Protein AF-A0A8H5P5F5-F1 (afdb_monomer)

pLDDT: mean 74.09, std 15.85, range [27.92, 96.75]

Foldseek 3Di:
DFAFDFAWDFQQVDDPLQRTKGKDWPVVVVVVLVVLLVLLVLLLQLLLLVVLLVLLLVLLPDPDHDPLSLQLSLLSLPARALVRSLVSLVVSLVVCVVPDDPDSVVSSCSRNVVSCCSVVVSVVVSVCSCVLWDADWGFTDDPAQFDDDDLVVLLVLCVQQVPPPPDPVDDFFWLDSAFAKDKDQQCADPDPPQVFFPVGGRRWIKMKTDFAKCCRGLFQSDHPVLIHTDMDMDTDTDGDQVPQWDWDADPVAIKIFGAPDDPPPDDNGPDIDGPPADDDDFDADDDDDDSCLSVVLLRVLLRCLDLVNSCRVCPVPLAPQVVQDDDNDRDDDPPCSVVVSVVSSNSSSRSSSSVSSLSNLTNPDDLPPPTDRDGDPDPSNNVSSRRGITRDGNTMIMGRPSVSVVSVVSSVVSNVCSVCVVVVVVVVCVVVVHPRSSNVSSLCSNPQNVVCVLQPPDQWDQDPPRHTDHPDPDDWDDWDDDPHDTGTDHPDDDDPDDDPDDDDDDD

Sequence (507 aa):
MVAIASGLWWDHSKTTILAATLTLPLNYSNLLLSGLTILVTIAGSSFWNIVAFALHDWKARSANPSALDLQHQVSLRNSAGATQTLWEAFKIHKAWSKNRKKPIIKQTCSVVVPALIVSAGFAVAALFTSRVANKAYSNVVRDGGKRAKRHPAARSHVANFYANTSSSTAPSIFIRPTLPYDISIFAPYPFPARDRCIPGPDRAFSITSDFLSSHEMLGINAKFEDRVSIQLSLTYSPVHTDDLTQETGNEDGDFMEFFLGPIYGATNYTYRYNKAIGNKTGIGYLIHTTQLSTADRILYSLAQSNTYTTVANLGTAALWANNMVTGHVSFGLPEDQWKTEVIGWFQTNLAMLQAHVVDFASNTADLGPFGYVEPPRNSHLQDQCTKQLVRAVGEVQNFSVCGMLIIVCVSAALILLDCSLERIVDFVDDFYERDSVAGRARQGDNKLHLLRMALGGDDWTLGRWGIPVRDNDAKYNRPCASKRLVSYGGSNTGLTGEDIGLMQVCK

Structure (mmCIF, N/CA/C/O backbone):
data_AF-A0A8H5P5F5-F1
#
_entry.id   AF-A0A8H5P5F5-F1
#
loop_
_atom_site.group_PDB
_atom_site.id
_atom_site.type_symbol
_atom_site.label_atom_id
_atom_site.label_alt_id
_atom_site.label_comp_id
_atom_site.label_asym_id
_atom_site.label_entity_id
_atom_site.label_seq_id
_atom_site.pdbx_PDB_ins_code
_atom_site.Cartn_x
_atom_site.Cartn_y
_atom_site.Cartn_z
_atom_site.occupancy
_atom_site.B_iso_or_equiv
_atom_site.auth_seq_id
_atom_site.auth_comp_id
_atom_site.auth_asym_id
_atom_site.auth_atom_id
_atom_site.pdbx_PDB_model_num
ATOM 1 N N . MET A 1 1 ? -3.792 6.219 -22.187 1.00 49.72 1 MET A N 1
ATOM 2 C CA . MET A 1 1 ? -3.799 5.796 -20.769 1.00 49.72 1 MET A CA 1
ATOM 3 C C . MET A 1 1 ? -3.521 4.307 -20.713 1.00 49.72 1 MET A C 1
ATOM 5 O O . MET A 1 1 ? -4.060 3.597 -21.551 1.00 49.72 1 MET A O 1
ATOM 9 N N . VAL A 1 2 ? -2.641 3.861 -19.814 1.00 60.94 2 VAL A N 1
ATOM 10 C CA . VAL A 1 2 ? -2.344 2.432 -19.600 1.00 60.94 2 VAL A CA 1
ATOM 11 C C . VAL A 1 2 ? -3.479 1.819 -18.786 1.00 60.94 2 VAL A C 1
ATOM 13 O O . VAL A 1 2 ? -3.879 2.400 -17.785 1.00 60.94 2 VAL A O 1
ATOM 16 N N . ALA A 1 3 ? -4.009 0.670 -19.208 1.00 65.06 3 ALA A N 1
ATOM 17 C CA . ALA A 1 3 ? -5.054 -0.018 -18.455 1.00 65.06 3 ALA A CA 1
ATOM 18 C C . ALA A 1 3 ? -4.454 -0.677 -17.200 1.00 65.06 3 ALA A C 1
ATOM 20 O O . ALA A 1 3 ? -3.496 -1.446 -17.295 1.00 65.06 3 ALA A O 1
ATOM 21 N N . ILE A 1 4 ? -5.015 -0.388 -16.023 1.00 72.38 4 ILE A N 1
ATOM 22 C CA . ILE A 1 4 ? -4.504 -0.861 -14.726 1.00 72.38 4 ILE A CA 1
ATOM 23 C C . ILE A 1 4 ? -5.394 -1.962 -14.157 1.00 72.38 4 ILE A C 1
ATOM 25 O O . ILE A 1 4 ? -6.623 -1.847 -14.163 1.00 72.38 4 ILE A O 1
ATOM 29 N N . ALA A 1 5 ? -4.779 -3.055 -13.708 1.00 73.56 5 ALA A N 1
ATOM 30 C CA . ALA A 1 5 ? -5.510 -4.195 -13.187 1.00 73.56 5 ALA A CA 1
ATOM 31 C C . ALA A 1 5 ? -6.072 -3.882 -11.802 1.00 73.56 5 ALA A C 1
ATOM 33 O O . ALA A 1 5 ? -5.385 -3.382 -10.915 1.00 73.56 5 ALA A O 1
ATOM 34 N N . SER A 1 6 ? -7.357 -4.185 -11.627 1.00 80.94 6 SER A N 1
ATOM 35 C CA . SER A 1 6 ? -8.020 -4.159 -10.327 1.00 80.94 6 SER A CA 1
ATOM 36 C C . SER A 1 6 ? -8.231 -5.590 -9.847 1.00 80.94 6 SER A C 1
ATOM 38 O O . SER A 1 6 ? -8.481 -6.492 -10.646 1.00 80.94 6 SER A O 1
ATOM 40 N N . GLY A 1 7 ? -8.089 -5.807 -8.542 1.00 84.50 7 GLY A N 1
ATOM 41 C CA . GLY A 1 7 ? -8.183 -7.127 -7.928 1.00 84.50 7 GLY A CA 1
ATOM 42 C C . GLY A 1 7 ? -7.006 -7.470 -7.019 1.00 84.50 7 GLY A C 1
ATOM 43 O O . GLY A 1 7 ? -6.155 -6.633 -6.707 1.00 84.50 7 GLY A O 1
ATOM 44 N N . LEU A 1 8 ? -7.014 -8.713 -6.540 1.00 87.31 8 LEU A N 1
ATOM 45 C CA . LEU A 1 8 ? -6.004 -9.267 -5.643 1.00 87.31 8 LEU A CA 1
ATOM 46 C C . LEU A 1 8 ? -4.776 -9.725 -6.438 1.00 87.31 8 LEU A C 1
ATOM 48 O O . LEU A 1 8 ? -4.908 -10.464 -7.412 1.00 87.31 8 LEU A O 1
ATOM 52 N N . TRP A 1 9 ? -3.587 -9.335 -5.991 1.00 86.31 9 TRP A N 1
ATOM 53 C CA . TRP A 1 9 ? -2.316 -9.770 -6.567 1.00 86.31 9 TRP A CA 1
ATOM 54 C C . TRP A 1 9 ? -1.215 -9.846 -5.500 1.00 86.31 9 TRP A C 1
ATOM 56 O O . TRP A 1 9 ? -1.385 -9.407 -4.359 1.00 86.31 9 TRP A O 1
ATOM 66 N N . TRP A 1 10 ? -0.077 -10.438 -5.869 1.00 86.44 10 TRP A N 1
ATOM 67 C CA . TRP A 1 10 ? 1.073 -10.611 -4.984 1.00 86.44 10 TRP A CA 1
ATOM 68 C C . TRP A 1 10 ? 2.199 -9.659 -5.359 1.00 86.44 10 TRP A C 1
ATOM 70 O O . TRP A 1 10 ? 2.768 -9.728 -6.447 1.00 86.44 10 TRP A O 1
ATOM 80 N N . ASP A 1 11 ? 2.532 -8.785 -4.423 1.00 84.62 11 ASP A N 1
ATOM 81 C CA . ASP A 1 11 ? 3.650 -7.865 -4.499 1.00 84.62 11 ASP A CA 1
ATOM 82 C C . ASP A 1 11 ? 4.921 -8.555 -3.999 1.00 84.62 11 ASP A C 1
ATOM 84 O O . ASP A 1 11 ? 5.149 -8.681 -2.793 1.00 84.62 11 ASP A O 1
ATOM 88 N N . HIS A 1 12 ? 5.754 -9.011 -4.935 1.00 84.00 12 HIS A N 1
ATOM 89 C CA . HIS A 1 12 ? 7.004 -9.695 -4.610 1.00 84.00 12 HIS A CA 1
ATOM 90 C C . HIS A 1 12 ? 8.097 -8.742 -4.103 1.00 84.00 12 HIS A C 1
ATOM 92 O O . HIS A 1 12 ? 9.170 -9.211 -3.725 1.00 84.00 12 HIS A O 1
ATOM 98 N N . SER A 1 13 ? 7.857 -7.426 -4.055 1.00 80.62 13 SER A N 1
ATOM 99 C CA . SER A 1 13 ? 8.758 -6.495 -3.361 1.00 80.62 13 SER A CA 1
ATOM 100 C C . SER A 1 13 ? 8.676 -6.636 -1.836 1.00 80.62 13 SER A C 1
ATOM 102 O O . SER A 1 13 ? 9.617 -6.280 -1.127 1.00 80.62 13 SER A O 1
ATOM 104 N N . LYS A 1 14 ? 7.564 -7.180 -1.325 1.00 81.81 14 LYS A N 1
ATOM 105 C CA . LYS A 1 14 ? 7.302 -7.371 0.104 1.00 81.81 14 LYS A CA 1
ATOM 106 C C . LYS A 1 14 ? 7.573 -8.810 0.533 1.00 81.81 14 LYS A C 1
ATOM 108 O O . LYS A 1 14 ? 7.610 -9.737 -0.274 1.00 81.81 14 LYS A O 1
ATOM 113 N N . THR A 1 15 ? 7.721 -9.004 1.842 1.00 82.56 15 THR A N 1
ATOM 114 C CA . THR A 1 15 ? 7.794 -10.342 2.442 1.00 82.56 15 THR A CA 1
ATOM 115 C C . THR A 1 15 ? 6.499 -11.118 2.196 1.00 82.56 15 THR A C 1
ATOM 117 O O . THR A 1 15 ? 5.429 -10.528 2.061 1.00 82.56 15 THR A O 1
ATOM 120 N N . THR A 1 16 ? 6.572 -12.452 2.180 1.00 79.88 16 THR A N 1
ATOM 121 C CA . THR A 1 16 ? 5.458 -13.348 1.811 1.00 79.88 16 THR A CA 1
ATOM 122 C C . THR A 1 16 ? 4.144 -13.041 2.541 1.00 79.88 16 THR A C 1
ATOM 124 O O . THR A 1 16 ? 3.076 -13.111 1.941 1.00 79.88 16 THR A O 1
ATOM 127 N N . ILE A 1 17 ? 4.217 -12.639 3.814 1.00 80.62 17 ILE A N 1
ATOM 128 C CA . ILE A 1 17 ? 3.051 -12.330 4.661 1.00 80.62 17 ILE A CA 1
ATOM 129 C C . ILE A 1 17 ? 2.392 -10.992 4.267 1.00 80.62 17 ILE A C 1
ATOM 131 O O . ILE A 1 17 ? 1.185 -10.819 4.417 1.00 80.62 17 ILE A O 1
ATOM 135 N N . LEU A 1 18 ? 3.172 -10.042 3.745 1.00 82.62 18 LEU A N 1
ATOM 136 C CA . LEU A 1 18 ? 2.720 -8.706 3.336 1.00 82.62 18 LEU A CA 1
ATOM 137 C C . LEU A 1 18 ? 2.553 -8.566 1.815 1.00 82.62 18 LEU A C 1
ATOM 139 O O . LEU A 1 18 ? 2.160 -7.500 1.342 1.00 82.62 18 LEU A O 1
ATOM 143 N N . ALA A 1 19 ? 2.848 -9.620 1.051 1.00 83.88 19 ALA A N 1
ATOM 144 C CA . ALA A 1 19 ? 2.806 -9.607 -0.407 1.00 83.88 19 ALA A CA 1
ATOM 145 C C . ALA A 1 19 ? 1.383 -9.419 -0.951 1.00 83.88 19 ALA A C 1
ATOM 147 O O . ALA A 1 19 ? 1.197 -8.745 -1.962 1.00 83.88 19 ALA A O 1
ATOM 148 N N . ALA A 1 20 ? 0.369 -9.972 -0.277 1.00 89.19 20 ALA A N 1
ATOM 149 C CA . ALA A 1 20 ? -1.019 -9.871 -0.719 1.00 89.19 20 ALA A CA 1
ATOM 150 C C . ALA A 1 20 ? -1.493 -8.406 -0.730 1.00 89.19 20 ALA A C 1
ATOM 152 O O . ALA A 1 20 ? -1.672 -7.772 0.317 1.00 89.19 20 ALA A O 1
ATOM 153 N N . THR A 1 21 ? -1.700 -7.879 -1.935 1.00 89.06 21 THR A N 1
ATOM 154 C CA . THR A 1 21 ? -2.096 -6.496 -2.192 1.00 89.06 21 THR A CA 1
ATOM 155 C C . THR A 1 21 ? -3.381 -6.486 -3.019 1.00 89.06 21 THR A C 1
ATOM 157 O O . THR A 1 21 ? -3.511 -7.218 -3.995 1.00 89.06 21 THR A O 1
ATOM 160 N N . LEU A 1 22 ? -4.352 -5.670 -2.614 1.00 90.00 22 LEU A N 1
ATOM 161 C CA . LEU A 1 22 ? -5.621 -5.494 -3.318 1.00 90.00 22 LEU A CA 1
ATOM 162 C C . LEU A 1 22 ? -5.631 -4.124 -3.998 1.00 90.00 22 LEU A C 1
ATOM 164 O O . LEU A 1 22 ? -5.561 -3.107 -3.312 1.00 90.00 22 LEU A O 1
ATOM 168 N N . THR A 1 23 ? -5.736 -4.083 -5.323 1.00 89.00 23 THR A N 1
ATOM 169 C CA . THR A 1 23 ? -5.870 -2.824 -6.068 1.00 89.00 23 THR A CA 1
ATOM 170 C C . THR A 1 23 ? -7.330 -2.554 -6.399 1.00 89.00 23 THR A C 1
ATOM 172 O O . THR A 1 23 ? -8.007 -3.411 -6.966 1.00 89.00 23 THR A O 1
ATOM 175 N N . LEU A 1 24 ? -7.808 -1.350 -6.083 1.00 88.62 24 LEU A N 1
ATOM 176 C CA . LEU A 1 24 ? -9.174 -0.911 -6.363 1.00 88.62 24 LEU A CA 1
ATOM 177 C C . LEU A 1 24 ? -9.196 0.476 -7.033 1.00 88.62 24 LEU A C 1
ATOM 179 O O . LEU A 1 24 ? -8.333 1.316 -6.743 1.00 88.62 24 LEU A O 1
ATOM 183 N N . PRO A 1 25 ? -10.190 0.752 -7.903 1.00 88.31 25 PRO A N 1
ATOM 184 C CA . PRO A 1 25 ? -10.447 2.101 -8.407 1.00 88.31 25 PRO A CA 1
ATOM 185 C C . PRO A 1 25 ? -10.768 3.070 -7.265 1.00 88.31 25 PRO A C 1
ATOM 187 O O . PRO A 1 25 ? -11.426 2.682 -6.297 1.00 88.31 25 PRO A O 1
ATOM 190 N N . LEU A 1 26 ? -10.374 4.342 -7.399 1.00 86.44 26 LEU A N 1
ATOM 191 C CA . LEU A 1 26 ? -10.496 5.345 -6.325 1.00 86.44 26 LEU A CA 1
ATOM 192 C C . LEU A 1 26 ? -11.886 5.432 -5.674 1.00 86.44 26 LEU A C 1
ATOM 194 O O . LEU A 1 26 ? -11.975 5.569 -4.454 1.00 86.44 26 LEU A O 1
ATOM 198 N N . ASN A 1 27 ? -12.960 5.309 -6.458 1.00 88.94 27 ASN A N 1
ATOM 199 C CA . ASN A 1 27 ? -14.334 5.372 -5.945 1.00 88.94 27 ASN A CA 1
ATOM 200 C C . ASN A 1 27 ? -14.609 4.283 -4.895 1.00 88.94 27 ASN A C 1
ATOM 202 O O . ASN A 1 27 ? -15.152 4.566 -3.828 1.00 88.94 27 ASN A O 1
ATOM 206 N N . TYR A 1 28 ? -14.188 3.047 -5.171 1.00 90.88 28 TYR A N 1
ATOM 207 C CA . TYR A 1 28 ? -14.358 1.917 -4.256 1.00 90.88 28 TYR A CA 1
ATOM 208 C C . TYR A 1 28 ? -13.338 1.947 -3.116 1.00 90.88 28 TYR A C 1
ATOM 210 O O . TYR A 1 28 ? -13.661 1.584 -1.987 1.00 90.88 28 TYR A O 1
ATOM 218 N N . SER A 1 29 ? -12.125 2.428 -3.387 1.00 89.25 29 SER A N 1
ATOM 219 C CA . SER A 1 29 ? -11.063 2.573 -2.391 1.00 89.25 29 SER A CA 1
ATOM 220 C C . SER A 1 29 ? -11.452 3.522 -1.259 1.00 89.25 29 SER A C 1
ATOM 222 O O . SER A 1 29 ? -11.265 3.196 -0.087 1.00 89.25 29 SER A O 1
ATOM 224 N N . ASN A 1 30 ? -12.057 4.665 -1.592 1.00 90.38 30 ASN A N 1
ATOM 225 C CA . ASN A 1 30 ? -12.537 5.623 -0.597 1.00 90.38 30 ASN A CA 1
ATOM 226 C C . ASN A 1 30 ? -13.672 5.037 0.256 1.00 90.38 30 ASN A C 1
ATOM 228 O O . ASN A 1 30 ? -13.663 5.202 1.473 1.00 90.38 30 ASN A O 1
ATOM 232 N N . LEU A 1 31 ? -14.602 4.297 -0.360 1.00 93.19 31 LEU A N 1
ATOM 233 C CA . LEU A 1 31 ? -15.662 3.575 0.354 1.00 93.19 31 LEU A CA 1
ATOM 234 C C . LEU A 1 31 ? -15.092 2.548 1.341 1.00 93.19 31 LEU A C 1
ATOM 236 O O . LEU A 1 31 ? -15.523 2.493 2.492 1.00 93.19 31 LEU A O 1
ATOM 240 N N . LEU A 1 32 ? -14.099 1.765 0.911 1.00 93.44 32 LEU A N 1
ATOM 241 C CA . LEU A 1 32 ? -13.439 0.771 1.755 1.00 93.44 32 LEU A CA 1
ATOM 242 C C . LEU A 1 32 ? -12.702 1.421 2.934 1.00 93.44 32 LEU A C 1
ATOM 244 O O . LEU A 1 32 ? -12.825 0.954 4.066 1.00 93.44 32 LEU A O 1
ATOM 248 N N . LEU A 1 33 ? -11.984 2.522 2.689 1.00 92.50 33 LEU A N 1
ATOM 249 C CA . LEU A 1 33 ? -11.326 3.315 3.731 1.00 92.50 33 LEU A CA 1
ATOM 250 C C . LEU A 1 33 ? -12.329 3.819 4.764 1.00 92.50 33 LEU A C 1
ATOM 252 O O . LEU A 1 33 ? -12.141 3.576 5.954 1.00 92.50 33 LEU A O 1
ATOM 256 N N . SER A 1 34 ? -13.419 4.451 4.318 1.00 94.75 34 SER A N 1
ATOM 257 C CA . SER A 1 34 ? -14.480 4.915 5.213 1.00 94.75 34 SER A CA 1
ATOM 258 C C . SER A 1 34 ? -15.085 3.767 6.024 1.00 94.75 34 SER A C 1
ATOM 260 O O . SER A 1 34 ? -15.270 3.912 7.230 1.00 94.75 34 SER A O 1
ATOM 262 N N . GLY A 1 35 ? -15.326 2.609 5.402 1.00 95.44 35 GLY A N 1
ATOM 263 C CA . GLY A 1 35 ? -15.818 1.414 6.091 1.00 95.44 35 GLY A CA 1
ATOM 264 C C . GLY A 1 35 ? -14.868 0.920 7.187 1.00 95.44 35 GLY A C 1
ATOM 265 O O . GLY A 1 35 ? -15.303 0.665 8.310 1.00 95.44 35 GLY A O 1
ATOM 266 N N . LEU A 1 36 ? -13.563 0.850 6.903 1.00 95.19 36 LEU A N 1
ATOM 267 C CA . LEU A 1 36 ? -12.545 0.468 7.889 1.00 95.19 36 LEU A CA 1
ATOM 268 C C . LEU A 1 36 ? -12.445 1.484 9.034 1.00 95.19 36 LEU A C 1
ATOM 270 O O . LEU A 1 36 ? -12.340 1.086 10.193 1.00 95.19 36 LEU A O 1
ATOM 274 N N . THR A 1 37 ? -12.514 2.786 8.742 1.00 95.69 37 THR A N 1
ATOM 275 C CA . THR A 1 37 ? -12.516 3.836 9.773 1.00 95.69 37 THR A CA 1
ATOM 276 C C . THR A 1 37 ? -13.741 3.723 10.686 1.00 95.69 37 THR A C 1
ATOM 278 O O . THR A 1 37 ? -13.605 3.799 11.911 1.00 95.69 37 THR A O 1
ATOM 281 N N . ILE A 1 38 ? -14.932 3.496 10.117 1.00 95.69 38 ILE A N 1
ATOM 282 C CA . ILE A 1 38 ? -16.168 3.287 10.886 1.00 95.69 38 ILE A CA 1
ATOM 283 C C . ILE A 1 38 ? -16.029 2.053 11.780 1.00 95.69 38 ILE A C 1
ATOM 285 O O . ILE A 1 38 ? -16.341 2.124 12.967 1.00 95.69 38 ILE A O 1
ATOM 289 N N . LEU A 1 39 ? -15.497 0.951 11.248 1.00 96.06 39 LEU A N 1
ATOM 290 C CA . LEU A 1 39 ? -15.301 -0.281 12.008 1.00 96.06 39 LEU A CA 1
ATOM 291 C C . LEU A 1 39 ? -14.367 -0.075 13.211 1.00 96.06 39 LEU A C 1
ATOM 293 O O . LEU A 1 39 ? -14.712 -0.471 14.323 1.00 96.06 39 LEU A O 1
ATOM 297 N N . VAL A 1 40 ? -13.233 0.609 13.016 1.00 96.12 40 VAL A N 1
ATOM 298 C CA . VAL A 1 40 ? -12.310 0.967 14.109 1.00 96.12 40 VAL A CA 1
ATOM 299 C C . VAL A 1 40 ? -12.983 1.875 15.141 1.00 96.12 40 VAL A C 1
ATOM 301 O O . VAL A 1 40 ? -12.753 1.721 16.338 1.00 96.12 40 VAL A O 1
ATOM 304 N N . THR A 1 41 ? -13.845 2.795 14.704 1.00 94.12 41 THR A N 1
ATOM 305 C CA . THR A 1 41 ? -14.592 3.683 15.611 1.00 94.12 41 THR A CA 1
ATOM 306 C C . THR A 1 41 ? -15.575 2.898 16.483 1.00 94.12 41 THR A C 1
ATOM 308 O O . THR A 1 41 ? -15.621 3.108 17.696 1.00 94.12 41 THR A O 1
ATOM 311 N N . ILE A 1 42 ? -16.320 1.955 15.894 1.00 94.81 42 ILE A N 1
ATOM 312 C CA . ILE A 1 42 ? -17.228 1.062 16.631 1.00 94.81 42 ILE A CA 1
ATOM 313 C C . ILE A 1 42 ? -16.431 0.202 17.619 1.00 94.81 42 ILE A C 1
ATOM 315 O O . ILE A 1 42 ? -16.775 0.145 18.799 1.00 94.81 42 ILE A O 1
ATOM 319 N N . ALA A 1 43 ? -15.320 -0.390 17.174 1.00 96.31 43 ALA A N 1
ATOM 320 C CA . ALA A 1 43 ? -14.440 -1.178 18.032 1.00 96.31 43 ALA A CA 1
ATOM 321 C C . ALA A 1 43 ? -13.870 -0.364 19.204 1.00 96.31 43 ALA A C 1
ATOM 323 O O . ALA A 1 43 ? -13.758 -0.887 20.309 1.00 96.31 43 ALA A O 1
ATOM 324 N N . GLY A 1 44 ? -13.563 0.920 18.996 1.00 95.00 44 GLY A N 1
ATOM 325 C CA . GLY A 1 44 ? -13.131 1.829 20.059 1.00 95.00 44 GLY A CA 1
ATOM 326 C C . GLY A 1 44 ? -14.208 2.098 21.104 1.00 95.00 44 GLY A C 1
ATOM 327 O O . GLY A 1 44 ? -13.905 2.143 22.297 1.00 95.00 44 GLY A O 1
ATOM 328 N N . SER A 1 45 ? -15.471 2.212 20.683 1.00 93.62 45 SER A N 1
ATOM 329 C CA . SER A 1 45 ? -16.597 2.304 21.617 1.00 93.62 45 SER A CA 1
ATOM 330 C C . SER A 1 45 ? -16.751 1.021 22.434 1.00 93.62 45 SER A C 1
ATOM 332 O O . SER A 1 45 ? -16.890 1.094 23.653 1.00 93.62 45 SER A O 1
ATOM 334 N N . SER A 1 46 ? -16.672 -0.145 21.789 1.00 94.94 46 SER A N 1
ATOM 335 C CA . SER A 1 46 ? -16.750 -1.437 22.480 1.00 94.94 46 SER A CA 1
ATOM 336 C C . SER A 1 46 ? -15.573 -1.670 23.427 1.00 94.94 46 SER A C 1
ATOM 338 O O . SER A 1 46 ? -15.760 -2.108 24.558 1.00 94.94 46 SER A O 1
ATOM 340 N N . PHE A 1 47 ? -14.356 -1.296 23.027 1.00 95.75 47 PHE A N 1
ATOM 341 C CA . PHE A 1 47 ? -13.192 -1.353 23.910 1.00 95.75 47 PHE A CA 1
ATOM 342 C C . PHE A 1 47 ? -13.365 -0.457 25.136 1.00 95.75 47 PHE A C 1
ATOM 344 O O . PHE A 1 47 ? -13.044 -0.866 26.252 1.00 95.75 47 PHE A O 1
ATOM 351 N N . TRP A 1 48 ? -13.908 0.752 24.955 1.00 95.62 48 TRP A N 1
ATOM 352 C CA . TRP A 1 48 ? -14.225 1.615 26.086 1.00 95.62 48 TRP A CA 1
ATOM 353 C C . TRP A 1 48 ? -15.237 0.974 27.034 1.00 95.62 48 TRP A C 1
ATOM 355 O O . TRP A 1 48 ? -15.015 1.031 28.236 1.00 95.62 48 TRP A O 1
ATOM 365 N N . ASN A 1 49 ? -16.305 0.350 26.533 1.00 93.44 49 ASN A N 1
ATOM 366 C CA . ASN A 1 49 ? -17.296 -0.317 27.382 1.00 93.44 49 ASN A CA 1
ATOM 367 C C . ASN A 1 49 ? -16.654 -1.403 28.263 1.00 93.44 49 ASN A C 1
ATOM 369 O O . ASN A 1 49 ? -16.928 -1.463 29.461 1.00 93.44 49 ASN A O 1
ATOM 373 N N . ILE A 1 50 ? -15.723 -2.185 27.707 1.00 93.81 50 ILE A N 1
ATOM 374 C CA . ILE A 1 50 ? -14.953 -3.193 28.454 1.00 93.81 50 ILE A CA 1
ATOM 375 C C . ILE A 1 50 ? -14.086 -2.532 29.541 1.00 93.81 50 ILE A C 1
ATOM 377 O O . ILE A 1 50 ? -14.061 -2.977 30.690 1.00 93.81 50 ILE A O 1
ATOM 381 N N . VAL A 1 51 ? -13.391 -1.440 29.209 1.00 94.44 51 VAL A N 1
ATOM 382 C CA . VAL A 1 51 ? -12.581 -0.682 30.180 1.00 94.44 51 VAL A CA 1
ATOM 383 C C . VAL A 1 51 ? -13.461 -0.043 31.258 1.00 94.44 51 VAL A C 1
ATOM 385 O O . VAL A 1 51 ? -13.111 -0.076 32.436 1.00 94.44 51 VAL A O 1
ATOM 388 N N . ALA A 1 52 ? -14.612 0.513 30.883 1.00 93.50 52 ALA A N 1
ATOM 389 C CA . ALA A 1 52 ? -15.571 1.122 31.792 1.00 93.50 52 ALA A CA 1
ATOM 390 C C . ALA A 1 52 ? -16.156 0.085 32.753 1.00 93.50 52 ALA A C 1
ATOM 392 O O . ALA A 1 52 ? -16.259 0.370 33.944 1.00 93.50 52 ALA A O 1
ATOM 393 N N . PHE A 1 53 ? -16.444 -1.127 32.268 1.00 92.06 53 PHE A N 1
ATOM 394 C CA . PHE A 1 53 ? -16.839 -2.264 33.095 1.00 92.06 53 PHE A CA 1
ATOM 395 C C . PHE A 1 53 ? -15.761 -2.597 34.134 1.00 92.06 53 PHE A C 1
ATOM 397 O O . PHE A 1 53 ? -16.056 -2.672 35.324 1.00 92.06 53 PHE A O 1
ATOM 404 N N . ALA A 1 54 ? -14.496 -2.720 33.720 1.00 91.94 54 ALA A N 1
ATOM 405 C CA . ALA A 1 54 ? -13.396 -3.020 34.638 1.00 91.94 54 ALA A CA 1
ATOM 406 C C . ALA A 1 54 ? -13.157 -1.900 35.671 1.00 91.94 54 ALA A C 1
ATOM 408 O O . ALA A 1 54 ? -12.917 -2.172 36.849 1.00 91.94 54 ALA A O 1
ATOM 409 N N . LEU A 1 55 ? -13.244 -0.632 35.251 1.00 92.31 55 LEU A N 1
ATOM 410 C CA . LEU A 1 55 ? -13.117 0.526 36.141 1.00 92.31 55 LEU A CA 1
ATOM 411 C C . LEU A 1 55 ? -14.288 0.635 37.122 1.00 92.31 55 LEU A C 1
ATOM 413 O O . LEU A 1 55 ? -14.076 1.017 38.276 1.00 92.31 55 LEU A O 1
ATOM 417 N N . HIS A 1 56 ? -15.504 0.315 36.673 1.00 92.69 56 HIS A N 1
ATOM 418 C CA . HIS A 1 56 ? -16.696 0.243 37.516 1.00 92.69 56 HIS A CA 1
ATOM 419 C C . HIS A 1 56 ? -16.528 -0.842 38.581 1.00 92.69 56 HIS A C 1
ATOM 421 O O . HIS A 1 56 ? -16.598 -0.524 39.767 1.00 92.69 56 HIS A O 1
ATOM 427 N N . ASP A 1 57 ? -16.175 -2.067 38.176 1.00 89.69 57 ASP A N 1
ATOM 428 C CA . ASP A 1 57 ? -15.973 -3.208 39.078 1.00 89.69 57 ASP A CA 1
ATOM 429 C C . ASP A 1 57 ? -14.878 -2.921 40.116 1.00 89.69 57 ASP A C 1
ATOM 431 O O . ASP A 1 57 ? -15.057 -3.142 41.315 1.00 89.69 57 ASP A O 1
ATOM 435 N N . TRP A 1 58 ? -13.760 -2.332 39.679 1.00 89.62 58 TRP A N 1
ATOM 436 C CA . TRP A 1 58 ? -12.675 -1.918 40.569 1.00 89.62 58 TRP A CA 1
ATOM 437 C C . TRP A 1 58 ? -13.129 -0.884 41.606 1.00 89.62 58 TRP A C 1
ATOM 439 O O . TRP A 1 58 ? -12.791 -1.001 42.786 1.00 89.62 58 TRP A O 1
ATOM 449 N N . LYS A 1 59 ? -13.918 0.117 41.195 1.00 88.38 59 LYS A N 1
ATOM 450 C CA . LYS A 1 59 ? -14.446 1.144 42.106 1.00 88.38 59 LYS A CA 1
ATOM 451 C C . LYS A 1 59 ? -15.514 0.599 43.053 1.00 88.38 59 LYS A C 1
ATOM 453 O O . LYS A 1 59 ? -15.563 1.048 44.199 1.00 88.38 59 LYS A O 1
ATOM 458 N N . ALA A 1 60 ? -16.338 -0.344 42.603 1.00 87.31 60 ALA A N 1
ATOM 459 C CA . ALA A 1 60 ? -17.406 -0.948 43.396 1.00 87.31 60 ALA A CA 1
ATOM 460 C C . ALA A 1 60 ? -16.879 -1.786 44.575 1.00 87.31 60 ALA A C 1
ATOM 462 O O . ALA A 1 60 ? -17.566 -1.942 45.579 1.00 87.31 60 ALA A O 1
ATOM 463 N N . ARG A 1 61 ? -15.630 -2.269 44.508 1.00 85.19 61 ARG A N 1
ATOM 464 C CA . ARG A 1 61 ? -14.976 -3.016 45.602 1.00 85.19 61 ARG A CA 1
ATOM 465 C C . ARG A 1 61 ? -14.547 -2.152 46.795 1.00 85.19 61 ARG A C 1
ATOM 467 O O . ARG A 1 61 ? -14.062 -2.689 47.788 1.00 85.19 61 ARG A O 1
ATOM 474 N N . SER A 1 62 ? -14.670 -0.827 46.715 1.00 82.81 62 SER A N 1
ATOM 475 C CA . SER A 1 62 ? -14.308 0.060 47.824 1.00 82.81 62 SER A CA 1
ATOM 476 C C . SER A 1 62 ? -15.304 -0.065 48.983 1.00 82.81 62 SER A C 1
ATOM 478 O O . SER A 1 62 ? -16.491 0.183 48.799 1.00 82.81 62 SER A O 1
ATOM 480 N N . ALA A 1 63 ? -14.819 -0.379 50.189 1.00 76.62 63 ALA A N 1
ATOM 481 C CA . ALA A 1 63 ? -15.662 -0.580 51.375 1.00 76.62 63 ALA A CA 1
ATOM 482 C C . ALA A 1 63 ? -16.371 0.697 51.875 1.00 76.62 63 ALA A C 1
ATOM 484 O O . ALA A 1 63 ? -17.432 0.610 52.478 1.00 76.62 63 ALA A O 1
ATOM 485 N N . ASN A 1 64 ? -15.802 1.882 51.615 1.00 80.12 64 ASN A N 1
ATOM 486 C CA . ASN A 1 64 ? -16.361 3.178 52.021 1.00 80.12 64 ASN A CA 1
ATOM 487 C C . ASN A 1 64 ? -16.435 4.125 50.809 1.00 80.12 64 ASN A C 1
ATOM 489 O O . ASN A 1 64 ? -15.569 4.997 50.652 1.00 80.12 64 ASN A O 1
ATOM 493 N N . PRO A 1 65 ? -17.411 3.946 49.900 1.00 81.31 65 PRO A N 1
ATOM 494 C CA . PRO A 1 65 ? -17.502 4.749 48.689 1.00 81.31 65 PRO A CA 1
ATOM 495 C C . PRO A 1 65 ? -17.939 6.180 49.016 1.00 81.31 65 PRO A C 1
ATOM 497 O O . PRO A 1 65 ? -18.900 6.423 49.745 1.00 81.31 65 PRO A O 1
ATOM 500 N N . SER A 1 66 ? -17.235 7.166 48.460 1.00 84.19 66 SER A N 1
ATOM 501 C CA . SER A 1 66 ? -17.666 8.559 48.564 1.00 84.19 66 SER A CA 1
ATOM 502 C C . SER A 1 66 ? -18.795 8.852 47.568 1.00 84.19 66 SER A C 1
ATOM 504 O O . SER A 1 66 ? -18.870 8.227 46.514 1.00 84.19 66 SER A O 1
ATOM 506 N N . ALA A 1 67 ? -19.636 9.859 47.836 1.00 85.75 67 ALA A N 1
ATOM 507 C CA . ALA A 1 67 ? -20.687 10.274 46.892 1.00 85.75 67 ALA A CA 1
ATOM 508 C C . ALA A 1 67 ? -20.149 10.594 45.479 1.00 85.75 67 ALA A C 1
ATOM 510 O O . ALA A 1 67 ? -20.827 10.353 44.485 1.00 85.75 67 ALA A O 1
ATOM 511 N N . LEU A 1 68 ? -18.913 11.099 45.385 1.00 86.38 68 LEU A N 1
ATOM 512 C CA . LEU A 1 68 ? -18.236 11.343 44.111 1.00 86.38 68 LEU A CA 1
ATOM 513 C C . LEU A 1 68 ? -17.869 10.032 43.394 1.00 86.38 68 LEU A C 1
ATOM 515 O O . LEU A 1 68 ? -17.970 9.951 42.174 1.00 86.38 68 LEU A O 1
ATOM 519 N N . ASP A 1 69 ? -17.445 9.007 44.136 1.00 85.06 69 ASP A N 1
ATOM 520 C CA . ASP A 1 69 ? -17.128 7.698 43.561 1.00 85.06 69 ASP A CA 1
ATOM 521 C C . ASP A 1 69 ? -18.386 6.999 43.047 1.00 85.06 69 ASP A C 1
ATOM 523 O O . ASP A 1 69 ? -18.345 6.458 41.948 1.00 85.06 69 ASP A O 1
ATOM 527 N N . LEU A 1 70 ? -19.506 7.101 43.771 1.00 88.69 70 LEU A N 1
ATOM 528 C CA . LEU A 1 70 ? -20.807 6.594 43.317 1.00 88.69 70 LEU A CA 1
ATOM 529 C C . LEU A 1 70 ? -21.294 7.325 42.056 1.00 88.69 70 LEU A C 1
ATOM 531 O O . LEU A 1 70 ? -21.723 6.689 41.101 1.00 88.69 70 LEU A O 1
ATOM 535 N N . GLN A 1 71 ? -21.153 8.656 41.985 1.00 90.44 71 GLN A N 1
ATOM 536 C CA . GLN A 1 71 ? -21.487 9.412 40.767 1.00 90.44 71 GLN A CA 1
ATOM 537 C C . GLN A 1 71 ? -20.631 8.991 39.564 1.00 90.44 71 GLN A C 1
ATOM 539 O O . GLN A 1 71 ? -21.142 8.877 38.450 1.00 90.44 71 GLN A O 1
ATOM 544 N N . HIS A 1 72 ? -19.339 8.728 39.775 1.00 89.81 72 HIS A N 1
ATOM 545 C CA . HIS A 1 72 ? -18.474 8.195 38.726 1.00 89.81 72 HIS A CA 1
ATOM 546 C C . HIS A 1 72 ? -18.830 6.752 38.341 1.00 89.81 72 HIS A C 1
ATOM 548 O O . HIS A 1 72 ? -18.762 6.435 37.158 1.00 89.81 72 HIS A O 1
ATOM 554 N N . GLN A 1 73 ? -19.223 5.893 39.288 1.00 90.94 73 GLN A N 1
ATOM 555 C CA . GLN A 1 73 ? -19.698 4.530 39.004 1.00 90.94 73 GLN A CA 1
ATOM 556 C C . GLN A 1 73 ? -20.963 4.565 38.133 1.00 90.94 73 GLN A C 1
ATOM 558 O O . GLN A 1 73 ? -20.976 3.994 37.042 1.00 90.94 73 GLN A O 1
ATOM 563 N N . VAL A 1 74 ? -21.966 5.352 38.529 1.00 91.00 74 VAL A N 1
ATOM 564 C CA . VAL A 1 74 ? -23.192 5.552 37.742 1.00 91.00 74 VAL A CA 1
ATOM 565 C C . VAL A 1 74 ? -22.877 6.125 36.355 1.00 91.00 74 VAL A C 1
ATOM 567 O O . VAL A 1 74 ? -23.447 5.681 35.358 1.00 91.00 74 VAL A O 1
ATOM 570 N N . SER A 1 75 ? -21.945 7.077 36.254 1.00 90.75 75 SER A N 1
ATOM 571 C CA . SER A 1 75 ? -21.513 7.620 34.961 1.00 90.75 75 SER A CA 1
ATOM 572 C C . SER A 1 75 ? -20.831 6.563 34.085 1.00 90.75 75 SER A C 1
ATOM 574 O O . SER A 1 75 ? -21.174 6.457 32.907 1.00 90.75 75 SER A O 1
ATOM 576 N N . LEU A 1 76 ? -19.921 5.753 34.636 1.00 91.69 76 LEU A N 1
ATOM 577 C CA . LEU A 1 76 ? -19.228 4.678 33.916 1.00 91.69 76 LEU A CA 1
ATOM 578 C C . LEU A 1 76 ? -20.196 3.623 33.374 1.00 91.69 76 LEU A C 1
ATOM 580 O O . LEU A 1 76 ? -19.988 3.127 32.272 1.00 91.69 76 LEU A O 1
ATOM 584 N N . ARG A 1 77 ? -21.268 3.313 34.112 1.00 89.81 77 ARG A N 1
ATOM 585 C CA . ARG A 1 77 ? -22.257 2.307 33.703 1.00 89.81 77 ARG A CA 1
ATOM 586 C C . ARG A 1 77 ? -23.215 2.796 32.615 1.00 89.81 77 ARG A C 1
ATOM 588 O O . ARG A 1 77 ? -23.714 1.987 31.840 1.00 89.81 77 ARG A O 1
ATOM 595 N N . ASN A 1 78 ? -23.491 4.101 32.567 1.00 89.56 78 ASN A N 1
ATOM 596 C CA . ASN A 1 78 ? -24.570 4.657 31.741 1.00 89.56 78 ASN A CA 1
ATOM 597 C C . ASN A 1 78 ? -24.104 5.543 30.577 1.00 89.56 78 ASN A C 1
ATOM 599 O O . ASN A 1 78 ? -24.927 5.928 29.746 1.00 89.56 78 ASN A O 1
ATOM 603 N N . SER A 1 79 ? -22.819 5.889 30.505 1.00 85.69 79 SER A N 1
ATOM 604 C CA . SER A 1 79 ? -22.281 6.685 29.396 1.00 85.69 79 SER A CA 1
ATOM 605 C C . SER A 1 79 ? -22.011 5.803 28.178 1.00 85.69 79 SER A C 1
ATOM 607 O O . SER A 1 79 ? -21.349 4.775 28.298 1.00 85.69 79 SER A O 1
ATOM 609 N N . ALA A 1 80 ? -22.457 6.228 26.996 1.00 77.44 80 ALA A N 1
ATOM 610 C CA . ALA A 1 80 ? -22.134 5.558 25.743 1.00 77.44 80 ALA A CA 1
ATOM 611 C C . ALA A 1 80 ? -20.792 6.091 25.207 1.00 77.44 80 ALA A C 1
ATOM 613 O O . ALA A 1 80 ? -20.734 7.124 24.540 1.00 77.44 80 ALA A O 1
ATOM 614 N N . GLY A 1 81 ? -19.698 5.391 25.514 1.00 88.81 81 GLY A N 1
ATOM 615 C CA . GLY A 1 81 ? -18.366 5.711 24.991 1.00 88.81 81 GLY A CA 1
ATOM 616 C C . GLY A 1 81 ? -17.529 6.683 25.840 1.00 88.81 81 GLY A C 1
ATOM 617 O O . GLY A 1 81 ? -18.021 7.398 26.717 1.00 88.81 81 GLY A O 1
ATOM 618 N N . ALA A 1 82 ? -16.223 6.711 25.552 1.00 91.38 82 ALA A N 1
ATOM 619 C CA . ALA A 1 82 ? -15.217 7.417 26.353 1.00 91.38 82 ALA A CA 1
ATOM 620 C C . ALA A 1 82 ? -15.402 8.940 26.362 1.00 91.38 82 ALA A C 1
ATOM 622 O O . ALA A 1 82 ? -15.235 9.593 27.392 1.00 91.38 82 ALA A O 1
ATOM 623 N N . THR A 1 83 ? -15.769 9.518 25.219 1.00 88.81 83 THR A N 1
ATOM 624 C CA . THR A 1 83 ? -15.971 10.965 25.056 1.00 88.81 83 THR A CA 1
ATOM 625 C C . THR A 1 83 ? -17.139 11.474 25.895 1.00 88.81 83 THR A C 1
ATOM 627 O O . THR A 1 83 ? -17.029 12.527 26.526 1.00 88.81 83 THR A O 1
ATOM 630 N N . GLN A 1 84 ? -18.230 10.706 25.971 1.00 89.69 84 GLN A N 1
ATOM 631 C CA . GLN A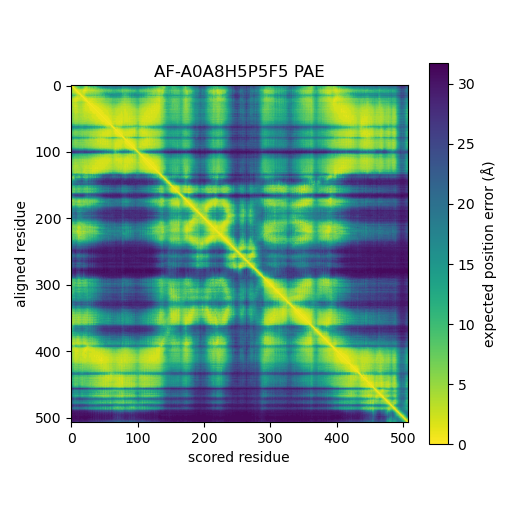 1 84 ? -19.358 11.038 26.832 1.00 89.69 84 GLN A CA 1
ATOM 632 C C . GLN A 1 84 ? -18.958 10.953 28.308 1.00 89.69 84 GLN A C 1
ATOM 634 O O . GLN A 1 84 ? -19.235 11.886 29.061 1.00 89.69 84 GLN A O 1
ATOM 639 N N . THR A 1 85 ? -18.236 9.904 28.723 1.00 91.50 85 THR A N 1
ATOM 640 C CA . THR A 1 85 ? -17.755 9.799 30.111 1.00 91.50 85 THR A CA 1
ATOM 641 C C . THR A 1 85 ? -16.820 10.949 30.491 1.00 91.50 85 THR A C 1
ATOM 643 O O . THR A 1 85 ? -16.899 11.445 31.612 1.00 91.50 85 THR A O 1
ATOM 646 N N . LEU A 1 86 ? -15.972 11.429 29.574 1.00 92.19 86 LEU A N 1
ATOM 647 C CA . LEU A 1 86 ? -15.131 12.611 29.810 1.00 92.19 86 LEU A CA 1
ATOM 648 C C . LEU A 1 86 ? -15.963 13.857 30.108 1.00 92.19 86 LEU A C 1
ATOM 650 O O . LEU A 1 86 ? -15.656 14.599 31.043 1.00 92.19 86 LEU A O 1
ATOM 654 N N . TRP A 1 87 ? -17.024 14.074 29.333 1.00 91.94 87 TRP A N 1
ATOM 655 C CA . TRP A 1 87 ? -17.923 15.203 29.536 1.00 91.94 87 TRP A CA 1
ATOM 656 C C . TRP A 1 87 ? -18.678 15.110 30.867 1.00 91.94 87 TRP A C 1
ATOM 658 O O . TRP A 1 87 ? -18.766 16.096 31.603 1.00 91.94 87 TRP A O 1
ATOM 668 N N . GLU A 1 88 ? -19.175 13.923 31.220 1.00 91.00 88 GLU A N 1
ATOM 669 C CA . GLU A 1 88 ? -19.827 13.686 32.512 1.00 91.00 88 GLU A CA 1
ATOM 670 C C . GLU A 1 88 ? -18.859 13.882 33.685 1.00 91.00 88 GLU A C 1
ATOM 672 O O . GLU A 1 88 ? -19.166 14.617 34.626 1.00 91.00 88 GLU A O 1
ATOM 677 N N . ALA A 1 89 ? -17.650 13.324 33.601 1.00 90.00 89 ALA A N 1
ATOM 678 C CA . ALA A 1 89 ? -16.615 13.496 34.616 1.00 90.00 89 ALA A CA 1
ATOM 679 C C . ALA A 1 89 ? -16.213 14.971 34.780 1.00 90.00 89 ALA A C 1
ATOM 681 O O . ALA A 1 89 ? -16.010 15.430 35.903 1.00 90.00 89 ALA A O 1
ATOM 682 N N . PHE A 1 90 ? -16.158 15.747 33.692 1.00 90.56 90 PHE A N 1
ATOM 683 C CA . PHE A 1 90 ? -15.904 17.187 33.753 1.00 90.56 90 PHE A CA 1
ATOM 684 C C . PHE A 1 90 ? -17.023 17.946 34.481 1.00 90.56 90 PHE A C 1
ATOM 686 O O . PHE A 1 90 ? -16.739 18.775 35.353 1.00 90.56 90 PHE A O 1
ATOM 693 N N . LYS A 1 91 ? -18.293 17.651 34.167 1.00 90.62 91 LYS A N 1
ATOM 694 C CA . LYS A 1 91 ? -19.448 18.250 34.858 1.00 90.62 91 LYS A CA 1
ATOM 695 C C . LYS A 1 91 ? -19.415 17.944 36.353 1.00 90.62 91 LYS A C 1
ATOM 697 O O . LYS A 1 91 ? -19.539 18.865 37.163 1.00 90.62 91 LYS A O 1
ATOM 702 N N . ILE A 1 92 ? -19.182 16.680 36.708 1.00 89.38 92 ILE A N 1
ATOM 703 C CA . ILE A 1 92 ? -19.043 16.227 38.095 1.00 89.38 92 ILE A CA 1
ATOM 704 C C . ILE A 1 92 ? -17.879 16.973 38.770 1.00 89.38 92 ILE A C 1
ATOM 706 O O . ILE A 1 92 ? -18.060 17.597 39.816 1.00 89.38 92 ILE A O 1
ATOM 710 N N . HIS A 1 93 ? -16.699 17.011 38.151 1.00 88.62 93 HIS A N 1
ATOM 711 C CA . HIS A 1 93 ? -15.527 17.696 38.698 1.00 88.62 93 HIS A CA 1
ATOM 712 C C . HIS A 1 93 ? -15.797 19.175 38.999 1.00 88.62 93 HIS A C 1
ATOM 714 O O . HIS A 1 93 ? -15.523 19.658 40.101 1.00 88.62 93 HIS A O 1
ATOM 720 N N . LYS A 1 94 ? -16.379 19.900 38.036 1.00 88.56 94 LYS A N 1
ATOM 721 C CA . LYS A 1 94 ? -16.702 21.323 38.184 1.00 88.56 94 LYS A CA 1
ATOM 722 C C . LYS A 1 94 ? -17.739 21.558 39.283 1.00 88.56 94 LYS A C 1
ATOM 724 O O . LYS A 1 94 ? -17.563 22.497 40.061 1.00 88.56 94 LYS A O 1
ATOM 729 N N . ALA A 1 95 ? -18.760 20.705 39.390 1.00 87.75 95 ALA A N 1
ATOM 730 C CA . ALA A 1 95 ? -19.781 20.791 40.436 1.00 87.75 95 ALA A CA 1
ATOM 731 C C . ALA A 1 95 ? -19.194 20.646 41.854 1.00 87.75 95 ALA A C 1
ATOM 733 O O . ALA A 1 95 ? -19.593 21.369 42.766 1.00 87.75 95 ALA A O 1
ATOM 734 N N . TRP A 1 96 ? -18.200 19.772 42.037 1.00 85.94 96 TRP A N 1
ATOM 735 C CA . TRP A 1 96 ? -17.561 19.538 43.338 1.00 85.94 96 TRP A CA 1
ATOM 736 C C . TRP A 1 96 ? -16.349 20.442 43.628 1.00 85.94 96 TRP A C 1
ATOM 738 O O . TRP A 1 96 ? -15.919 20.524 44.781 1.00 85.94 96 TRP A O 1
ATOM 748 N N . SER A 1 97 ? -15.825 21.155 42.622 1.00 79.56 97 SER A N 1
ATOM 749 C CA . SER A 1 97 ? -14.599 21.973 42.700 1.00 79.56 97 SER A CA 1
ATOM 750 C C . SER A 1 97 ? -14.592 23.038 43.804 1.00 79.56 97 SER A C 1
ATOM 752 O O . SER A 1 97 ? -13.534 23.341 44.351 1.00 79.56 97 SER A O 1
ATOM 754 N N . LYS A 1 98 ? -15.760 23.585 44.165 1.00 78.00 98 LYS A N 1
ATOM 755 C CA . LYS A 1 98 ? -15.891 24.634 45.192 1.00 78.00 98 LYS A CA 1
ATOM 756 C C . LYS A 1 98 ? -16.181 24.097 46.600 1.00 78.00 98 LYS A C 1
ATOM 758 O O . LYS A 1 98 ? -15.984 24.823 47.566 1.00 78.00 98 LYS A O 1
ATOM 763 N N . ASN A 1 99 ? -16.623 22.842 46.725 1.00 71.44 99 ASN A N 1
ATOM 764 C CA . ASN A 1 99 ? -17.267 22.329 47.944 1.00 71.44 99 ASN A CA 1
ATOM 765 C C . ASN A 1 99 ? -16.448 21.278 48.721 1.00 71.44 99 ASN A C 1
ATOM 767 O O . ASN A 1 99 ? -16.875 20.859 49.794 1.00 71.44 99 ASN A O 1
ATOM 771 N N . ARG A 1 100 ? -15.288 20.813 48.228 1.00 66.00 100 ARG A N 1
ATOM 772 C CA . ARG A 1 100 ? -14.500 19.749 48.892 1.00 66.00 100 ARG A CA 1
ATOM 773 C C . ARG A 1 100 ? -12.988 20.016 48.898 1.00 66.00 100 ARG A C 1
ATOM 775 O O . ARG A 1 100 ? -12.434 20.536 47.936 1.00 66.00 100 ARG A O 1
ATOM 782 N N . LYS A 1 101 ? -12.286 19.563 49.951 1.00 56.28 101 LYS A N 1
ATOM 783 C CA . LYS A 1 101 ? -10.809 19.559 50.031 1.00 56.28 101 LYS A CA 1
ATOM 784 C C . LYS A 1 101 ? -10.205 18.209 49.576 1.00 56.28 101 LYS A C 1
ATOM 786 O O . LYS A 1 101 ? -10.463 17.180 50.184 1.00 56.28 101 LYS A O 1
ATOM 791 N N . LYS A 1 102 ? -9.369 18.270 48.527 1.00 59.25 102 LYS A N 1
ATOM 792 C CA . LYS A 1 102 ? -8.132 17.496 48.222 1.00 59.25 102 LYS A CA 1
ATOM 793 C C . LYS A 1 102 ? -8.083 15.939 48.100 1.00 59.25 102 LYS A C 1
ATOM 795 O O . LYS A 1 102 ? -6.975 15.416 48.157 1.00 59.25 102 LYS A O 1
ATOM 800 N N . PRO A 1 103 ? -9.137 15.195 47.695 1.00 68.00 103 PRO A N 1
ATOM 801 C CA . PRO A 1 103 ? -8.823 14.126 46.720 1.00 68.00 103 PRO A CA 1
ATOM 802 C C . PRO A 1 103 ? -9.703 14.118 45.466 1.00 68.00 103 PRO A C 1
ATOM 804 O O . PRO A 1 103 ? -9.641 13.161 44.697 1.00 68.00 103 PRO A O 1
ATOM 807 N N . ILE A 1 104 ? -10.443 15.203 45.196 1.00 78.44 104 ILE A N 1
ATOM 808 C CA . ILE A 1 104 ? -11.284 15.333 43.988 1.00 78.44 104 ILE A CA 1
ATOM 809 C C . ILE A 1 104 ? -10.463 15.074 42.717 1.00 78.44 104 ILE A C 1
ATOM 811 O O . ILE A 1 104 ? -10.913 14.356 41.828 1.00 78.44 104 ILE A O 1
ATOM 815 N N . ILE A 1 105 ? -9.247 15.628 42.639 1.00 81.62 105 ILE A N 1
ATOM 816 C CA . ILE A 1 105 ? -8.376 15.496 41.463 1.00 81.62 105 ILE A CA 1
ATOM 817 C C . ILE A 1 105 ? -8.006 14.027 41.242 1.00 81.62 105 ILE A C 1
ATOM 819 O O . ILE A 1 105 ? -8.249 13.509 40.161 1.00 81.62 105 ILE A O 1
ATOM 823 N N . LYS A 1 106 ? -7.525 13.315 42.271 1.00 83.31 106 LYS A N 1
ATOM 824 C CA . LYS A 1 106 ? -7.158 11.890 42.164 1.00 83.31 106 LYS A CA 1
ATOM 825 C C . LYS A 1 106 ? -8.352 11.022 41.743 1.00 83.31 106 LYS A C 1
ATOM 827 O O . LYS A 1 106 ? -8.215 10.172 40.866 1.00 83.31 106 LYS A O 1
ATOM 832 N N . GLN A 1 107 ? -9.524 11.260 42.335 1.00 81.19 107 GLN A N 1
ATOM 833 C CA . GLN A 1 107 ? -10.749 10.512 42.028 1.00 81.19 107 GLN A CA 1
ATOM 834 C C . GLN A 1 107 ? -11.245 10.780 40.602 1.00 81.19 107 GLN A C 1
ATOM 836 O O . GLN A 1 107 ? -11.586 9.838 39.892 1.00 81.19 107 GLN A O 1
ATOM 841 N N . THR A 1 108 ? -11.205 12.033 40.148 1.00 85.50 108 THR A N 1
ATOM 842 C CA . THR A 1 108 ? -11.588 12.400 38.775 1.00 85.50 108 THR A CA 1
ATOM 843 C C . THR A 1 108 ? -10.575 11.855 37.758 1.00 85.50 108 THR A C 1
ATOM 845 O O . THR A 1 108 ? -10.957 11.265 36.749 1.00 85.50 108 THR A O 1
ATOM 848 N N . CYS A 1 109 ? -9.272 11.966 38.043 1.00 88.62 109 CYS A N 1
ATOM 849 C CA . CYS A 1 109 ? -8.204 11.461 37.177 1.00 88.62 109 CYS A CA 1
ATOM 850 C C . CYS A 1 109 ? -8.285 9.946 36.964 1.00 88.62 109 CYS A C 1
ATOM 852 O O . CYS A 1 109 ? -7.973 9.488 35.871 1.00 88.62 109 CYS A O 1
ATOM 854 N N . SER A 1 110 ? -8.758 9.178 37.955 1.00 88.31 110 SER A N 1
ATOM 855 C CA . SER A 1 110 ? -8.925 7.721 37.818 1.00 88.31 110 SER A CA 1
ATOM 856 C C . SER A 1 110 ? -9.904 7.296 36.712 1.00 88.31 110 SER A C 1
ATOM 858 O O . SER A 1 110 ? -9.841 6.159 36.263 1.00 88.31 110 SER A O 1
ATOM 860 N N . VAL A 1 111 ? -10.783 8.200 36.263 1.00 90.06 111 VAL A N 1
ATOM 861 C CA . VAL A 1 111 ? -11.743 7.964 35.169 1.00 90.06 111 VAL A CA 1
ATOM 862 C C . VAL A 1 111 ? -11.333 8.715 33.903 1.00 90.06 111 VAL A C 1
ATOM 864 O O . VAL A 1 111 ? -11.349 8.154 32.810 1.00 90.06 111 VAL A O 1
ATOM 867 N N . VAL A 1 112 ? -10.914 9.976 34.051 1.00 92.00 112 VAL A N 1
ATOM 868 C CA . VAL A 1 112 ? -10.553 10.845 32.922 1.00 92.00 112 VAL A CA 1
ATOM 869 C C . VAL A 1 112 ? -9.309 10.351 32.188 1.00 92.00 112 VAL A C 1
ATOM 871 O O . VAL A 1 112 ? -9.288 10.379 30.962 1.00 92.00 112 VAL A O 1
ATOM 874 N N . VAL A 1 113 ? -8.278 9.883 32.902 1.00 93.81 113 VAL A N 1
ATOM 875 C CA . VAL A 1 113 ? -7.024 9.450 32.263 1.00 93.81 113 VAL A CA 1
ATOM 876 C C . VAL A 1 113 ? -7.248 8.231 31.355 1.00 93.81 113 VAL A C 1
ATOM 878 O O . VAL A 1 113 ? -6.897 8.329 30.179 1.00 93.81 113 VAL A O 1
ATOM 881 N N . PRO A 1 114 ? -7.887 7.130 31.807 1.00 93.81 114 PRO A N 1
ATOM 882 C CA . PRO A 1 114 ? -8.232 6.024 30.914 1.00 93.81 114 PRO A CA 1
ATOM 883 C C . PRO A 1 114 ? -9.104 6.453 29.729 1.00 93.81 114 PRO A C 1
ATOM 885 O O . PRO A 1 114 ? -8.826 6.062 28.599 1.00 93.81 114 PRO A O 1
ATOM 888 N N . ALA A 1 115 ? -10.116 7.296 29.958 1.00 93.44 115 ALA A N 1
ATOM 889 C CA . ALA A 1 115 ? -11.011 7.751 28.895 1.00 93.44 115 ALA A CA 1
ATOM 890 C C . ALA A 1 115 ? -10.284 8.575 27.821 1.00 93.44 115 ALA A C 1
ATOM 892 O O . ALA A 1 115 ? -10.517 8.375 26.628 1.00 93.44 115 ALA A O 1
ATOM 893 N N . LEU A 1 116 ? -9.356 9.451 28.223 1.00 94.50 116 LEU A N 1
ATOM 894 C CA . LEU A 1 116 ? -8.508 10.198 27.293 1.00 94.50 116 LEU A CA 1
ATOM 895 C C . LEU A 1 116 ? -7.574 9.277 26.509 1.00 94.50 116 LEU A C 1
ATOM 897 O O . LEU A 1 116 ? -7.465 9.432 25.296 1.00 94.50 116 LEU A O 1
ATOM 901 N N . ILE A 1 117 ? -6.926 8.317 27.176 1.00 94.88 117 ILE A N 1
ATOM 902 C CA . ILE A 1 117 ? -6.004 7.374 26.526 1.00 94.88 117 ILE A CA 1
ATOM 903 C C . ILE A 1 117 ? -6.742 6.554 25.468 1.00 94.88 117 ILE A C 1
ATOM 905 O O . ILE A 1 117 ? -6.274 6.459 24.335 1.00 94.88 117 ILE A O 1
ATOM 909 N N . VAL A 1 118 ? -7.912 6.007 25.809 1.00 94.69 118 VAL A N 1
ATOM 910 C CA . VAL A 1 118 ? -8.722 5.221 24.872 1.00 94.69 118 VAL A CA 1
ATOM 911 C C . VAL A 1 118 ? -9.220 6.093 23.723 1.00 94.69 118 VAL A C 1
ATOM 913 O O . VAL A 1 118 ? -9.030 5.740 22.563 1.00 94.69 118 VAL A O 1
ATOM 916 N N . SER A 1 119 ? -9.792 7.265 24.015 1.00 93.25 119 SER A N 1
ATOM 917 C CA . SER A 1 119 ? -10.308 8.157 22.972 1.00 93.25 119 SER A CA 1
ATOM 918 C C . SER A 1 119 ? -9.211 8.627 22.014 1.00 93.25 119 SER A C 1
ATOM 920 O O . SER A 1 119 ? -9.417 8.611 20.802 1.00 93.25 119 SER A O 1
ATOM 922 N N . ALA A 1 120 ? -8.051 9.042 22.530 1.00 94.38 120 ALA A N 1
ATOM 923 C CA . ALA A 1 120 ? -6.934 9.490 21.704 1.00 94.38 120 ALA A CA 1
ATOM 924 C C . ALA A 1 120 ? -6.318 8.325 20.919 1.00 94.38 120 ALA A C 1
ATOM 926 O O . ALA A 1 120 ? -6.077 8.455 19.720 1.00 94.38 120 ALA A O 1
ATOM 927 N N . GLY A 1 121 ? -6.120 7.172 21.565 1.00 95.06 121 GLY A N 1
ATOM 928 C CA . GLY A 1 121 ? -5.568 5.975 20.933 1.00 95.06 121 GLY A CA 1
ATOM 929 C C . GLY A 1 121 ? -6.417 5.493 19.758 1.00 95.06 121 GLY A C 1
ATOM 930 O O . GLY A 1 121 ? -5.886 5.259 18.673 1.00 95.06 121 GLY A O 1
ATOM 931 N N . PHE A 1 122 ? -7.739 5.423 19.929 1.00 94.44 122 PHE A N 1
ATOM 932 C CA . PHE A 1 122 ? -8.641 5.007 18.854 1.00 94.44 122 PHE A CA 1
ATOM 933 C C . PHE A 1 122 ? -8.848 6.080 17.782 1.00 94.44 122 PHE A C 1
ATOM 935 O O . PHE A 1 122 ? -8.987 5.725 16.615 1.00 94.44 122 PHE A O 1
ATOM 942 N N . ALA A 1 123 ? -8.789 7.373 18.120 1.00 93.44 123 ALA A N 1
ATOM 943 C CA . ALA A 1 123 ? -8.771 8.435 17.111 1.00 93.44 123 ALA A CA 1
ATOM 944 C C . ALA A 1 123 ? -7.527 8.333 16.213 1.00 93.44 123 ALA A C 1
ATOM 946 O O . ALA A 1 123 ? -7.626 8.420 14.989 1.00 93.44 123 ALA A O 1
ATOM 947 N N . VAL A 1 124 ? -6.357 8.076 16.809 1.00 94.62 124 VAL A N 1
ATOM 948 C CA . VAL A 1 124 ? -5.120 7.827 16.062 1.00 94.62 124 VAL A CA 1
ATOM 949 C C . VAL A 1 124 ? -5.255 6.555 15.222 1.00 94.62 124 VAL A C 1
ATOM 951 O O . VAL A 1 124 ? -5.002 6.602 14.021 1.00 94.62 124 VAL A O 1
ATOM 954 N N . ALA A 1 125 ? -5.726 5.443 15.793 1.00 93.50 125 ALA A N 1
ATOM 955 C CA . ALA A 1 125 ? -5.932 4.194 15.054 1.00 93.50 125 ALA A CA 1
ATOM 956 C C . ALA A 1 125 ? -6.875 4.372 13.848 1.00 93.50 125 ALA A C 1
ATOM 958 O O . ALA A 1 125 ? -6.581 3.883 12.757 1.00 93.50 125 ALA A O 1
ATOM 959 N N . ALA A 1 126 ? -7.961 5.133 14.018 1.00 93.38 126 ALA A N 1
ATOM 960 C CA . ALA A 1 126 ? -8.897 5.469 12.952 1.00 93.38 126 ALA A CA 1
ATOM 961 C C . ALA A 1 126 ? -8.206 6.235 11.811 1.00 93.38 126 ALA A C 1
ATOM 963 O O . ALA A 1 126 ? -8.397 5.891 10.647 1.00 93.38 126 ALA A O 1
ATOM 964 N N . LEU A 1 127 ? -7.328 7.197 12.111 1.00 91.50 127 LEU A N 1
ATOM 965 C CA . LEU A 1 127 ? -6.529 7.895 11.092 1.00 91.50 127 LEU A CA 1
ATOM 966 C C . LEU A 1 127 ? -5.509 6.973 10.408 1.00 91.50 127 LEU A C 1
ATOM 968 O O . LEU A 1 127 ? -5.296 7.064 9.195 1.00 91.50 127 LEU A O 1
ATOM 972 N N . PHE A 1 128 ? -4.903 6.053 11.160 1.00 90.31 128 PHE A N 1
ATOM 973 C CA . PHE A 1 128 ? -3.949 5.076 10.634 1.00 90.31 128 PHE A CA 1
ATOM 974 C C . PHE A 1 128 ? -4.581 4.060 9.671 1.00 90.31 128 PHE A C 1
ATOM 976 O O . PHE A 1 128 ? -3.843 3.462 8.890 1.00 90.31 128 PHE A O 1
ATOM 983 N N . THR A 1 129 ? -5.913 3.920 9.619 1.00 91.19 129 THR A N 1
ATOM 984 C CA . THR A 1 129 ? -6.586 3.103 8.584 1.00 91.19 129 THR A CA 1
ATOM 985 C C . THR A 1 129 ? -6.207 3.536 7.164 1.00 91.19 129 THR A C 1
ATOM 987 O O . THR A 1 129 ? -6.033 2.692 6.285 1.00 91.19 129 THR A O 1
ATOM 990 N N . SER A 1 130 ? -5.938 4.830 6.957 1.00 88.69 130 SER A N 1
ATOM 991 C CA . SER A 1 130 ? -5.446 5.367 5.681 1.00 88.69 130 SER A CA 1
ATOM 992 C C . SER A 1 130 ? -4.081 4.821 5.258 1.00 88.69 130 SER A C 1
ATOM 994 O O . SER A 1 130 ? -3.812 4.724 4.066 1.00 88.69 130 SER A O 1
ATOM 996 N N . ARG A 1 131 ? -3.226 4.410 6.206 1.00 87.50 131 ARG A N 1
ATOM 997 C CA . ARG A 1 131 ? -1.893 3.848 5.922 1.00 87.50 131 ARG A CA 1
ATOM 998 C C . ARG A 1 131 ? -1.945 2.437 5.352 1.00 87.50 131 ARG A C 1
ATOM 1000 O O . ARG A 1 131 ? -0.948 1.964 4.817 1.00 87.50 131 ARG A O 1
ATOM 1007 N N . VAL A 1 132 ? -3.090 1.767 5.458 1.00 86.81 132 VAL A N 1
ATOM 1008 C CA . VAL A 1 132 ? -3.314 0.487 4.781 1.00 86.81 132 VAL A CA 1
ATOM 1009 C C . VAL A 1 132 ? -3.375 0.691 3.264 1.00 86.81 132 VAL A C 1
ATOM 1011 O O . VAL A 1 132 ? -3.029 -0.230 2.521 1.00 86.81 132 VAL A O 1
ATOM 1014 N N . ALA A 1 133 ? -3.738 1.901 2.816 1.00 84.50 133 ALA A N 1
ATOM 1015 C CA . ALA A 1 133 ? -3.645 2.327 1.430 1.00 84.50 133 ALA A CA 1
ATOM 1016 C C . ALA A 1 133 ? -2.249 2.903 1.117 1.00 84.50 133 ALA A C 1
ATOM 1018 O O . ALA A 1 133 ? -1.755 3.802 1.797 1.00 84.50 133 ALA A O 1
ATOM 1019 N N . ASN A 1 134 ? -1.617 2.415 0.051 1.00 78.69 134 ASN A N 1
ATOM 1020 C CA . ASN A 1 134 ? -0.327 2.901 -0.442 1.00 78.69 134 ASN A CA 1
ATOM 1021 C C . ASN A 1 134 ? -0.478 3.644 -1.777 1.00 78.69 134 ASN A C 1
ATOM 1023 O O . ASN A 1 134 ? -1.317 3.292 -2.611 1.00 78.69 134 ASN A O 1
ATOM 1027 N N . LYS A 1 135 ? 0.376 4.657 -1.995 1.00 63.91 135 LYS A N 1
ATOM 1028 C CA . LYS A 1 135 ? 0.470 5.373 -3.279 1.00 63.91 135 LYS A CA 1
ATOM 1029 C C . LYS A 1 135 ? 1.102 4.487 -4.365 1.00 63.91 135 LYS A C 1
ATOM 1031 O O . LYS A 1 135 ? 1.901 3.597 -4.084 1.00 63.91 135 LYS A O 1
ATOM 1036 N N . ALA A 1 136 ? 0.670 4.733 -5.597 1.00 61.34 136 ALA A N 1
ATOM 1037 C CA . ALA A 1 136 ? 0.394 3.715 -6.600 1.00 61.34 136 ALA A CA 1
ATOM 1038 C C . ALA A 1 136 ? 1.591 3.250 -7.447 1.00 61.34 136 ALA A C 1
ATOM 1040 O O . ALA A 1 136 ? 2.022 3.940 -8.374 1.00 61.34 136 ALA A O 1
ATOM 1041 N N . TYR A 1 137 ? 2.020 2.014 -7.190 1.00 64.94 137 TYR A N 1
ATOM 1042 C CA . TYR A 1 137 ? 2.564 1.126 -8.218 1.00 64.94 137 TYR A CA 1
ATOM 1043 C C . TYR A 1 137 ? 1.567 -0.003 -8.421 1.00 64.94 137 TYR A C 1
ATOM 1045 O O . TYR A 1 137 ? 1.271 -0.714 -7.468 1.00 64.94 137 TYR A O 1
ATOM 1053 N N . SER A 1 138 ? 1.012 -0.158 -9.611 1.00 63.34 138 SER A N 1
ATOM 1054 C CA . SER A 1 138 ? 0.006 -1.188 -9.864 1.00 63.34 138 SER A CA 1
ATOM 1055 C C . SER A 1 138 ? 0.404 -2.046 -11.050 1.00 63.34 138 SER A C 1
ATOM 1057 O O . SER A 1 138 ? 1.226 -1.640 -11.876 1.00 63.34 138 SER A O 1
ATOM 1059 N N . ASN A 1 139 ? -0.142 -3.256 -11.088 1.00 66.44 139 ASN A N 1
ATOM 1060 C CA . ASN A 1 139 ? 0.025 -4.146 -12.209 1.00 66.44 139 ASN A CA 1
ATOM 1061 C C . ASN A 1 139 ? -0.842 -3.708 -13.393 1.00 66.44 139 ASN A C 1
ATOM 1063 O O . ASN A 1 139 ? -1.946 -3.186 -13.256 1.00 66.44 139 ASN A O 1
ATOM 1067 N N . VAL A 1 140 ? -0.318 -3.928 -14.584 1.00 59.75 140 VAL A N 1
ATOM 1068 C CA . VAL A 1 140 ? -0.979 -3.580 -15.839 1.00 59.75 140 VAL A CA 1
ATOM 1069 C C . VAL A 1 140 ? -2.005 -4.658 -16.236 1.00 59.75 140 VAL A C 1
ATOM 1071 O O . VAL A 1 140 ? -1.757 -5.850 -16.038 1.00 59.75 140 VAL A O 1
ATOM 1074 N N . VAL A 1 141 ? -3.164 -4.258 -16.787 1.00 57.66 141 VAL A N 1
ATOM 1075 C CA . VAL A 1 141 ? -4.148 -5.195 -17.378 1.00 57.66 141 VAL A CA 1
ATOM 1076 C C . VAL A 1 141 ? -3.591 -5.767 -18.666 1.00 57.66 141 VAL A C 1
ATOM 1078 O O . VAL A 1 141 ? -2.999 -5.052 -19.466 1.00 57.66 141 VAL A O 1
ATOM 1081 N N . ARG A 1 142 ? -3.898 -7.043 -18.907 1.00 50.41 142 ARG A N 1
ATOM 1082 C CA . ARG A 1 142 ? -3.769 -7.705 -20.203 1.00 50.41 142 ARG A CA 1
ATOM 1083 C C . ARG A 1 142 ? -4.435 -6.884 -21.318 1.00 50.41 142 ARG A C 1
ATOM 1085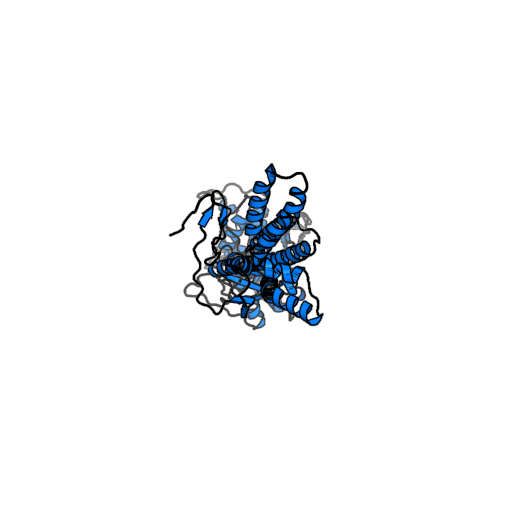 O O . ARG A 1 142 ? -5.618 -7.052 -21.596 1.00 50.41 142 ARG A O 1
ATOM 1092 N N . ASP A 1 143 ? -3.640 -6.092 -22.017 1.00 47.88 143 ASP A N 1
ATOM 1093 C CA . ASP A 1 143 ? -3.907 -5.679 -23.387 1.00 47.88 143 ASP A CA 1
ATOM 1094 C C . ASP A 1 143 ? -2.685 -6.144 -24.172 1.00 47.88 143 ASP A C 1
ATOM 1096 O O . ASP A 1 143 ? -1.611 -5.561 -24.043 1.00 47.88 143 ASP A O 1
ATOM 1100 N N . GLY A 1 144 ? -2.807 -7.311 -24.820 1.00 47.22 144 GLY A N 1
ATOM 1101 C CA . GLY A 1 144 ? -1.679 -8.083 -25.351 1.00 47.22 144 GLY A CA 1
ATOM 1102 C C . GLY A 1 144 ? -0.638 -7.203 -26.040 1.00 47.22 144 GLY A C 1
ATOM 1103 O O . GLY A 1 144 ? -1.011 -6.258 -26.726 1.00 47.22 144 GLY A O 1
ATOM 1104 N N . GLY A 1 145 ? 0.648 -7.508 -25.836 1.00 44.50 145 GLY A N 1
ATOM 1105 C CA . GLY A 1 145 ? 1.773 -6.696 -26.301 1.00 44.50 145 GLY A CA 1
ATOM 1106 C C . GLY A 1 145 ? 1.645 -6.298 -27.772 1.00 44.50 145 GLY A C 1
ATOM 1107 O O . GLY A 1 145 ? 1.943 -7.072 -28.681 1.00 44.50 145 GLY A O 1
ATOM 1108 N N . LYS A 1 146 ? 1.184 -5.073 -28.019 1.00 48.56 146 LYS A N 1
ATOM 1109 C CA . LYS A 1 146 ? 1.130 -4.484 -29.361 1.00 48.56 146 LYS A CA 1
ATOM 1110 C C . LYS A 1 146 ? 2.500 -3.862 -29.630 1.00 48.56 146 LYS A C 1
ATOM 1112 O O . LYS A 1 146 ? 3.170 -3.434 -28.691 1.00 48.56 146 LYS A O 1
ATOM 1117 N N . ARG A 1 147 ? 2.964 -3.784 -30.877 1.00 48.97 147 ARG A N 1
ATOM 1118 C CA . ARG A 1 147 ? 4.279 -3.193 -31.205 1.00 48.97 147 ARG A CA 1
ATOM 1119 C C . ARG A 1 147 ? 4.082 -1.881 -31.956 1.00 48.97 147 ARG A C 1
ATOM 1121 O O . ARG A 1 147 ? 3.533 -1.888 -33.049 1.00 48.97 147 ARG A O 1
ATOM 1128 N N . ALA A 1 148 ? 4.547 -0.767 -31.391 1.00 46.97 148 ALA A N 1
ATOM 1129 C CA . ALA A 1 148 ? 4.557 0.535 -32.061 1.00 46.97 148 ALA A CA 1
ATOM 1130 C C . ALA A 1 148 ? 5.900 1.241 -31.834 1.00 46.97 148 ALA A C 1
ATOM 1132 O O . ALA A 1 148 ? 6.479 1.153 -30.753 1.00 46.97 148 ALA A O 1
ATOM 1133 N N . LYS A 1 149 ? 6.410 1.938 -32.855 1.00 50.47 149 LYS A N 1
ATOM 1134 C CA . LYS A 1 149 ? 7.676 2.683 -32.775 1.00 50.47 149 LYS A CA 1
ATOM 1135 C C . LYS A 1 149 ? 7.467 3.990 -31.996 1.00 50.47 149 LYS A C 1
ATOM 1137 O O . LYS A 1 149 ? 6.682 4.829 -32.425 1.00 50.47 149 LYS A O 1
ATOM 1142 N N . ARG A 1 150 ? 8.175 4.185 -30.874 1.00 57.97 150 ARG A N 1
ATOM 1143 C CA . ARG A 1 150 ? 8.031 5.361 -29.979 1.00 57.97 150 ARG A CA 1
ATOM 1144 C C . ARG A 1 150 ? 9.334 6.122 -29.689 1.00 57.97 150 ARG A C 1
ATOM 1146 O O . ARG A 1 150 ? 9.433 6.812 -28.678 1.00 57.97 150 ARG A O 1
ATOM 1153 N N . HIS A 1 151 ? 10.311 6.073 -30.595 1.00 58.94 151 HIS A N 1
ATOM 1154 C CA . HIS A 1 151 ? 11.574 6.815 -30.445 1.00 58.94 151 HIS A CA 1
ATOM 1155 C C . HIS A 1 151 ? 11.386 8.318 -30.125 1.00 58.94 151 HIS A C 1
ATOM 1157 O O . HIS A 1 151 ? 12.083 8.813 -29.238 1.00 58.94 151 HIS A O 1
ATOM 1163 N N . PRO A 1 152 ? 10.411 9.043 -30.724 1.00 61.03 152 PRO A N 1
ATOM 1164 C CA . PRO A 1 152 ? 10.170 10.446 -30.373 1.00 61.03 152 PRO A CA 1
ATOM 1165 C C . PRO A 1 152 ? 9.708 10.651 -28.921 1.00 61.03 152 PRO A C 1
ATOM 1167 O O . PRO A 1 152 ? 10.172 11.572 -28.256 1.00 61.03 152 PRO A O 1
ATOM 1170 N N . ALA A 1 153 ? 8.852 9.767 -28.391 1.00 66.75 153 ALA A N 1
ATOM 1171 C CA . ALA A 1 153 ? 8.360 9.855 -27.013 1.00 66.75 153 ALA A CA 1
ATOM 1172 C C . ALA A 1 153 ? 9.465 9.558 -25.984 1.00 66.75 153 ALA A C 1
ATOM 1174 O O . ALA A 1 153 ? 9.525 10.206 -24.939 1.00 66.75 153 ALA A O 1
ATOM 1175 N N . ALA A 1 154 ? 10.374 8.626 -26.297 1.00 65.06 154 ALA A N 1
ATOM 1176 C CA . ALA A 1 154 ? 11.558 8.371 -25.478 1.00 65.06 154 ALA A CA 1
ATOM 1177 C C . ALA A 1 154 ? 12.492 9.595 -25.437 1.00 65.06 154 ALA A C 1
ATOM 1179 O O . ALA A 1 154 ? 12.965 9.961 -24.364 1.00 65.06 154 ALA A O 1
ATOM 1180 N N . ARG A 1 155 ? 12.684 10.291 -26.568 1.00 69.62 155 ARG A N 1
ATOM 1181 C CA . ARG A 1 155 ? 13.467 11.539 -26.616 1.00 69.62 155 ARG A CA 1
ATOM 1182 C C . ARG A 1 155 ? 12.822 12.659 -25.790 1.00 69.62 155 ARG A C 1
ATOM 1184 O O . ARG A 1 155 ? 13.522 13.349 -25.053 1.00 69.62 155 ARG A O 1
ATOM 1191 N N . SER A 1 156 ? 11.495 12.803 -25.842 1.00 72.88 156 SER A N 1
ATOM 1192 C CA . SER A 1 156 ? 10.766 13.737 -24.969 1.00 72.88 156 SER A CA 1
ATOM 1193 C C . SER A 1 156 ? 10.910 13.383 -23.483 1.00 72.88 156 SER A C 1
ATOM 1195 O O . SER A 1 156 ? 11.064 14.277 -22.655 1.00 72.88 156 SER A O 1
ATOM 1197 N N . HIS A 1 157 ? 10.909 12.092 -23.127 1.00 75.38 157 HIS A N 1
ATOM 1198 C CA . HIS A 1 157 ? 11.152 11.639 -21.750 1.00 75.38 157 HIS A CA 1
ATOM 1199 C C . HIS A 1 157 ? 12.563 12.002 -21.267 1.00 75.38 157 HIS A C 1
ATOM 1201 O O . HIS A 1 157 ? 12.716 12.521 -20.163 1.00 75.38 157 HIS A O 1
ATOM 1207 N N . VAL A 1 158 ? 13.586 11.800 -22.105 1.00 75.88 158 VAL A N 1
ATOM 1208 C CA . VAL A 1 158 ? 14.973 12.201 -21.807 1.00 75.88 158 VAL A CA 1
ATOM 1209 C C . VAL A 1 158 ? 15.075 13.705 -21.566 1.00 75.88 158 VAL A C 1
ATOM 1211 O O . VAL A 1 158 ? 15.610 14.117 -20.538 1.00 75.88 158 VAL A O 1
ATOM 1214 N N . ALA A 1 159 ? 14.492 14.519 -22.450 1.00 73.88 159 ALA A N 1
ATOM 1215 C CA . ALA A 1 159 ? 14.488 15.973 -22.300 1.00 73.88 159 ALA A CA 1
ATOM 1216 C C . ALA A 1 159 ? 13.825 16.437 -20.988 1.00 73.88 159 ALA A C 1
ATOM 1218 O O . ALA A 1 159 ? 14.272 17.407 -20.385 1.00 73.88 159 ALA A O 1
ATOM 1219 N N . ASN A 1 160 ? 12.792 15.726 -20.525 1.00 74.38 160 ASN A N 1
ATOM 1220 C CA . ASN A 1 160 ? 12.032 16.092 -19.329 1.00 74.38 160 ASN A CA 1
ATOM 1221 C C . ASN A 1 160 ? 12.659 15.616 -18.008 1.00 74.38 160 ASN A C 1
ATOM 1223 O O . ASN A 1 160 ? 12.482 16.285 -16.991 1.00 74.38 160 ASN A O 1
ATOM 1227 N N . PHE A 1 161 ? 13.328 14.455 -17.987 1.00 77.88 161 PHE A N 1
ATOM 1228 C CA . PHE A 1 161 ? 13.769 13.814 -16.737 1.00 77.88 161 PHE A CA 1
ATOM 1229 C C . PHE A 1 161 ? 15.286 13.660 -16.585 1.00 77.88 161 PHE A C 1
ATOM 1231 O O . PHE A 1 161 ? 15.755 13.591 -15.452 1.00 77.88 161 PHE A O 1
ATOM 1238 N N . TYR A 1 162 ? 16.049 13.594 -17.681 1.00 76.44 162 TYR A N 1
ATOM 1239 C CA . TYR A 1 162 ? 17.512 13.452 -17.638 1.00 76.44 162 TYR A CA 1
ATOM 1240 C C . TYR A 1 162 ? 18.253 14.791 -17.773 1.00 76.44 162 TYR A C 1
ATOM 1242 O O . TYR A 1 162 ? 19.438 14.867 -17.451 1.00 76.44 162 TYR A O 1
ATOM 1250 N N . ALA A 1 163 ? 17.580 15.856 -18.219 1.00 69.50 163 ALA A N 1
ATOM 1251 C CA . ALA A 1 163 ? 18.141 17.201 -18.202 1.00 69.50 163 ALA A CA 1
ATOM 1252 C C . ALA A 1 163 ? 18.217 17.731 -16.758 1.00 69.50 163 ALA A C 1
ATOM 1254 O O . ALA A 1 163 ? 17.257 17.622 -15.999 1.00 69.50 163 ALA A O 1
ATOM 1255 N N . ASN A 1 164 ? 19.338 18.358 -16.386 1.00 58.53 164 ASN A N 1
ATOM 1256 C CA . ASN A 1 164 ? 19.593 18.917 -15.045 1.00 58.53 164 ASN A CA 1
ATOM 1257 C C . ASN A 1 164 ? 18.734 20.166 -14.715 1.00 58.53 164 ASN A C 1
ATOM 1259 O O . ASN A 1 164 ? 19.040 20.937 -13.808 1.00 58.53 164 ASN A O 1
ATOM 1263 N N . THR A 1 165 ? 17.671 20.406 -15.484 1.00 54.91 165 THR A N 1
ATOM 1264 C CA . THR A 1 165 ? 16.672 21.444 -15.242 1.00 54.91 165 THR A CA 1
ATOM 1265 C C . THR A 1 165 ? 15.636 20.915 -14.263 1.00 54.91 165 THR A C 1
ATOM 1267 O O . THR A 1 165 ? 14.846 20.028 -14.578 1.00 54.91 165 THR A O 1
ATOM 1270 N N . SER A 1 166 ? 15.657 21.466 -13.056 1.00 48.12 166 SER A N 1
ATOM 1271 C CA . SER A 1 166 ? 14.738 21.175 -11.965 1.00 48.12 166 SER A CA 1
ATOM 1272 C C . SER A 1 166 ? 13.279 21.063 -12.431 1.00 48.12 166 SER A C 1
ATOM 1274 O O . SER A 1 166 ? 12.691 22.022 -12.926 1.00 48.12 166 SER A O 1
ATOM 1276 N N . SER A 1 167 ? 12.676 19.905 -12.156 1.00 49.66 167 SER A N 1
ATOM 1277 C CA . SER A 1 167 ? 11.229 19.646 -12.094 1.00 49.66 167 SER A CA 1
ATOM 1278 C C . SER A 1 167 ? 10.425 19.699 -13.401 1.00 49.66 167 SER A C 1
ATOM 1280 O O . SER A 1 167 ? 9.635 20.612 -13.634 1.00 49.66 167 SER A O 1
ATOM 1282 N N . SER A 1 168 ? 10.449 18.605 -14.167 1.00 49.91 168 SER A N 1
ATOM 1283 C CA . SER A 1 168 ? 9.218 18.215 -14.861 1.00 49.91 168 SER A CA 1
ATOM 1284 C C . SER A 1 168 ? 8.155 17.878 -13.806 1.00 49.91 168 SER A C 1
ATOM 1286 O O . SER A 1 168 ? 8.320 16.960 -13.004 1.00 49.91 168 SER A O 1
ATOM 1288 N N . THR A 1 169 ? 7.069 18.652 -13.774 1.00 53.53 169 THR A N 1
ATOM 1289 C CA . THR A 1 169 ? 5.876 18.407 -12.939 1.00 53.53 169 THR A CA 1
ATOM 1290 C C . THR A 1 169 ? 5.031 17.242 -13.465 1.00 53.53 169 THR A C 1
ATOM 1292 O O . THR A 1 169 ? 4.066 16.838 -12.815 1.00 53.53 169 THR A O 1
ATOM 1295 N N . ALA A 1 170 ? 5.380 16.687 -14.631 1.00 59.38 170 ALA A N 1
ATOM 1296 C CA . ALA A 1 170 ? 4.667 15.570 -15.223 1.00 59.38 170 ALA A CA 1
ATOM 1297 C C . ALA A 1 170 ? 5.005 14.259 -14.483 1.00 59.38 170 ALA A C 1
ATOM 1299 O O . ALA A 1 170 ? 6.181 13.936 -14.291 1.00 59.38 170 ALA A O 1
ATOM 1300 N N . PRO A 1 171 ? 4.004 13.468 -14.062 1.00 66.94 171 PRO A N 1
ATOM 1301 C CA . PRO A 1 171 ? 4.256 12.174 -13.444 1.00 66.94 171 PRO A CA 1
ATOM 1302 C C . PRO A 1 171 ? 4.848 11.195 -14.470 1.00 66.94 171 PRO A C 1
ATOM 1304 O O . PRO A 1 171 ? 4.259 10.947 -15.520 1.00 66.94 171 PRO A O 1
ATOM 1307 N N . SER A 1 172 ? 6.007 10.608 -14.155 1.00 74.56 172 SER A N 1
ATOM 1308 C CA . SER A 1 172 ? 6.562 9.488 -14.929 1.00 74.56 172 SER A CA 1
ATOM 1309 C C . SER A 1 172 ? 5.762 8.210 -14.673 1.00 74.56 172 SER A C 1
ATOM 1311 O O . SER A 1 172 ? 5.436 7.894 -13.525 1.00 74.56 172 SER A O 1
ATOM 1313 N N . ILE A 1 173 ? 5.500 7.456 -15.742 1.00 75.50 173 ILE A N 1
ATOM 1314 C CA . ILE A 1 173 ? 4.866 6.133 -15.689 1.00 75.50 173 ILE A CA 1
ATOM 1315 C C . ILE A 1 173 ? 5.826 5.033 -15.201 1.00 75.50 173 ILE A C 1
ATOM 1317 O O . ILE A 1 173 ? 5.391 4.004 -14.677 1.00 75.50 173 ILE A O 1
ATOM 1321 N N . PHE A 1 174 ? 7.137 5.247 -15.340 1.00 82.00 174 PHE A N 1
ATOM 1322 C CA . PHE A 1 174 ? 8.167 4.295 -14.925 1.00 82.00 174 PHE A CA 1
ATOM 1323 C C . PHE A 1 174 ? 8.370 4.312 -13.407 1.00 82.00 174 PHE A C 1
ATOM 1325 O O . PHE A 1 174 ? 8.186 5.343 -12.759 1.00 82.00 174 PHE A O 1
ATOM 1332 N N . ILE A 1 175 ? 8.804 3.182 -12.830 1.00 78.75 175 ILE A N 1
ATOM 1333 C CA . ILE A 1 175 ? 9.080 3.095 -11.384 1.00 78.75 175 ILE A CA 1
ATOM 1334 C C . ILE A 1 175 ? 10.123 4.126 -10.959 1.00 78.75 175 ILE A C 1
ATOM 1336 O O . ILE A 1 175 ? 9.919 4.856 -9.984 1.00 78.75 175 ILE A O 1
ATOM 1340 N N . ARG A 1 176 ? 11.219 4.198 -11.722 1.00 82.19 176 ARG A N 1
ATOM 1341 C CA . ARG A 1 176 ? 12.235 5.241 -11.610 1.00 82.19 176 ARG A CA 1
ATOM 1342 C C . ARG A 1 176 ? 12.210 6.112 -12.867 1.00 82.19 176 ARG A C 1
ATOM 1344 O O . ARG A 1 176 ? 12.242 5.562 -13.966 1.00 82.19 176 ARG A O 1
ATOM 1351 N N . PRO A 1 177 ? 12.143 7.449 -12.738 1.00 79.94 177 PRO A N 1
ATOM 1352 C CA . PRO A 1 177 ? 12.116 8.343 -13.896 1.00 79.94 177 PRO A CA 1
ATOM 1353 C C . PRO A 1 177 ? 13.433 8.330 -14.685 1.00 79.94 177 PRO A C 1
ATOM 1355 O O . PRO A 1 177 ? 13.402 8.508 -15.900 1.00 79.94 177 PRO A O 1
ATOM 1358 N N . THR A 1 178 ? 14.552 8.082 -14.002 1.00 83.44 178 THR A N 1
ATOM 1359 C CA . THR A 1 178 ? 15.901 7.984 -14.563 1.00 83.44 178 THR A CA 1
ATOM 1360 C C . THR A 1 178 ? 16.585 6.704 -14.085 1.00 83.44 178 THR A C 1
ATOM 1362 O O . THR A 1 178 ? 16.290 6.186 -13.002 1.00 83.44 178 THR A O 1
ATOM 1365 N N . LEU A 1 179 ? 17.492 6.187 -14.909 1.00 85.62 179 LEU A N 1
ATOM 1366 C CA . LEU A 1 179 ? 18.365 5.062 -14.600 1.00 85.62 179 LEU A CA 1
ATOM 1367 C C . LEU A 1 179 ? 19.792 5.587 -14.378 1.00 85.62 179 LEU A C 1
ATOM 1369 O O . LEU A 1 179 ? 20.223 6.464 -15.129 1.00 85.62 179 LEU A O 1
ATOM 1373 N N . PRO A 1 180 ? 20.503 5.098 -13.349 1.00 86.81 180 PRO A N 1
ATOM 1374 C CA . PRO A 1 180 ? 21.838 5.578 -13.016 1.00 86.81 180 PRO A CA 1
ATOM 1375 C C . PRO A 1 180 ? 22.892 5.059 -14.002 1.00 86.81 180 PRO A C 1
ATOM 1377 O O . PRO A 1 180 ? 22.810 3.928 -14.496 1.00 86.81 180 PRO A O 1
ATOM 1380 N N . TYR A 1 181 ? 23.873 5.907 -14.294 1.00 85.06 181 TYR A N 1
ATOM 1381 C CA . TYR A 1 181 ? 25.008 5.595 -15.150 1.00 85.06 181 TYR A CA 1
ATOM 1382 C C . TYR A 1 181 ? 26.212 6.461 -14.781 1.00 85.06 181 TYR A C 1
ATOM 1384 O O . TYR A 1 181 ? 26.051 7.610 -14.370 1.00 85.06 181 TYR A O 1
ATOM 1392 N N . ASP A 1 182 ? 27.396 5.911 -15.015 1.00 84.81 182 ASP A N 1
ATOM 1393 C CA . ASP A 1 182 ? 28.684 6.558 -14.826 1.00 84.81 182 ASP A CA 1
ATOM 1394 C C . ASP A 1 182 ? 29.389 6.770 -16.164 1.00 84.81 182 ASP A C 1
ATOM 1396 O O . ASP A 1 182 ? 29.223 6.012 -17.125 1.00 84.81 182 ASP A O 1
ATOM 1400 N N . ILE A 1 183 ? 30.193 7.828 -16.216 1.00 84.06 183 ILE A N 1
ATOM 1401 C CA . ILE A 1 183 ? 30.985 8.203 -17.383 1.00 84.06 183 ILE A CA 1
ATOM 1402 C C . ILE A 1 183 ? 32.462 8.137 -17.001 1.00 84.06 183 ILE A C 1
ATOM 1404 O O . ILE A 1 183 ? 32.882 8.723 -16.005 1.00 84.06 183 ILE A O 1
ATOM 1408 N N . SER A 1 184 ? 33.262 7.477 -17.833 1.00 83.69 184 SER A N 1
ATOM 1409 C CA . SER A 1 184 ? 34.718 7.441 -17.736 1.00 83.69 184 SER A CA 1
ATOM 1410 C C . SER A 1 184 ? 35.350 7.887 -19.051 1.00 83.69 184 SER A C 1
ATOM 1412 O O . SER A 1 184 ? 34.894 7.520 -20.129 1.00 83.69 184 SER A O 1
ATOM 1414 N N . ILE A 1 185 ? 36.424 8.669 -18.967 1.00 79.44 185 ILE A N 1
ATOM 1415 C CA . ILE A 1 185 ? 37.193 9.160 -20.127 1.00 79.44 185 ILE A CA 1
ATOM 1416 C C . ILE A 1 185 ? 38.559 8.473 -20.273 1.00 79.44 185 ILE A C 1
ATOM 1418 O O . ILE A 1 185 ? 39.367 8.880 -21.102 1.00 79.44 185 ILE A O 1
ATOM 1422 N N . PHE A 1 186 ? 38.824 7.459 -19.446 1.00 80.81 186 PHE A N 1
ATOM 1423 C CA . PHE A 1 186 ? 40.102 6.742 -19.367 1.00 80.81 186 PHE A CA 1
ATOM 1424 C C . PHE A 1 186 ? 39.956 5.267 -19.761 1.00 80.81 186 PHE A C 1
ATOM 1426 O O . PHE A 1 186 ? 40.633 4.397 -19.213 1.00 80.81 186 PHE A O 1
ATOM 1433 N N . ALA A 1 187 ? 39.000 4.954 -20.638 1.00 76.25 187 ALA A N 1
ATOM 1434 C CA . ALA A 1 187 ? 38.779 3.580 -21.059 1.00 76.25 187 ALA A CA 1
ATOM 1435 C C . ALA A 1 187 ? 39.762 3.175 -22.173 1.00 76.25 187 ALA A C 1
ATOM 1437 O O . ALA A 1 187 ? 40.128 4.013 -23.007 1.00 76.25 187 ALA A O 1
ATOM 1438 N N . PRO A 1 188 ? 40.168 1.893 -22.224 1.00 78.94 188 PRO A N 1
ATOM 1439 C CA . PRO A 1 188 ? 40.989 1.382 -23.309 1.00 78.94 188 PRO A CA 1
ATOM 1440 C C . PRO A 1 188 ? 40.198 1.369 -24.619 1.00 78.94 188 PRO A C 1
ATOM 1442 O O . PRO A 1 188 ? 39.002 1.071 -24.658 1.00 78.94 188 PRO A O 1
ATOM 1445 N N . TYR A 1 189 ? 40.887 1.674 -25.712 1.00 72.50 189 TYR A N 1
ATOM 1446 C CA . TYR A 1 189 ? 40.323 1.671 -27.051 1.00 72.50 189 TYR A CA 1
ATOM 1447 C C . TYR A 1 189 ? 39.885 0.249 -27.465 1.00 72.50 189 TYR A C 1
ATOM 1449 O O . TYR A 1 189 ? 40.679 -0.691 -27.356 1.00 72.50 189 TYR A O 1
ATOM 1457 N N . PRO A 1 190 ? 38.638 0.064 -27.947 1.00 65.38 190 PRO A N 1
ATOM 1458 C CA . PRO A 1 190 ? 38.054 -1.265 -28.129 1.00 65.38 190 PRO A CA 1
ATOM 1459 C C . PRO A 1 190 ? 38.547 -2.016 -29.374 1.00 65.38 190 PRO A C 1
ATOM 1461 O O . PRO A 1 190 ? 38.282 -3.212 -29.491 1.00 65.38 190 PRO A O 1
ATOM 1464 N N . PHE A 1 191 ? 39.251 -1.359 -30.305 1.00 68.88 191 PHE A N 1
ATOM 1465 C CA . PHE A 1 191 ? 39.735 -2.005 -31.529 1.00 68.88 191 PHE A CA 1
ATOM 1466 C C . PHE A 1 191 ? 41.243 -2.310 -31.470 1.00 68.88 191 PHE A C 1
ATOM 1468 O O . PHE A 1 191 ? 42.011 -1.545 -30.884 1.00 68.88 191 PHE A O 1
ATOM 1475 N N . PRO A 1 192 ? 41.711 -3.393 -32.123 1.00 68.88 192 PRO A N 1
ATOM 1476 C CA . PRO A 1 192 ? 43.133 -3.751 -32.144 1.00 68.88 192 PRO A CA 1
ATOM 1477 C C . PRO A 1 192 ? 44.054 -2.678 -32.753 1.00 68.88 192 PRO A C 1
ATOM 1479 O O . PRO A 1 192 ? 45.208 -2.562 -32.348 1.00 68.88 192 PRO A O 1
ATOM 1482 N N . ALA A 1 193 ? 43.555 -1.880 -33.705 1.00 69.81 193 ALA A N 1
ATOM 1483 C CA . ALA A 1 193 ? 44.309 -0.834 -34.401 1.00 69.81 193 ALA A CA 1
ATOM 1484 C C . ALA A 1 193 ? 44.412 0.457 -33.564 1.00 69.81 193 ALA A C 1
ATOM 1486 O O . ALA A 1 193 ? 43.770 1.465 -33.862 1.00 69.81 193 ALA A O 1
ATOM 1487 N N . ARG A 1 194 ? 45.211 0.407 -32.493 1.00 67.44 194 ARG A N 1
ATOM 1488 C CA . ARG A 1 194 ? 45.336 1.468 -31.474 1.00 67.44 194 ARG A CA 1
ATOM 1489 C C . ARG A 1 194 ? 45.750 2.839 -32.020 1.00 67.44 194 ARG A C 1
ATOM 1491 O O . ARG A 1 194 ? 45.336 3.852 -31.463 1.00 67.44 194 ARG A O 1
ATOM 1498 N N . ASP A 1 195 ? 46.489 2.870 -33.125 1.00 71.81 195 ASP A N 1
ATOM 1499 C CA . ASP A 1 195 ? 47.061 4.093 -33.710 1.00 71.81 195 ASP A CA 1
ATOM 1500 C C . ASP A 1 195 ? 46.026 4.958 -34.451 1.00 71.81 195 ASP A C 1
ATOM 1502 O O . ASP A 1 195 ? 46.297 6.103 -34.799 1.00 71.81 195 ASP A O 1
ATOM 1506 N N . ARG A 1 196 ? 44.818 4.428 -34.687 1.00 69.75 196 ARG A N 1
ATOM 1507 C CA . ARG A 1 196 ? 43.727 5.131 -35.388 1.00 69.75 196 ARG A CA 1
ATOM 1508 C C . ARG A 1 196 ? 42.827 5.947 -34.463 1.00 69.75 196 ARG A C 1
ATOM 1510 O O . ARG A 1 196 ? 41.925 6.637 -34.934 1.00 69.75 196 ARG A O 1
ATOM 1517 N N . CYS A 1 197 ? 43.035 5.828 -33.156 1.00 69.38 197 CYS A N 1
ATOM 1518 C CA . CYS A 1 197 ? 42.246 6.482 -32.127 1.00 69.38 197 CYS A CA 1
ATOM 1519 C C . CYS A 1 197 ? 42.654 7.959 -31.995 1.00 69.38 197 CYS A C 1
ATOM 1521 O O . CYS A 1 197 ? 43.745 8.249 -31.510 1.00 69.38 197 CYS A O 1
ATOM 1523 N N . ILE A 1 198 ? 41.767 8.888 -32.365 1.00 68.44 198 ILE A N 1
ATOM 1524 C CA . ILE A 1 198 ? 42.036 10.339 -32.326 1.00 68.44 198 ILE A CA 1
ATOM 1525 C C . ILE A 1 198 ? 42.451 10.832 -30.919 1.00 68.44 198 ILE A C 1
ATOM 1527 O O . ILE A 1 198 ? 43.446 11.546 -30.808 1.00 68.44 198 ILE A O 1
ATOM 1531 N N . PRO A 1 199 ? 41.761 10.463 -29.818 1.00 64.81 199 PRO A N 1
ATOM 1532 C CA . PRO A 1 199 ? 42.138 10.908 -28.474 1.00 64.81 199 PRO A CA 1
ATOM 1533 C C . PRO A 1 199 ? 43.297 10.107 -27.853 1.00 64.81 199 PRO A C 1
ATOM 1535 O O . PRO A 1 199 ? 43.779 10.487 -26.785 1.00 64.81 199 PRO A O 1
ATOM 1538 N N . GLY A 1 200 ? 43.756 9.025 -28.492 1.00 71.81 200 GLY A N 1
ATOM 1539 C CA . GLY A 1 200 ? 44.796 8.122 -27.990 1.00 71.81 200 GLY A CA 1
ATOM 1540 C C . GLY A 1 200 ? 44.261 6.809 -27.386 1.00 71.81 200 GLY A C 1
ATOM 1541 O O . GLY A 1 200 ? 43.077 6.694 -27.067 1.00 71.81 200 GLY A O 1
ATOM 1542 N N . PRO A 1 201 ? 45.121 5.789 -27.219 1.00 72.62 201 PRO A N 1
ATOM 1543 C CA . PRO A 1 201 ? 44.713 4.399 -26.973 1.00 72.62 201 PRO A CA 1
ATOM 1544 C C . PRO A 1 201 ? 44.008 4.145 -25.631 1.00 72.62 201 PRO A C 1
ATOM 1546 O O . PRO A 1 201 ? 43.236 3.195 -25.547 1.00 72.62 201 PRO A O 1
ATOM 1549 N N . ASP A 1 202 ? 44.217 4.996 -24.623 1.00 78.38 202 ASP A N 1
ATOM 1550 C CA . ASP A 1 202 ? 43.636 4.856 -23.273 1.00 78.38 202 ASP A CA 1
ATOM 1551 C C . ASP A 1 202 ? 42.712 6.027 -22.897 1.00 78.38 202 ASP A C 1
ATOM 1553 O O . ASP A 1 202 ? 42.450 6.293 -21.724 1.00 78.38 202 ASP A O 1
ATOM 1557 N N . ARG A 1 203 ? 42.248 6.782 -23.898 1.00 79.19 203 ARG A N 1
ATOM 1558 C CA . ARG A 1 203 ? 41.354 7.938 -23.721 1.00 79.19 203 ARG A CA 1
ATOM 1559 C C . ARG A 1 203 ? 40.021 7.748 -24.439 1.00 79.19 203 ARG A C 1
ATOM 1561 O O . ARG A 1 203 ? 39.427 8.709 -24.930 1.00 79.19 203 ARG A O 1
ATOM 1568 N N . ALA A 1 204 ? 39.560 6.502 -24.532 1.00 76.56 204 ALA A N 1
ATOM 1569 C CA . ALA A 1 204 ? 38.227 6.226 -25.037 1.00 76.56 204 ALA A CA 1
ATOM 1570 C C . ALA A 1 204 ? 37.178 6.679 -24.011 1.00 76.56 204 ALA A C 1
ATOM 1572 O O . ALA A 1 204 ? 37.356 6.577 -22.794 1.00 76.56 204 ALA A O 1
ATOM 1573 N N . PHE A 1 205 ? 36.067 7.186 -24.526 1.00 75.75 205 PHE A N 1
ATOM 1574 C CA . PHE A 1 205 ? 34.929 7.626 -23.742 1.00 75.75 205 PHE A CA 1
ATOM 1575 C C . PHE A 1 205 ? 34.012 6.434 -23.481 1.00 75.75 205 PHE A C 1
ATOM 1577 O O . PHE A 1 205 ? 33.453 5.864 -24.412 1.00 75.75 205 PHE A O 1
ATOM 1584 N N . SER A 1 206 ? 33.850 6.036 -22.227 1.00 80.56 206 SER A N 1
ATOM 1585 C CA . SER A 1 206 ? 33.015 4.905 -21.836 1.00 80.56 206 SER A CA 1
ATOM 1586 C C . SER A 1 206 ? 31.867 5.361 -20.956 1.00 80.56 206 SER A C 1
ATOM 1588 O O . SER A 1 206 ? 32.068 6.099 -19.994 1.00 80.56 206 SER A O 1
ATOM 1590 N N . ILE A 1 207 ? 30.668 4.879 -21.261 1.00 79.56 207 ILE A N 1
ATOM 1591 C CA . ILE A 1 207 ? 29.494 5.020 -20.408 1.00 79.56 207 ILE A CA 1
ATOM 1592 C C . ILE A 1 207 ? 29.113 3.633 -19.909 1.00 79.56 207 ILE A C 1
ATOM 1594 O O . ILE A 1 207 ? 28.933 2.706 -20.701 1.00 79.56 207 ILE A O 1
ATOM 1598 N N . THR A 1 208 ? 28.979 3.494 -18.598 1.00 80.69 208 THR A N 1
ATOM 1599 C CA . THR A 1 208 ? 28.573 2.249 -17.946 1.00 80.69 208 THR A CA 1
ATOM 1600 C C . THR A 1 208 ? 27.362 2.511 -17.076 1.00 80.69 208 THR A C 1
ATOM 1602 O O . THR A 1 208 ? 27.407 3.368 -16.200 1.00 80.69 208 THR A O 1
ATOM 1605 N N . SER A 1 209 ? 26.271 1.781 -17.293 1.00 81.19 209 SER A N 1
ATOM 1606 C CA . SER A 1 209 ? 25.171 1.780 -16.333 1.00 81.19 209 SER A CA 1
ATOM 1607 C C . SER A 1 209 ? 25.589 1.062 -15.050 1.00 81.19 209 SER A C 1
ATOM 1609 O O . SER A 1 209 ? 26.461 0.186 -15.068 1.00 81.19 209 SER A O 1
ATOM 1611 N N . ASP A 1 210 ? 24.883 1.339 -13.958 1.00 84.31 210 ASP A N 1
ATOM 1612 C CA . ASP A 1 210 ? 24.893 0.421 -12.819 1.00 84.31 210 ASP A CA 1
ATOM 1613 C C . ASP A 1 210 ? 24.272 -0.927 -13.214 1.00 84.31 210 ASP A C 1
ATOM 1615 O O . ASP A 1 210 ? 23.675 -1.082 -14.288 1.00 84.31 210 ASP A O 1
ATOM 1619 N N . PHE A 1 211 ? 24.356 -1.908 -12.316 1.00 79.69 211 PHE A N 1
ATOM 1620 C CA . PHE A 1 211 ? 23.557 -3.124 -12.418 1.00 79.69 211 PHE A CA 1
ATOM 1621 C C . PHE A 1 211 ? 22.064 -2.784 -12.293 1.00 79.69 211 PHE A C 1
ATOM 1623 O O . PHE A 1 211 ? 21.519 -2.606 -11.202 1.00 79.69 211 PHE A O 1
ATOM 1630 N N . LEU A 1 212 ? 21.389 -2.711 -13.437 1.00 81.69 212 LEU A N 1
ATOM 1631 C CA . LEU A 1 212 ? 19.975 -2.393 -13.552 1.00 81.69 212 LEU A CA 1
ATOM 1632 C C . LEU A 1 212 ? 19.136 -3.593 -13.110 1.00 81.69 212 LEU A C 1
ATOM 1634 O O . LEU A 1 212 ? 19.126 -4.638 -13.762 1.00 81.69 212 LEU A O 1
ATOM 1638 N N . SER A 1 213 ? 18.405 -3.442 -12.007 1.00 84.56 213 SER A N 1
ATOM 1639 C CA . SER A 1 213 ? 17.508 -4.480 -11.488 1.00 84.56 213 SER A CA 1
ATOM 1640 C C . SER A 1 213 ? 16.202 -4.542 -12.285 1.00 84.56 213 SER A C 1
ATOM 1642 O O . SER A 1 213 ? 15.453 -3.561 -12.358 1.00 84.56 213 SER A O 1
ATOM 1644 N N . SER A 1 214 ? 15.880 -5.724 -12.821 1.00 82.94 214 SER A N 1
ATOM 1645 C CA . SER A 1 214 ? 14.600 -5.993 -13.498 1.00 82.94 214 SER A CA 1
ATOM 1646 C C . SER A 1 214 ? 13.376 -5.641 -12.644 1.00 82.94 214 SER A C 1
ATOM 1648 O O . SER A 1 214 ? 12.380 -5.155 -13.175 1.00 82.94 214 SER A O 1
ATOM 1650 N N . HIS A 1 215 ? 13.451 -5.821 -11.324 1.00 85.62 215 HIS A N 1
ATOM 1651 C CA . HIS A 1 215 ? 12.341 -5.547 -10.412 1.00 85.62 215 HIS A CA 1
ATOM 1652 C C . HIS A 1 215 ? 12.269 -4.077 -9.992 1.00 85.62 215 HIS A C 1
ATOM 1654 O O . HIS A 1 215 ? 11.246 -3.424 -10.175 1.00 85.62 215 HIS A O 1
ATOM 1660 N N . GLU A 1 216 ? 13.361 -3.536 -9.452 1.00 85.06 216 GLU A N 1
ATOM 1661 C CA . GLU A 1 216 ? 13.344 -2.217 -8.804 1.00 85.06 216 GLU A CA 1
ATOM 1662 C C . GLU A 1 216 ? 13.437 -1.047 -9.784 1.00 85.06 216 GLU A C 1
ATOM 1664 O O . GLU A 1 216 ? 13.000 0.062 -9.470 1.00 85.06 216 GLU A O 1
ATOM 1669 N N . MET A 1 217 ? 14.043 -1.273 -10.952 1.00 84.31 217 MET A N 1
ATOM 1670 C CA . MET A 1 217 ? 14.309 -0.221 -11.933 1.00 84.31 217 MET A CA 1
ATOM 1671 C C . MET A 1 217 ? 13.433 -0.354 -13.182 1.00 84.31 217 MET A C 1
ATOM 1673 O O . MET A 1 217 ? 12.972 0.661 -13.706 1.00 84.31 217 MET A O 1
ATOM 1677 N N . LEU A 1 218 ? 13.158 -1.587 -13.628 1.00 83.31 218 LEU A N 1
ATOM 1678 C CA . LEU A 1 218 ? 12.328 -1.862 -14.814 1.00 83.31 218 LEU A CA 1
ATOM 1679 C C . LEU A 1 218 ? 10.877 -2.262 -14.475 1.00 83.31 218 LEU A C 1
ATOM 1681 O O . LEU A 1 218 ? 10.004 -2.226 -15.342 1.00 83.31 218 LEU A O 1
ATOM 1685 N N . GLY A 1 219 ? 10.593 -2.600 -13.215 1.00 84.38 219 GLY A N 1
ATOM 1686 C CA . GLY A 1 219 ? 9.241 -2.884 -12.733 1.00 84.38 219 GLY A CA 1
ATOM 1687 C C . GLY A 1 219 ? 8.675 -4.251 -13.070 1.00 84.38 219 GLY A C 1
ATOM 1688 O O . GLY A 1 219 ? 7.462 -4.430 -13.037 1.00 84.38 219 GLY A O 1
ATOM 1689 N N . ILE A 1 220 ? 9.516 -5.240 -13.350 1.00 84.88 220 ILE A N 1
ATOM 1690 C CA . ILE A 1 220 ? 9.058 -6.615 -13.535 1.00 84.88 220 ILE A CA 1
ATOM 1691 C C . ILE A 1 220 ? 8.802 -7.247 -12.160 1.00 84.88 220 ILE A C 1
ATOM 1693 O O . ILE A 1 220 ? 9.716 -7.433 -11.355 1.00 84.88 220 ILE A O 1
ATOM 1697 N N . ASN A 1 221 ? 7.550 -7.595 -11.865 1.00 84.94 221 ASN A N 1
ATOM 1698 C CA . ASN A 1 221 ? 7.142 -8.214 -10.604 1.00 84.94 221 ASN A CA 1
ATOM 1699 C C . ASN A 1 221 ? 7.516 -9.706 -10.561 1.00 84.94 221 ASN A C 1
ATOM 1701 O O . ASN A 1 221 ? 6.665 -10.583 -10.707 1.00 84.94 221 ASN A O 1
ATOM 1705 N N . ALA A 1 222 ? 8.806 -9.985 -10.381 1.00 82.50 222 ALA A N 1
ATOM 1706 C CA . ALA A 1 222 ? 9.362 -11.326 -10.262 1.00 82.50 222 ALA A CA 1
ATOM 1707 C C . ALA A 1 222 ? 9.754 -11.661 -8.809 1.00 82.50 222 ALA A C 1
ATOM 1709 O O . ALA A 1 222 ? 10.169 -10.786 -8.030 1.00 82.50 222 ALA A O 1
ATOM 1710 N N . LYS A 1 223 ? 9.654 -12.951 -8.454 1.00 80.75 223 LYS A N 1
ATOM 1711 C CA . LYS A 1 223 ? 10.201 -13.499 -7.202 1.00 80.75 223 LYS A CA 1
ATOM 1712 C C . LYS A 1 223 ? 11.710 -13.282 -7.154 1.00 80.75 223 LYS A C 1
ATOM 1714 O O . LYS A 1 223 ? 12.335 -13.145 -8.196 1.00 80.75 223 LYS A O 1
ATOM 1719 N N . PHE A 1 224 ? 12.291 -13.280 -5.955 1.00 79.06 224 PHE A N 1
ATOM 1720 C CA . PHE A 1 224 ? 13.720 -13.014 -5.768 1.00 79.06 224 PHE A CA 1
ATOM 1721 C C . PHE A 1 224 ? 14.627 -13.899 -6.647 1.00 79.06 224 PHE A C 1
ATOM 1723 O O . PHE A 1 224 ? 15.543 -13.381 -7.271 1.00 79.06 224 PHE A O 1
ATOM 1730 N N . GLU A 1 225 ? 14.309 -15.189 -6.767 1.00 76.94 225 GLU A N 1
ATOM 1731 C CA . GLU A 1 225 ? 15.059 -16.186 -7.556 1.00 76.94 225 GLU A CA 1
ATOM 1732 C C . GLU A 1 225 ? 15.002 -15.953 -9.081 1.00 76.94 225 GLU A C 1
ATOM 1734 O O . GLU A 1 225 ? 15.904 -16.359 -9.814 1.00 76.94 225 GLU A O 1
ATOM 1739 N N . ASP A 1 226 ? 13.968 -15.253 -9.554 1.00 73.12 226 ASP A N 1
ATOM 1740 C CA . ASP A 1 226 ? 13.696 -15.014 -10.977 1.00 73.12 226 ASP A CA 1
ATOM 1741 C C . ASP A 1 226 ? 14.145 -13.613 -11.436 1.00 73.12 226 ASP A C 1
ATOM 1743 O O . ASP A 1 226 ? 13.915 -13.216 -12.585 1.00 73.12 226 ASP A O 1
ATOM 1747 N N . ARG A 1 227 ? 14.734 -12.820 -10.531 1.00 79.56 227 ARG A N 1
ATOM 1748 C CA . ARG A 1 227 ? 15.204 -11.463 -10.828 1.00 79.56 227 ARG A CA 1
ATOM 1749 C C . ARG A 1 227 ? 16.526 -11.515 -11.570 1.00 79.56 227 ARG A C 1
ATOM 1751 O O . ARG A 1 227 ? 17.470 -12.170 -11.149 1.00 79.56 227 ARG A O 1
ATOM 1758 N N . VAL A 1 228 ? 16.600 -10.731 -12.637 1.00 77.38 228 VAL A N 1
ATOM 1759 C CA . VAL A 1 228 ? 17.819 -10.541 -13.425 1.00 77.38 228 VAL A CA 1
ATOM 1760 C C . VAL A 1 228 ? 18.333 -9.117 -13.231 1.00 77.38 228 VAL A C 1
ATOM 1762 O O . VAL A 1 228 ? 17.535 -8.173 -13.136 1.00 77.38 228 VAL A O 1
ATOM 1765 N N . SER A 1 229 ? 19.653 -8.968 -13.165 1.00 76.69 229 SER A N 1
ATOM 1766 C CA . SER A 1 229 ? 20.359 -7.690 -13.243 1.00 76.69 229 SER A CA 1
ATOM 1767 C C . SER A 1 229 ? 21.117 -7.596 -14.563 1.00 76.69 229 SER A C 1
ATOM 1769 O O . SER A 1 229 ? 21.645 -8.589 -15.062 1.00 76.69 229 SER A O 1
ATOM 1771 N N . ILE A 1 230 ? 21.140 -6.406 -15.159 1.00 75.81 230 ILE A N 1
ATOM 1772 C CA . ILE A 1 230 ? 21.808 -6.162 -16.442 1.00 75.81 230 ILE A CA 1
ATOM 1773 C C . ILE A 1 230 ? 22.688 -4.934 -16.311 1.00 75.81 230 ILE A C 1
ATOM 1775 O O . ILE A 1 230 ? 22.269 -3.931 -15.743 1.00 75.81 230 ILE A O 1
ATOM 1779 N N . GLN A 1 231 ? 23.889 -5.005 -16.870 1.00 78.06 231 GLN A N 1
ATOM 1780 C CA . GLN A 1 231 ? 24.788 -3.870 -16.983 1.00 78.06 231 GLN A CA 1
ATOM 1781 C C . GLN A 1 231 ? 25.016 -3.559 -18.461 1.00 78.06 231 GLN A C 1
ATOM 1783 O O . GLN A 1 231 ? 25.353 -4.450 -19.240 1.00 78.06 231 GLN A O 1
ATOM 1788 N N . LEU A 1 232 ? 24.816 -2.302 -18.849 1.00 71.12 232 LEU A N 1
ATOM 1789 C CA . LEU A 1 232 ? 25.093 -1.815 -20.194 1.00 71.12 232 LEU A CA 1
ATOM 1790 C C . LEU A 1 232 ? 26.397 -1.031 -20.160 1.00 71.12 232 LEU A C 1
ATOM 1792 O O . LEU A 1 232 ? 26.495 -0.020 -19.471 1.00 71.12 232 LEU A O 1
ATOM 1796 N N . SER A 1 233 ? 27.392 -1.505 -20.904 1.00 73.94 233 SER A N 1
ATOM 1797 C CA . SER A 1 233 ? 28.673 -0.825 -21.078 1.00 73.94 233 SER A CA 1
ATOM 1798 C C . SER A 1 233 ? 28.851 -0.467 -22.540 1.00 73.94 233 SER A C 1
ATOM 1800 O O . SER A 1 233 ? 28.614 -1.296 -23.421 1.00 73.94 233 SER A O 1
ATOM 1802 N N . LEU A 1 234 ? 29.237 0.777 -22.794 1.00 70.50 234 LEU A N 1
ATOM 1803 C CA . LEU A 1 234 ? 29.389 1.295 -24.135 1.00 70.50 234 LEU A CA 1
ATOM 1804 C C . LEU A 1 234 ? 30.626 2.177 -24.211 1.00 70.50 234 LEU A C 1
ATOM 1806 O O . LEU A 1 234 ? 30.694 3.226 -23.575 1.00 70.50 234 LEU A O 1
ATOM 1810 N N . THR A 1 235 ? 31.600 1.736 -25.000 1.00 69.69 235 THR A N 1
ATOM 1811 C CA . THR A 1 235 ? 32.874 2.428 -25.184 1.00 69.69 235 THR A CA 1
ATOM 1812 C C . THR A 1 235 ? 32.939 3.010 -26.587 1.00 69.69 235 THR A C 1
ATOM 1814 O O . THR A 1 235 ? 32.775 2.307 -27.582 1.00 69.69 235 THR A O 1
ATOM 1817 N N . TYR A 1 236 ? 33.191 4.309 -26.653 1.00 69.69 236 TYR A N 1
ATOM 1818 C CA . TYR A 1 236 ? 33.267 5.105 -27.860 1.00 69.69 236 TYR A CA 1
ATOM 1819 C C . TYR A 1 236 ? 34.644 5.723 -27.987 1.00 69.69 236 TYR A C 1
ATOM 1821 O O . TYR A 1 236 ? 35.190 6.280 -27.036 1.00 69.69 236 TYR A O 1
ATOM 1829 N N . SER A 1 237 ? 35.181 5.692 -29.195 1.00 70.88 237 SER A N 1
ATOM 1830 C CA . SER A 1 237 ? 36.311 6.536 -29.525 1.00 70.88 237 SER A CA 1
ATOM 1831 C C . SER A 1 237 ? 36.221 6.984 -30.976 1.00 70.88 237 SER A C 1
ATOM 1833 O O . SER A 1 237 ? 35.942 6.142 -31.836 1.00 70.88 237 SER A O 1
ATOM 1835 N N . PRO A 1 238 ? 36.420 8.281 -31.263 1.00 64.94 238 PRO A N 1
ATOM 1836 C CA . PRO A 1 238 ? 36.488 8.757 -32.630 1.00 64.94 238 PRO A CA 1
ATOM 1837 C C . PRO A 1 238 ? 37.766 8.228 -33.300 1.00 64.94 238 PRO A C 1
ATOM 1839 O O . PRO A 1 238 ? 38.837 8.145 -32.691 1.00 64.94 238 PRO A O 1
ATOM 1842 N N . VAL A 1 239 ? 37.623 7.825 -34.560 1.00 68.50 239 VAL A N 1
ATOM 1843 C CA . VAL A 1 239 ? 38.652 7.128 -35.339 1.00 68.50 239 VAL A CA 1
ATOM 1844 C C . VAL A 1 239 ? 38.907 7.845 -36.657 1.00 68.50 239 VAL A C 1
ATOM 1846 O O . VAL A 1 239 ? 37.980 8.398 -37.245 1.00 68.50 239 VAL A O 1
ATOM 1849 N N . HIS A 1 240 ? 40.146 7.800 -37.145 1.00 64.88 240 HIS A N 1
ATOM 1850 C CA . HIS A 1 240 ? 40.455 8.212 -38.514 1.00 64.88 240 HIS A CA 1
ATOM 1851 C C . HIS A 1 240 ? 39.879 7.194 -39.510 1.00 64.88 240 HIS A C 1
ATOM 1853 O O . HIS A 1 240 ? 40.185 6.001 -39.425 1.00 64.88 240 HIS A O 1
ATOM 1859 N N . THR A 1 241 ? 39.027 7.666 -40.428 1.00 60.12 241 THR A N 1
ATOM 1860 C CA . THR A 1 241 ? 38.320 6.825 -41.422 1.00 60.12 241 THR A CA 1
ATOM 1861 C C . THR A 1 241 ? 38.594 7.219 -42.871 1.00 60.12 241 THR A C 1
ATOM 1863 O O . THR A 1 241 ? 38.023 6.623 -43.780 1.00 60.12 241 THR A O 1
ATOM 1866 N N . ASP A 1 242 ? 39.474 8.196 -43.089 1.00 62.47 242 ASP A N 1
ATOM 1867 C CA . ASP A 1 242 ? 39.705 8.827 -44.394 1.00 62.47 242 ASP A CA 1
ATOM 1868 C C . ASP A 1 242 ? 40.189 7.824 -45.458 1.00 62.47 242 ASP A C 1
ATOM 1870 O O . ASP A 1 242 ? 39.905 7.978 -46.640 1.00 62.47 242 ASP A O 1
ATOM 1874 N N . ASP A 1 243 ? 40.862 6.753 -45.033 1.00 66.69 243 ASP A N 1
ATOM 1875 C CA . ASP A 1 243 ? 41.385 5.668 -45.868 1.00 66.69 243 ASP A CA 1
ATOM 1876 C C . ASP A 1 243 ? 40.469 4.430 -45.949 1.00 66.69 243 ASP A C 1
ATOM 1878 O O . ASP A 1 243 ? 40.783 3.479 -46.663 1.00 66.69 243 ASP A O 1
ATOM 1882 N N . LEU A 1 244 ? 39.346 4.420 -45.222 1.00 66.00 244 LEU A N 1
ATOM 1883 C CA . LEU A 1 244 ? 38.418 3.282 -45.115 1.00 66.00 244 LEU A CA 1
ATOM 1884 C C . LEU A 1 244 ? 37.032 3.585 -45.696 1.00 66.00 244 LEU A C 1
ATOM 1886 O O . LEU A 1 244 ? 36.069 2.876 -45.389 1.00 66.00 244 LEU A O 1
ATOM 1890 N N . THR A 1 245 ? 36.917 4.629 -46.517 1.00 64.44 245 THR A N 1
ATOM 1891 C CA . THR A 1 245 ? 35.663 5.017 -47.169 1.00 64.44 245 THR A CA 1
ATOM 1892 C C . THR A 1 245 ? 35.785 4.999 -48.686 1.00 64.44 245 THR A C 1
ATOM 1894 O O . THR A 1 245 ? 36.816 5.367 -49.243 1.00 64.44 245 THR A O 1
ATOM 1897 N N . GLN A 1 246 ? 34.727 4.555 -49.363 1.00 71.75 246 GLN A N 1
ATOM 1898 C CA . GLN A 1 246 ? 34.616 4.600 -50.818 1.00 71.75 246 GLN A CA 1
ATOM 1899 C C . GLN A 1 246 ? 33.253 5.166 -51.209 1.00 71.75 246 GLN A C 1
ATOM 1901 O O . GLN A 1 246 ? 32.211 4.665 -50.780 1.00 71.75 246 GLN A O 1
ATOM 1906 N N . GLU A 1 247 ? 33.255 6.205 -52.041 1.00 63.97 247 GLU A N 1
ATOM 1907 C CA . GLU A 1 247 ? 32.032 6.715 -52.659 1.00 63.97 247 GLU A CA 1
ATOM 1908 C C . GLU A 1 247 ? 31.675 5.866 -53.876 1.00 63.97 247 GLU A C 1
ATOM 1910 O O . GLU A 1 247 ? 32.492 5.665 -54.775 1.00 63.97 247 GLU A O 1
ATOM 1915 N N . THR A 1 248 ? 30.439 5.372 -53.900 1.00 67.31 248 THR A N 1
ATOM 1916 C CA . THR A 1 248 ? 29.900 4.581 -55.007 1.00 67.31 248 THR A CA 1
ATOM 1917 C C . THR A 1 248 ? 28.547 5.161 -55.410 1.00 67.31 248 THR A C 1
ATOM 1919 O O . THR A 1 248 ? 27.632 5.224 -54.590 1.00 67.31 248 THR A O 1
ATOM 1922 N N . GLY A 1 249 ? 28.410 5.602 -56.661 1.00 57.50 249 GLY A N 1
ATOM 1923 C CA . GLY A 1 249 ? 27.168 6.164 -57.203 1.00 57.50 249 GLY A CA 1
ATOM 1924 C C . GLY A 1 249 ? 26.499 5.209 -58.192 1.00 57.50 249 GLY A C 1
ATOM 1925 O O . GLY A 1 249 ? 27.169 4.694 -59.083 1.00 57.50 249 GLY A O 1
ATOM 1926 N N . ASN A 1 250 ? 25.189 4.993 -58.041 1.00 62.66 250 ASN A N 1
ATOM 1927 C CA . ASN A 1 250 ? 24.329 4.288 -59.005 1.00 62.66 250 ASN A CA 1
ATOM 1928 C C . ASN A 1 250 ? 23.118 5.174 -59.371 1.00 62.66 250 ASN A C 1
ATOM 1930 O O . ASN A 1 250 ? 22.909 6.218 -58.757 1.00 62.66 250 ASN A O 1
ATOM 1934 N N . GLU A 1 251 ? 22.272 4.732 -60.313 1.00 57.50 251 GLU A N 1
ATOM 1935 C CA . GLU A 1 251 ? 21.015 5.419 -60.690 1.00 57.50 251 GLU A CA 1
ATOM 1936 C C . GLU A 1 251 ? 20.056 5.664 -59.498 1.00 57.50 251 GLU A C 1
ATOM 1938 O O . GLU A 1 251 ? 19.252 6.592 -59.538 1.00 57.50 251 GLU A O 1
ATOM 1943 N N . ASP A 1 252 ? 20.195 4.897 -58.407 1.00 52.47 252 ASP A N 1
ATOM 1944 C CA . ASP A 1 252 ? 19.408 5.002 -57.164 1.00 52.47 252 ASP A CA 1
ATOM 1945 C C . ASP A 1 252 ? 19.983 5.982 -56.108 1.00 52.47 252 ASP A C 1
ATOM 1947 O O . ASP A 1 252 ? 19.431 6.105 -55.008 1.00 52.47 252 ASP A O 1
ATOM 1951 N N . GLY A 1 253 ? 21.093 6.672 -56.406 1.00 61.56 253 GLY A N 1
ATOM 1952 C CA . GLY A 1 253 ? 21.702 7.701 -55.552 1.00 61.56 253 GLY A CA 1
ATOM 1953 C C . GLY A 1 253 ? 23.176 7.467 -55.200 1.00 61.56 253 GLY A C 1
ATOM 1954 O O . GLY A 1 253 ? 23.780 6.453 -55.556 1.00 61.56 253 GLY A O 1
ATOM 1955 N N . ASP A 1 254 ? 23.750 8.429 -54.475 1.00 61.91 254 ASP A N 1
ATOM 1956 C CA . ASP A 1 254 ? 25.136 8.391 -54.001 1.00 61.91 254 ASP A CA 1
ATOM 1957 C C . ASP A 1 254 ? 25.241 7.636 -52.674 1.00 61.91 254 ASP A C 1
ATOM 1959 O O . ASP A 1 254 ? 24.597 7.987 -51.677 1.00 61.91 254 ASP A O 1
ATOM 1963 N N . PHE A 1 255 ? 26.097 6.620 -52.630 1.00 60.44 255 PHE A N 1
ATOM 1964 C CA . PHE A 1 255 ? 26.349 5.822 -51.440 1.00 60.44 255 PHE A CA 1
ATOM 1965 C C . PHE A 1 255 ? 27.775 6.030 -50.937 1.00 60.44 255 PHE A C 1
ATOM 1967 O O . PHE A 1 255 ? 28.727 6.075 -51.710 1.00 60.44 255 PHE A O 1
ATOM 1974 N N . MET A 1 256 ? 27.912 6.112 -49.617 1.00 62.09 256 MET A N 1
ATOM 1975 C CA . MET A 1 256 ? 29.189 6.056 -48.916 1.00 62.09 256 MET A CA 1
ATOM 1976 C C . MET A 1 256 ? 29.354 4.687 -48.268 1.00 62.09 256 MET A C 1
ATOM 1978 O O . MET A 1 256 ? 28.555 4.300 -47.412 1.00 62.09 256 MET A O 1
ATOM 1982 N N . GLU A 1 257 ? 30.377 3.949 -48.679 1.00 65.50 257 GLU A N 1
ATOM 1983 C CA . GLU A 1 257 ? 30.702 2.621 -48.164 1.00 65.50 257 GLU A CA 1
ATOM 1984 C C . GLU A 1 257 ? 31.884 2.709 -47.195 1.00 65.50 257 GLU A C 1
ATOM 1986 O O . GLU A 1 257 ? 32.908 3.305 -47.510 1.00 65.50 257 GLU A O 1
ATOM 1991 N N . PHE A 1 258 ? 31.740 2.122 -46.006 1.00 64.25 258 PHE A N 1
ATOM 1992 C CA . PHE A 1 258 ? 32.762 2.062 -44.960 1.00 64.25 258 PHE A CA 1
ATOM 1993 C C . PHE A 1 258 ? 33.301 0.632 -44.832 1.00 64.25 258 PHE A C 1
ATOM 1995 O O . PHE A 1 258 ? 32.524 -0.310 -44.646 1.00 64.25 258 PHE A O 1
ATOM 2002 N N . PHE A 1 259 ? 34.625 0.474 -44.861 1.00 68.69 259 PHE A N 1
ATOM 2003 C CA . PHE A 1 259 ? 35.342 -0.807 -44.802 1.00 68.69 259 PHE A CA 1
ATOM 2004 C C . PHE A 1 259 ? 36.026 -1.006 -43.442 1.00 68.69 259 PHE A C 1
ATOM 2006 O O . PHE A 1 259 ? 37.245 -1.048 -43.316 1.00 68.69 259 PHE A O 1
ATOM 2013 N N . LEU A 1 260 ? 35.215 -1.151 -42.400 1.00 64.06 260 LEU A N 1
ATOM 2014 C CA . LEU A 1 260 ? 35.617 -1.431 -41.016 1.00 64.06 260 LEU A CA 1
ATOM 2015 C C . LEU A 1 260 ? 35.665 -2.950 -40.688 1.00 64.06 260 LEU A C 1
ATOM 2017 O O . LEU A 1 260 ? 35.777 -3.326 -39.523 1.00 64.06 260 LEU A O 1
ATOM 2021 N N . GLY A 1 261 ? 35.575 -3.823 -41.704 1.00 62.44 261 GLY A N 1
ATOM 2022 C CA . GLY A 1 261 ? 35.553 -5.294 -41.614 1.00 62.44 261 GLY A CA 1
ATOM 2023 C C . GLY A 1 261 ? 34.467 -5.960 -42.492 1.00 62.44 261 GLY A C 1
ATOM 2024 O O . GLY A 1 261 ? 33.375 -5.406 -42.633 1.00 62.44 261 GLY A O 1
ATOM 2025 N N . PRO A 1 262 ? 34.715 -7.135 -43.100 1.00 54.56 262 PRO A N 1
ATOM 2026 C CA . PRO A 1 262 ? 33.743 -7.782 -43.985 1.00 54.56 262 PRO A CA 1
ATOM 2027 C C . PRO A 1 262 ? 32.556 -8.373 -43.208 1.00 54.56 262 PRO A C 1
ATOM 2029 O O . PRO A 1 262 ? 32.737 -8.999 -42.161 1.00 54.56 262 PRO A O 1
ATOM 2032 N N . ILE A 1 263 ? 31.341 -8.250 -43.753 1.00 58.41 263 ILE A N 1
ATOM 2033 C CA . ILE A 1 263 ? 30.191 -9.035 -43.284 1.00 58.41 263 ILE A CA 1
ATOM 2034 C C . ILE A 1 263 ? 30.240 -10.377 -44.016 1.00 58.41 263 ILE A C 1
ATOM 2036 O O . ILE A 1 263 ? 29.854 -10.472 -45.184 1.00 58.41 263 ILE A O 1
ATOM 2040 N N . TYR A 1 264 ? 30.749 -11.413 -43.341 1.00 51.53 264 TYR A N 1
ATOM 2041 C CA . TYR A 1 264 ? 30.922 -12.749 -43.922 1.00 51.53 264 TYR A CA 1
ATOM 2042 C C . TYR A 1 264 ? 29.632 -13.251 -44.592 1.00 51.53 264 TYR A C 1
ATOM 2044 O O . TYR A 1 264 ? 28.619 -13.471 -43.932 1.00 51.53 264 TYR A O 1
ATOM 2052 N N . GLY A 1 265 ? 29.693 -13.441 -45.914 1.00 57.16 265 GLY A N 1
ATOM 2053 C CA . GLY A 1 265 ? 28.599 -13.989 -46.721 1.00 57.16 265 GLY A CA 1
ATOM 2054 C C . GLY A 1 265 ? 27.522 -12.995 -47.170 1.00 57.16 265 GLY A C 1
ATOM 2055 O O . GLY A 1 265 ? 26.556 -13.438 -47.784 1.00 57.16 265 GLY A O 1
ATOM 2056 N N . ALA A 1 266 ? 27.663 -11.689 -46.901 1.00 66.56 266 ALA A N 1
ATOM 2057 C CA . ALA A 1 266 ? 26.680 -10.681 -47.317 1.00 66.56 266 ALA A CA 1
ATOM 2058 C C . ALA A 1 266 ? 27.278 -9.581 -48.208 1.00 66.56 266 ALA A C 1
ATOM 2060 O O . ALA A 1 266 ? 26.878 -9.450 -49.363 1.00 66.56 266 ALA A O 1
ATOM 2061 N N . THR A 1 267 ? 28.223 -8.787 -47.696 1.00 66.88 267 THR A N 1
ATOM 2062 C CA . THR A 1 267 ? 28.758 -7.604 -48.395 1.00 66.88 267 THR A CA 1
ATOM 2063 C C . THR A 1 267 ? 30.247 -7.408 -48.120 1.00 66.88 267 THR A C 1
ATOM 2065 O O . THR A 1 267 ? 30.736 -7.708 -47.029 1.00 66.88 267 THR A O 1
ATOM 2068 N N . ASN A 1 268 ? 30.965 -6.858 -49.107 1.00 68.69 268 ASN A N 1
ATOM 2069 C CA . ASN A 1 268 ? 32.394 -6.536 -48.985 1.00 68.69 268 ASN A CA 1
ATOM 2070 C C . ASN A 1 268 ? 32.658 -5.262 -48.160 1.00 68.69 268 ASN A C 1
ATOM 2072 O O . ASN A 1 268 ? 33.780 -5.058 -47.709 1.00 68.69 268 ASN A O 1
ATOM 2076 N N . TYR A 1 269 ? 31.634 -4.435 -47.935 1.00 60.22 269 TYR A N 1
ATOM 2077 C CA . TYR A 1 269 ? 31.663 -3.280 -47.037 1.00 60.22 269 TYR A CA 1
ATOM 2078 C C . TYR A 1 269 ? 30.989 -3.606 -45.694 1.00 60.22 269 TYR A C 1
ATOM 2080 O O . TYR A 1 269 ? 30.113 -4.473 -45.6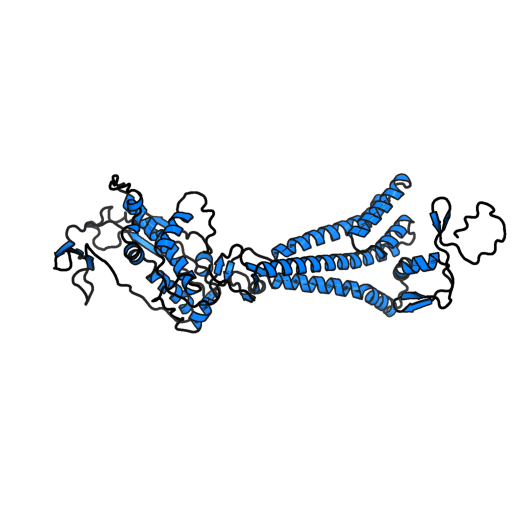13 1.00 60.22 269 TYR A O 1
ATOM 2088 N N . THR A 1 270 ? 31.365 -2.878 -44.641 1.00 63.97 270 THR A N 1
ATOM 2089 C CA . THR A 1 270 ? 30.823 -3.020 -43.274 1.00 63.97 270 THR A CA 1
ATOM 2090 C C . THR A 1 270 ? 29.538 -2.243 -43.081 1.00 63.97 270 THR A C 1
ATOM 2092 O O . THR A 1 270 ? 28.617 -2.694 -42.408 1.00 63.97 270 THR A O 1
ATOM 2095 N N . TYR A 1 271 ? 29.479 -1.046 -43.655 1.00 58.88 271 TYR A N 1
ATOM 2096 C CA . TYR A 1 271 ? 28.321 -0.176 -43.566 1.00 58.88 271 TYR A CA 1
ATOM 2097 C C . TYR A 1 271 ? 28.223 0.638 -44.847 1.00 58.88 271 TYR A C 1
ATOM 2099 O O . TYR A 1 271 ? 29.193 1.273 -45.247 1.00 58.88 271 TYR A O 1
ATOM 2107 N N . ARG A 1 272 ? 27.060 0.616 -45.495 1.00 60.16 272 ARG A N 1
ATOM 2108 C CA . ARG A 1 272 ? 26.772 1.445 -46.664 1.00 60.16 272 ARG A CA 1
ATOM 2109 C C . ARG A 1 272 ? 25.687 2.428 -46.287 1.00 60.16 272 ARG A C 1
ATOM 2111 O O . ARG A 1 272 ? 24.560 2.044 -45.983 1.00 60.16 272 ARG A O 1
ATOM 2118 N N . TYR A 1 273 ? 26.051 3.696 -46.291 1.00 51.78 273 TYR A N 1
ATOM 2119 C CA . TYR A 1 273 ? 25.147 4.802 -46.067 1.00 51.78 273 TYR A CA 1
ATOM 2120 C C . TYR A 1 273 ? 24.706 5.336 -47.425 1.00 51.78 273 TYR A C 1
ATOM 2122 O O . TYR A 1 273 ? 25.502 5.921 -48.155 1.00 51.78 273 TYR A O 1
ATOM 2130 N N . ASN A 1 274 ? 23.441 5.123 -47.786 1.00 51.09 274 ASN A N 1
ATOM 2131 C CA . ASN A 1 274 ? 22.848 5.888 -48.876 1.00 51.09 274 ASN A CA 1
ATOM 2132 C C . ASN A 1 274 ? 22.722 7.335 -48.392 1.00 51.0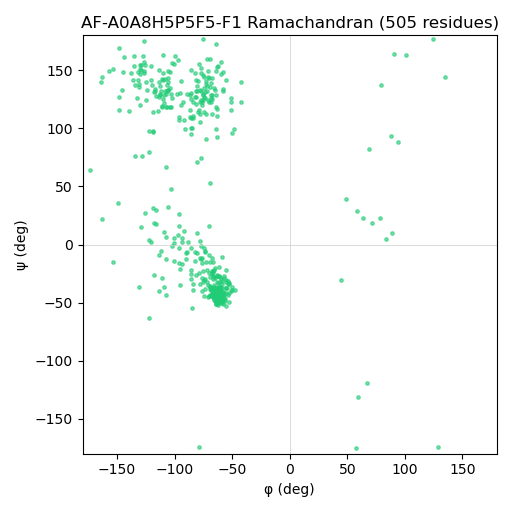9 274 ASN A C 1
ATOM 2134 O O . ASN A 1 274 ? 22.118 7.558 -47.339 1.00 51.09 274 ASN A O 1
ATOM 2138 N N . LYS A 1 275 ? 23.218 8.315 -49.155 1.00 53.69 275 LYS A N 1
ATOM 2139 C CA . LYS A 1 275 ? 22.978 9.732 -48.846 1.00 53.69 275 LYS A 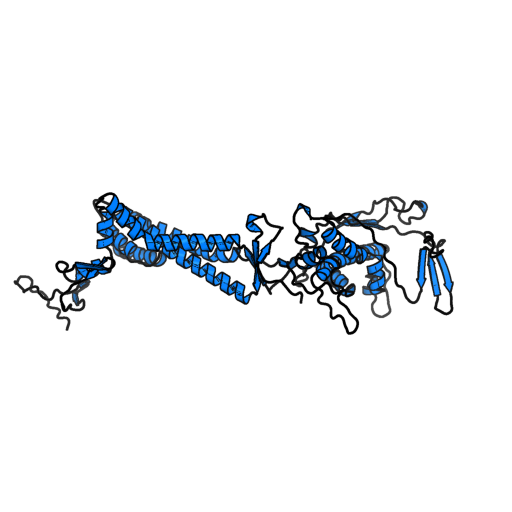CA 1
ATOM 2140 C C . LYS A 1 275 ? 21.468 10.068 -48.826 1.00 53.69 275 LYS A C 1
ATOM 2142 O O . LYS A 1 275 ? 21.111 11.127 -48.317 1.00 53.69 275 LYS A O 1
ATOM 2147 N N . ALA A 1 276 ? 20.593 9.163 -49.293 1.00 48.44 276 ALA A N 1
ATOM 2148 C CA . ALA A 1 276 ? 19.145 9.343 -49.378 1.00 48.44 276 ALA A CA 1
ATOM 2149 C C . ALA A 1 276 ? 18.228 8.506 -48.440 1.00 48.44 27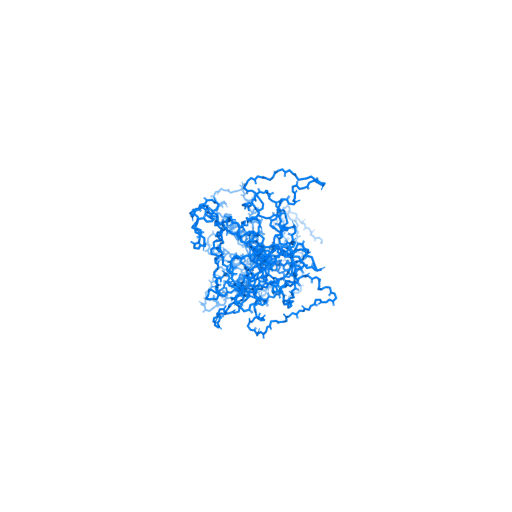6 ALA A C 1
ATOM 2151 O O . ALA A 1 276 ? 17.177 9.038 -48.121 1.00 48.44 276 ALA A O 1
ATOM 2152 N N . ILE A 1 277 ? 18.517 7.278 -47.958 1.00 40.38 277 ILE A N 1
ATOM 2153 C CA . ILE A 1 277 ? 17.603 6.483 -47.066 1.00 40.38 277 ILE A CA 1
ATOM 2154 C C . ILE A 1 277 ? 18.345 5.317 -46.360 1.00 40.38 277 ILE A C 1
ATOM 2156 O O . ILE A 1 277 ? 19.105 4.601 -47.005 1.00 40.38 277 ILE A O 1
ATOM 2160 N N . GLY A 1 278 ? 18.068 5.028 -45.073 1.00 35.38 278 GLY A N 1
ATOM 2161 C CA . GLY A 1 278 ? 18.682 3.902 -44.331 1.00 35.38 278 GLY A CA 1
ATOM 2162 C C . GLY A 1 278 ? 17.699 3.002 -43.562 1.00 35.38 278 GLY A C 1
ATOM 2163 O O . GLY A 1 278 ? 16.817 3.509 -42.871 1.00 35.38 278 GLY A O 1
ATOM 2164 N N . ASN A 1 279 ? 17.855 1.664 -43.638 1.00 37.72 279 ASN A N 1
ATOM 2165 C CA . ASN A 1 279 ? 17.239 0.722 -42.682 1.00 37.72 279 ASN A CA 1
ATOM 2166 C C . ASN A 1 279 ? 17.841 -0.715 -42.674 1.00 37.72 279 ASN A C 1
ATOM 2168 O O . ASN A 1 279 ? 18.054 -1.292 -43.737 1.00 37.72 279 ASN A O 1
ATOM 2172 N N . LYS A 1 280 ? 17.883 -1.308 -41.460 1.00 40.94 280 LYS A N 1
ATOM 2173 C CA . LYS A 1 280 ? 18.083 -2.726 -41.026 1.00 40.94 280 LYS A CA 1
ATOM 2174 C C . LYS A 1 280 ? 19.540 -3.239 -41.028 1.00 40.94 280 LYS A C 1
ATOM 2176 O O . LYS A 1 280 ? 20.281 -2.953 -41.949 1.00 40.94 280 LYS A O 1
ATOM 2181 N N . THR A 1 281 ? 20.024 -3.981 -40.019 1.00 34.47 281 THR A N 1
ATOM 2182 C CA . THR A 1 281 ? 19.497 -5.250 -39.450 1.00 34.47 281 THR A CA 1
ATOM 2183 C C . THR A 1 281 ? 19.945 -5.522 -37.997 1.00 34.47 281 THR A C 1
ATOM 2185 O O . THR A 1 281 ? 21.048 -5.153 -37.608 1.00 34.47 281 THR A O 1
ATOM 2188 N N . GLY A 1 282 ? 19.106 -6.220 -37.214 1.00 34.19 282 GLY A N 1
ATOM 2189 C CA . GLY 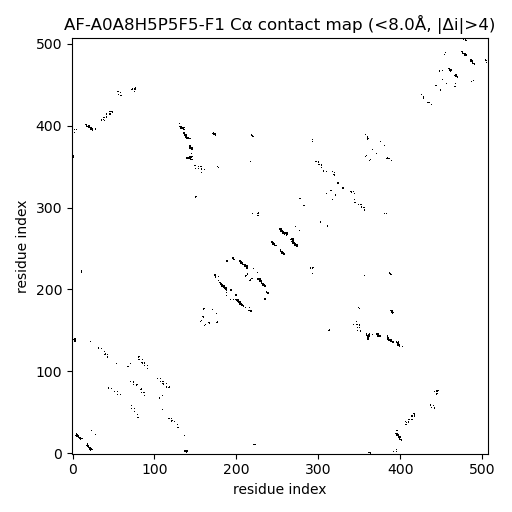A 1 282 ? 19.381 -6.665 -35.836 1.00 34.19 282 GLY A CA 1
ATOM 2190 C C . GLY A 1 282 ? 19.885 -8.114 -35.720 1.00 34.19 282 GLY A C 1
ATOM 2191 O O . GLY A 1 282 ? 19.646 -8.926 -36.610 1.00 34.19 282 GLY A O 1
ATOM 2192 N N . ILE A 1 283 ? 20.552 -8.428 -34.601 1.00 29.36 283 ILE A N 1
ATOM 2193 C CA . ILE A 1 283 ? 21.091 -9.757 -34.245 1.00 29.36 283 ILE A CA 1
ATOM 2194 C C . ILE A 1 283 ? 20.672 -10.096 -32.800 1.00 29.36 283 ILE A C 1
ATOM 2196 O O . ILE A 1 283 ? 20.641 -9.205 -31.951 1.00 29.36 283 ILE A O 1
ATOM 2200 N N . GLY A 1 284 ? 20.338 -11.366 -32.526 1.00 28.66 284 GLY A N 1
ATOM 2201 C CA . GLY A 1 284 ? 19.925 -11.886 -31.211 1.00 28.66 284 GLY A CA 1
ATOM 2202 C C . GLY A 1 284 ? 20.732 -13.112 -30.752 1.00 28.66 284 GLY A C 1
ATOM 2203 O O . GLY A 1 284 ? 21.359 -13.776 -31.573 1.00 28.66 284 GLY A O 1
ATOM 2204 N N . TYR A 1 285 ? 20.683 -13.416 -29.446 1.00 29.53 285 TYR A N 1
ATOM 2205 C CA . TYR A 1 285 ? 21.301 -14.593 -28.805 1.00 29.53 285 TYR A CA 1
ATOM 2206 C C . TYR A 1 285 ? 20.343 -15.274 -27.797 1.00 29.53 285 TYR A C 1
ATOM 2208 O O . TYR A 1 285 ? 19.455 -14.621 -27.250 1.00 29.53 285 TYR A O 1
ATOM 2216 N N . LEU A 1 286 ? 20.537 -16.586 -27.571 1.00 29.70 286 LEU A N 1
ATOM 2217 C CA . LEU A 1 286 ? 19.700 -17.534 -26.798 1.00 29.70 286 LEU A CA 1
ATOM 2218 C C . LEU A 1 286 ? 20.313 -17.896 -25.423 1.00 29.70 286 LEU A C 1
ATOM 2220 O O . LEU A 1 286 ? 21.512 -18.155 -25.365 1.00 29.70 286 LEU A O 1
ATOM 2224 N N . ILE A 1 287 ? 19.501 -18.002 -24.349 1.00 33.91 287 ILE A N 1
ATOM 2225 C CA . ILE A 1 287 ? 19.884 -18.503 -22.994 1.00 33.91 287 ILE A CA 1
ATOM 2226 C C . ILE A 1 287 ? 18.716 -19.322 -22.347 1.00 33.91 287 ILE A C 1
ATOM 2228 O O . ILE A 1 287 ? 17.596 -19.244 -22.821 1.00 33.91 287 ILE A O 1
ATOM 2232 N N . HIS A 1 288 ? 18.985 -20.153 -21.321 1.00 39.62 288 HIS A N 1
ATOM 2233 C CA . HIS A 1 288 ? 18.228 -21.304 -20.747 1.00 39.62 288 HIS A CA 1
ATOM 2234 C C . HIS A 1 288 ? 16.966 -21.026 -19.851 1.00 39.62 288 HIS A C 1
ATOM 2236 O O . HIS A 1 288 ? 16.642 -19.888 -19.530 1.00 39.62 288 HIS A O 1
ATOM 2242 N N . THR A 1 289 ? 16.267 -22.092 -19.403 1.00 51.56 289 THR A N 1
ATOM 2243 C CA . THR A 1 289 ? 14.795 -22.335 -19.450 1.00 51.56 289 THR A CA 1
ATOM 2244 C C . THR A 1 289 ? 13.860 -22.014 -18.256 1.00 51.56 289 THR A C 1
ATOM 2246 O O . THR A 1 289 ? 12.702 -22.419 -18.307 1.00 51.56 289 THR A O 1
ATOM 2249 N N . THR A 1 290 ? 14.219 -21.231 -17.233 1.00 45.31 290 THR A N 1
ATOM 2250 C CA . THR A 1 290 ? 13.209 -20.757 -16.230 1.00 45.31 290 THR A CA 1
ATOM 2251 C C . THR A 1 290 ? 13.268 -19.257 -15.954 1.00 45.31 290 THR A C 1
ATOM 2253 O O . THR A 1 290 ? 12.234 -18.596 -15.922 1.00 45.31 290 THR A O 1
ATOM 2256 N N . GLN A 1 291 ? 14.469 -18.679 -15.940 1.00 52.00 291 GLN A N 1
ATOM 2257 C CA . GLN A 1 291 ? 14.693 -17.228 -16.037 1.00 52.00 291 GLN A CA 1
ATOM 2258 C C . GLN A 1 291 ? 14.372 -16.678 -17.444 1.00 52.00 291 GLN A C 1
ATOM 2260 O O . GLN A 1 291 ? 14.298 -15.462 -17.643 1.00 52.00 291 GLN A O 1
ATOM 2265 N N . LEU A 1 292 ? 14.135 -17.578 -18.412 1.00 57.25 292 LEU A N 1
ATOM 2266 C CA . LEU A 1 292 ? 13.934 -17.284 -19.827 1.00 57.25 292 LEU A CA 1
ATOM 2267 C C . LEU A 1 292 ? 12.810 -16.286 -20.081 1.00 57.25 292 LEU A C 1
ATOM 2269 O O . LEU A 1 292 ? 12.997 -15.409 -20.899 1.00 57.25 292 LEU A O 1
ATOM 2273 N N . SER A 1 293 ? 11.657 -16.353 -19.412 1.00 58.41 293 SER A N 1
ATOM 2274 C CA . SER A 1 293 ? 10.557 -15.436 -19.760 1.00 58.41 293 SER A CA 1
ATOM 2275 C C . SER A 1 293 ? 10.859 -13.981 -19.387 1.00 58.41 293 SER A C 1
ATOM 2277 O O . SER A 1 293 ? 10.486 -13.060 -20.111 1.00 58.41 293 SER A O 1
ATOM 2279 N N . THR A 1 294 ? 11.541 -13.773 -18.255 1.00 61.00 294 THR A N 1
ATOM 2280 C CA . THR A 1 294 ? 11.973 -12.440 -17.811 1.00 61.00 294 THR A CA 1
ATOM 2281 C C . THR A 1 294 ? 13.149 -11.963 -18.659 1.00 61.00 294 THR A C 1
ATOM 2283 O O . THR A 1 294 ? 13.152 -10.821 -19.113 1.00 61.00 294 THR A O 1
ATOM 2286 N N . ALA A 1 295 ? 14.120 -12.843 -18.919 1.00 60.50 295 ALA A N 1
ATOM 2287 C CA . ALA A 1 295 ? 15.286 -12.538 -19.737 1.00 60.50 295 ALA A CA 1
ATOM 2288 C C . ALA A 1 295 ? 14.920 -12.274 -21.208 1.00 60.50 295 ALA A C 1
ATOM 2290 O O . ALA A 1 295 ? 15.360 -11.271 -21.746 1.00 60.50 295 ALA A O 1
ATOM 2291 N N . ASP A 1 296 ? 14.071 -13.090 -21.837 1.00 61.75 296 ASP A N 1
ATOM 2292 C CA . ASP A 1 296 ? 13.599 -12.954 -23.229 1.00 61.75 296 ASP A CA 1
ATOM 2293 C C . ASP A 1 296 ? 12.901 -11.607 -23.459 1.00 61.75 296 ASP A C 1
ATOM 2295 O O . ASP A 1 296 ? 13.216 -10.874 -24.398 1.00 61.75 296 ASP A O 1
ATOM 2299 N N . ARG A 1 297 ? 12.038 -11.205 -22.517 1.00 67.81 297 ARG A N 1
ATOM 2300 C CA . ARG A 1 297 ? 11.399 -9.884 -22.519 1.00 67.81 297 ARG A CA 1
ATOM 2301 C C . ARG A 1 297 ? 12.418 -8.744 -22.506 1.00 67.81 297 ARG A C 1
ATOM 2303 O O . ARG A 1 297 ? 12.250 -7.754 -23.225 1.00 67.81 297 ARG A O 1
ATOM 2310 N N . ILE A 1 298 ? 13.460 -8.856 -21.682 1.00 66.81 298 ILE A N 1
ATOM 2311 C CA . ILE A 1 298 ? 14.479 -7.810 -21.593 1.00 66.81 298 ILE A CA 1
ATOM 2312 C C . ILE A 1 298 ? 15.425 -7.859 -22.800 1.00 66.81 298 ILE A C 1
ATOM 2314 O O . ILE A 1 298 ? 15.731 -6.812 -23.354 1.00 66.81 298 ILE A O 1
ATOM 2318 N N . LEU A 1 299 ? 15.826 -9.039 -23.271 1.00 63.66 299 LEU A N 1
ATOM 2319 C CA . LEU A 1 299 ? 16.700 -9.227 -24.434 1.00 63.66 299 LEU A CA 1
ATOM 2320 C C . LEU A 1 299 ? 16.082 -8.650 -25.707 1.00 63.66 299 LEU A C 1
ATOM 2322 O O . LEU A 1 299 ? 16.758 -7.936 -26.446 1.00 63.66 299 LEU A O 1
ATOM 2326 N N . TYR A 1 300 ? 14.788 -8.885 -25.937 1.00 64.88 300 TYR A N 1
ATOM 2327 C CA . TYR A 1 300 ? 14.075 -8.243 -27.038 1.00 64.88 300 TYR A CA 1
ATOM 2328 C C . TYR A 1 300 ? 14.086 -6.714 -26.900 1.00 64.88 300 TYR A C 1
ATOM 2330 O O . TYR A 1 300 ? 14.336 -6.001 -27.873 1.00 64.88 300 TYR A O 1
ATOM 2338 N N . SER A 1 301 ? 13.857 -6.206 -25.686 1.00 68.38 301 SER A N 1
ATOM 2339 C CA . SER A 1 301 ? 13.882 -4.765 -25.408 1.00 68.38 301 SER A CA 1
ATOM 2340 C C . SER A 1 301 ? 15.271 -4.168 -25.674 1.00 68.38 301 SER A C 1
ATOM 2342 O O . SER A 1 301 ? 15.365 -3.141 -26.336 1.00 68.38 301 SER A O 1
ATOM 2344 N N . LEU A 1 302 ? 16.340 -4.860 -25.264 1.00 64.94 302 LEU A N 1
ATOM 2345 C CA . LEU A 1 302 ? 17.736 -4.485 -25.506 1.00 64.94 302 LEU A CA 1
ATOM 2346 C C . LEU A 1 302 ? 18.097 -4.480 -26.995 1.00 64.94 302 LEU A C 1
ATOM 2348 O O . LEU A 1 302 ? 18.780 -3.570 -27.463 1.00 64.94 302 LEU A O 1
ATOM 2352 N N . ALA A 1 303 ? 17.602 -5.458 -27.759 1.00 62.94 303 ALA A N 1
ATOM 2353 C CA . ALA A 1 303 ? 17.810 -5.513 -29.203 1.00 62.94 303 ALA A CA 1
ATOM 2354 C C . ALA A 1 303 ? 17.166 -4.321 -29.935 1.00 62.94 303 ALA A C 1
ATOM 2356 O O . ALA A 1 303 ? 17.634 -3.936 -31.005 1.00 62.94 303 ALA A O 1
ATOM 2357 N N . GLN A 1 304 ? 16.116 -3.723 -29.362 1.00 63.22 304 GLN A N 1
ATOM 2358 C CA . GLN A 1 304 ? 15.436 -2.548 -29.916 1.00 63.22 304 GLN A CA 1
ATOM 2359 C C . GLN A 1 304 ? 15.939 -1.217 -29.333 1.00 63.22 304 GLN A C 1
ATOM 2361 O O . GLN A 1 304 ? 15.784 -0.184 -29.985 1.00 63.22 304 GLN A O 1
ATOM 2366 N N . SER A 1 305 ? 16.570 -1.223 -28.155 1.00 66.12 305 SER A N 1
ATOM 2367 C CA . SER A 1 305 ? 17.064 -0.039 -27.440 1.00 66.12 305 SER A CA 1
ATOM 2368 C C . SER A 1 305 ? 18.586 0.137 -27.554 1.00 66.12 305 SER A C 1
ATOM 2370 O O . SER A 1 305 ? 19.271 0.320 -26.546 1.00 66.12 305 SER A O 1
ATOM 2372 N N . ASN A 1 306 ? 19.136 0.040 -28.765 1.00 69.12 306 ASN A N 1
ATOM 2373 C CA . ASN A 1 306 ? 20.561 0.248 -29.014 1.00 69.12 306 ASN A CA 1
ATOM 2374 C C . ASN A 1 306 ? 20.809 1.548 -29.793 1.00 69.12 306 ASN A C 1
ATOM 2376 O O . ASN A 1 306 ? 19.911 2.119 -30.409 1.00 69.12 306 ASN A O 1
ATOM 2380 N N . THR A 1 307 ? 22.055 2.022 -29.779 1.00 68.31 307 THR A N 1
ATOM 2381 C CA . THR A 1 307 ? 22.406 3.307 -30.400 1.00 68.31 307 THR A CA 1
ATOM 2382 C C . THR A 1 307 ? 22.099 3.323 -31.897 1.00 68.31 307 THR A C 1
ATOM 2384 O O . THR A 1 307 ? 21.608 4.326 -32.406 1.00 68.31 307 THR A O 1
ATOM 2387 N N . TYR A 1 308 ? 22.305 2.203 -32.595 1.00 66.50 308 TYR A N 1
ATOM 2388 C CA . TYR A 1 308 ? 21.995 2.100 -34.018 1.00 66.50 308 TYR A CA 1
ATOM 2389 C C . TYR A 1 308 ? 20.493 2.273 -34.290 1.00 66.50 308 TYR A C 1
ATOM 2391 O O . TYR A 1 308 ? 20.116 3.099 -35.119 1.00 66.50 308 TYR A O 1
ATOM 2399 N N . THR A 1 309 ? 19.619 1.553 -33.578 1.00 63.66 309 THR A N 1
ATOM 2400 C CA . THR A 1 309 ? 18.163 1.649 -33.766 1.00 63.66 309 THR A CA 1
ATOM 2401 C C . THR A 1 309 ? 17.640 3.025 -33.373 1.00 63.66 309 THR A C 1
ATOM 2403 O O . THR A 1 309 ? 16.742 3.544 -34.037 1.00 63.66 309 THR A O 1
ATOM 2406 N N . THR A 1 310 ? 18.202 3.643 -32.337 1.00 66.88 310 THR A N 1
ATOM 2407 C CA . THR A 1 310 ? 17.850 5.001 -31.914 1.00 66.88 310 THR A CA 1
ATOM 2408 C C . THR A 1 310 ? 18.196 6.029 -32.988 1.00 66.88 310 THR A C 1
ATOM 2410 O O . THR A 1 310 ? 17.320 6.793 -33.395 1.00 66.88 310 THR A O 1
ATOM 2413 N N . VAL A 1 311 ? 19.428 6.013 -33.507 1.00 67.06 311 VAL A N 1
ATOM 2414 C CA . VAL A 1 311 ? 19.873 6.960 -34.542 1.00 67.06 311 VAL A CA 1
ATOM 2415 C C . VAL A 1 311 ? 19.129 6.726 -35.860 1.00 67.06 311 VAL A C 1
ATOM 2417 O O . VAL A 1 311 ? 18.612 7.674 -36.446 1.00 67.06 311 VAL A O 1
ATOM 2420 N N . ALA A 1 312 ? 18.981 5.470 -36.291 1.00 66.06 312 ALA A N 1
ATOM 2421 C CA . ALA A 1 312 ? 18.312 5.135 -37.547 1.00 66.06 312 ALA A CA 1
ATOM 2422 C C . ALA A 1 312 ? 16.821 5.517 -37.561 1.00 66.06 312 ALA A C 1
ATOM 2424 O O . ALA A 1 312 ? 16.314 5.953 -38.591 1.00 66.06 312 ALA A O 1
ATOM 2425 N N . ASN A 1 313 ? 16.103 5.372 -36.438 1.00 64.94 313 ASN A N 1
ATOM 2426 C CA . ASN A 1 313 ? 14.675 5.710 -36.385 1.00 64.94 313 ASN A CA 1
ATOM 2427 C C . ASN A 1 313 ? 14.402 7.193 -36.078 1.00 64.94 313 ASN A C 1
ATOM 2429 O O . ASN A 1 313 ? 13.332 7.680 -36.438 1.00 64.94 313 ASN A O 1
ATOM 2433 N N . LEU A 1 314 ? 15.315 7.906 -35.407 1.00 64.44 314 LEU A N 1
ATOM 2434 C CA . LEU A 1 314 ? 15.183 9.351 -35.164 1.00 64.44 314 LEU A CA 1
ATOM 2435 C C . LEU A 1 314 ? 15.721 10.203 -36.324 1.00 64.44 314 LEU A C 1
ATOM 2437 O O . LEU A 1 314 ? 15.320 11.359 -36.462 1.00 64.44 314 LEU A O 1
ATOM 2441 N N . GLY A 1 315 ? 16.613 9.662 -37.160 1.00 70.88 315 GLY A N 1
ATOM 2442 C CA . GLY A 1 315 ? 17.208 10.384 -38.283 1.00 70.88 315 GLY A CA 1
ATOM 2443 C C . GLY A 1 315 ? 17.968 11.629 -37.820 1.00 70.88 315 GLY A C 1
ATOM 2444 O O . GLY A 1 315 ? 18.737 11.588 -36.863 1.00 70.88 315 GLY A O 1
ATOM 2445 N N . THR A 1 316 ? 17.718 12.776 -38.453 1.00 67.00 316 THR A N 1
ATOM 2446 C CA . THR A 1 316 ? 18.335 14.063 -38.071 1.00 67.00 316 THR A CA 1
ATOM 2447 C C . THR A 1 316 ? 17.904 14.547 -36.682 1.00 67.00 316 THR A C 1
ATOM 2449 O O . THR A 1 316 ? 18.609 15.328 -36.045 1.00 67.00 316 THR A O 1
ATOM 2452 N N . ALA A 1 317 ? 16.781 14.043 -36.158 1.00 66.81 317 ALA A N 1
ATOM 2453 C CA . ALA A 1 317 ? 16.350 14.260 -34.782 1.00 66.81 317 ALA A CA 1
ATOM 2454 C C . ALA A 1 317 ? 17.076 13.332 -33.785 1.00 66.81 317 ALA A C 1
ATOM 2456 O O . ALA A 1 317 ? 16.685 13.246 -32.628 1.00 66.81 317 ALA A O 1
ATOM 2457 N N . ALA A 1 318 ? 18.114 12.601 -34.189 1.00 68.75 318 ALA A N 1
ATOM 2458 C CA . ALA A 1 318 ? 19.004 11.934 -33.241 1.00 68.75 318 ALA A CA 1
ATOM 2459 C C . ALA A 1 318 ? 20.013 12.918 -32.627 1.00 68.75 318 ALA A C 1
ATOM 2461 O O . ALA A 1 318 ? 20.500 12.677 -31.526 1.00 68.75 318 ALA A O 1
ATOM 2462 N N . LEU A 1 319 ? 20.309 14.021 -33.324 1.00 74.19 319 LEU A N 1
ATOM 2463 C CA . LEU A 1 319 ? 21.328 14.991 -32.937 1.00 74.19 319 LEU A CA 1
ATOM 2464 C C . LEU A 1 319 ? 20.717 16.158 -32.149 1.00 74.19 319 LEU A C 1
ATOM 2466 O O . LEU A 1 319 ? 19.725 16.764 -32.567 1.00 74.19 319 LEU A O 1
ATOM 2470 N N . TRP A 1 320 ? 21.304 16.491 -31.006 1.00 73.62 320 TRP A N 1
ATOM 2471 C CA . TRP A 1 320 ? 21.033 17.700 -30.229 1.00 73.62 320 TRP A CA 1
ATOM 2472 C C . TRP A 1 320 ? 21.535 18.954 -30.934 1.00 73.62 320 TRP A C 1
ATOM 2474 O O . TRP A 1 320 ? 20.910 20.001 -30.793 1.00 73.62 320 TRP A O 1
ATOM 2484 N N . ALA A 1 321 ? 22.574 18.838 -31.763 1.00 71.62 321 ALA A N 1
ATOM 2485 C CA . ALA A 1 321 ? 23.034 19.899 -32.654 1.00 71.62 321 ALA A CA 1
ATOM 2486 C C . ALA A 1 321 ? 21.899 20.464 -33.530 1.00 71.62 321 ALA A C 1
ATOM 2488 O O . ALA A 1 321 ? 21.852 21.665 -33.780 1.00 71.62 321 ALA A O 1
ATOM 2489 N N . ASN A 1 322 ? 20.921 19.635 -33.919 1.00 71.19 322 ASN A N 1
ATOM 2490 C CA . ASN A 1 322 ? 19.755 20.079 -34.689 1.00 71.19 322 ASN A CA 1
ATOM 2491 C C . ASN A 1 322 ? 18.882 21.093 -33.916 1.00 71.19 322 ASN A C 1
ATOM 2493 O O . ASN A 1 322 ? 18.254 21.957 -34.513 1.00 71.19 322 ASN A O 1
ATOM 2497 N N . ASN A 1 323 ? 18.890 21.054 -32.578 1.00 70.88 323 ASN A N 1
ATOM 2498 C CA . ASN A 1 323 ? 18.169 22.028 -31.751 1.00 70.88 323 ASN A CA 1
ATOM 2499 C C . ASN A 1 323 ? 18.886 23.389 -31.666 1.00 70.88 323 ASN A C 1
ATOM 2501 O O . ASN A 1 323 ? 18.299 24.349 -31.176 1.00 70.88 323 ASN A O 1
ATOM 2505 N N . MET A 1 324 ? 20.150 23.472 -32.097 1.00 66.81 324 MET A N 1
ATOM 2506 C CA . MET A 1 324 ? 20.936 24.714 -32.128 1.00 66.81 324 MET A CA 1
ATOM 2507 C C . MET A 1 324 ? 20.792 25.462 -33.461 1.00 66.81 324 MET A C 1
ATOM 2509 O O . MET A 1 324 ? 21.267 26.591 -33.595 1.00 66.81 324 MET A O 1
ATOM 2513 N N . VAL A 1 325 ? 20.126 24.850 -34.444 1.00 66.62 325 VAL A N 1
ATOM 2514 C CA . VAL A 1 325 ? 19.825 25.476 -35.731 1.00 66.62 325 VAL A CA 1
ATOM 2515 C C . VAL A 1 325 ? 18.648 26.429 -35.554 1.00 66.62 325 VAL A C 1
ATOM 2517 O O . VAL A 1 325 ? 17.563 26.037 -35.128 1.00 66.62 325 VAL A O 1
ATOM 2520 N N . THR A 1 326 ? 18.856 27.699 -35.896 1.00 61.72 326 THR A N 1
ATOM 2521 C CA . THR A 1 326 ? 17.798 28.719 -35.902 1.00 61.72 326 THR A CA 1
ATOM 2522 C C . THR A 1 326 ? 17.630 29.250 -37.322 1.00 61.72 326 THR A C 1
ATOM 2524 O O . THR A 1 326 ? 18.538 29.847 -37.900 1.00 61.72 326 THR A O 1
ATOM 2527 N N . GLY A 1 327 ? 16.467 28.991 -37.928 1.00 65.38 327 GLY A N 1
ATOM 2528 C CA . GLY A 1 327 ? 16.250 29.261 -39.352 1.00 65.38 327 GLY A CA 1
ATOM 2529 C C . GLY A 1 327 ? 17.117 28.353 -40.234 1.00 65.38 327 GLY A C 1
ATOM 2530 O O . GLY A 1 327 ? 16.989 27.135 -40.172 1.00 65.38 327 GLY A O 1
ATOM 2531 N N . HIS A 1 328 ? 18.001 28.944 -41.043 1.00 64.56 328 HIS A N 1
ATOM 2532 C CA . HIS A 1 328 ? 18.952 28.225 -41.909 1.00 64.56 328 HIS A CA 1
ATOM 2533 C C . HIS A 1 328 ? 20.411 28.344 -41.437 1.00 64.56 328 HIS A C 1
ATOM 2535 O O . HIS A 1 328 ? 21.327 28.005 -42.182 1.00 64.56 328 HIS A O 1
ATOM 2541 N N . VAL A 1 329 ? 20.643 28.860 -40.224 1.00 53.12 329 VAL A N 1
ATOM 2542 C CA . VAL A 1 329 ? 21.987 29.132 -39.700 1.00 53.12 329 VAL A CA 1
ATOM 2543 C C . VAL A 1 329 ? 22.287 28.188 -38.538 1.00 53.12 329 VAL A C 1
ATOM 2545 O O . VAL A 1 329 ? 21.502 28.074 -37.595 1.00 53.12 329 VAL A O 1
ATOM 2548 N N . SER A 1 330 ? 23.440 27.520 -38.612 1.00 60.09 330 SER A N 1
ATOM 2549 C CA . SER A 1 330 ? 24.039 26.772 -37.505 1.00 60.09 330 SER A CA 1
ATOM 2550 C C . SER A 1 330 ? 25.254 27.538 -37.002 1.00 60.09 330 SER A C 1
ATOM 2552 O O . SER A 1 330 ? 26.130 27.894 -37.790 1.00 60.09 330 SER A O 1
ATOM 2554 N N . PHE A 1 331 ? 25.332 27.770 -35.695 1.00 62.50 331 PHE A N 1
ATOM 2555 C CA . PHE A 1 331 ? 26.564 28.249 -35.072 1.00 62.50 331 PHE A CA 1
ATOM 2556 C C . PHE A 1 331 ? 27.612 27.126 -35.046 1.00 62.50 331 PHE A C 1
ATOM 2558 O O . PHE A 1 331 ? 27.272 25.946 -35.182 1.00 62.50 331 PHE A O 1
ATOM 2565 N N . GLY A 1 332 ? 28.889 27.491 -34.902 1.00 62.66 332 GLY A N 1
ATOM 2566 C CA . GLY A 1 332 ? 29.971 26.518 -34.755 1.00 62.66 332 GLY A CA 1
ATOM 2567 C C . GLY A 1 332 ? 29.731 25.615 -33.544 1.00 62.66 332 GLY A C 1
ATOM 2568 O O . GLY A 1 332 ? 29.392 26.101 -32.464 1.00 62.66 332 GLY A O 1
ATOM 2569 N N . LEU A 1 333 ? 29.878 24.305 -33.736 1.00 70.38 333 LEU A N 1
ATOM 2570 C CA . LEU A 1 333 ? 29.705 23.325 -32.668 1.00 70.38 333 LEU A CA 1
ATOM 2571 C C . LEU A 1 333 ? 30.971 23.265 -31.798 1.00 70.38 333 LEU A C 1
ATOM 2573 O O . LEU A 1 333 ? 32.076 23.314 -32.341 1.00 70.38 333 LEU A O 1
ATOM 2577 N N . PRO A 1 334 ? 30.840 23.125 -30.467 1.00 74.19 334 PRO A N 1
ATOM 2578 C CA . PRO A 1 334 ? 31.980 22.847 -29.599 1.00 74.19 334 PRO A CA 1
ATOM 2579 C C . PRO A 1 334 ? 32.700 21.553 -30.004 1.00 74.19 334 PRO A C 1
ATOM 2581 O O . PRO A 1 334 ? 32.052 20.589 -30.413 1.00 74.19 334 PRO A O 1
ATOM 2584 N N . GLU A 1 335 ? 34.020 21.484 -29.803 1.00 67.69 335 GLU A N 1
ATOM 2585 C CA . GLU A 1 335 ? 34.820 20.278 -30.102 1.00 67.69 335 GLU A CA 1
ATOM 2586 C C . GLU A 1 335 ? 34.323 19.028 -29.350 1.00 67.69 335 GLU A C 1
ATOM 2588 O O . GLU A 1 335 ? 34.436 17.907 -29.840 1.00 67.69 335 GLU A O 1
ATOM 2593 N N . ASP A 1 336 ? 33.698 19.223 -28.188 1.00 70.56 336 ASP A N 1
ATOM 2594 C CA . ASP A 1 336 ? 33.153 18.166 -27.334 1.00 70.56 336 ASP A CA 1
ATOM 2595 C C . ASP A 1 336 ? 31.668 17.855 -27.581 1.00 70.56 336 ASP A C 1
ATOM 2597 O O . ASP A 1 336 ? 31.094 17.021 -26.876 1.00 70.56 336 ASP A O 1
ATOM 2601 N N . GLN A 1 337 ? 31.033 18.467 -28.590 1.00 73.25 337 GLN A N 1
ATOM 2602 C CA . GLN A 1 337 ? 29.609 18.262 -28.888 1.00 73.25 337 GLN A CA 1
ATOM 2603 C C . GLN A 1 337 ? 29.268 16.777 -29.072 1.00 73.25 337 GLN A C 1
ATOM 2605 O O . GLN A 1 337 ? 28.227 16.317 -28.604 1.00 73.25 337 GLN A O 1
ATOM 2610 N N . TRP A 1 338 ? 30.161 15.999 -29.689 1.00 71.25 338 TRP A N 1
ATOM 2611 C CA . TRP A 1 338 ? 29.967 14.562 -29.893 1.00 71.25 338 TRP A CA 1
ATOM 2612 C C . TRP A 1 338 ? 29.781 13.790 -28.575 1.00 71.25 338 TRP A C 1
ATOM 2614 O O . TRP A 1 338 ? 29.031 12.816 -28.548 1.00 71.25 338 TRP A O 1
ATOM 2624 N N . LYS A 1 339 ? 30.394 14.235 -27.465 1.00 76.44 339 LYS A N 1
ATOM 2625 C CA . LYS A 1 339 ? 30.204 13.626 -26.137 1.00 76.44 339 LYS A CA 1
ATOM 2626 C C . LYS A 1 339 ? 28.771 13.845 -25.655 1.00 76.44 339 LYS A C 1
ATOM 2628 O O . LYS A 1 339 ? 28.140 12.912 -25.163 1.00 76.44 339 LYS A O 1
ATOM 2633 N N . THR A 1 340 ? 28.231 15.050 -25.845 1.00 76.31 340 THR A N 1
ATOM 2634 C CA . THR A 1 340 ? 26.835 15.384 -25.521 1.00 76.31 340 THR A CA 1
ATOM 2635 C C . THR A 1 340 ? 25.852 14.576 -26.365 1.00 76.31 340 THR A C 1
ATOM 2637 O O . THR A 1 340 ? 24.859 14.078 -25.833 1.00 76.31 340 THR A O 1
ATOM 2640 N N . GLU A 1 341 ? 26.148 14.379 -27.653 1.00 80.19 341 GLU A N 1
ATOM 2641 C CA . GLU A 1 341 ? 25.336 13.533 -28.537 1.00 80.19 341 GLU A CA 1
ATOM 2642 C C . GLU A 1 341 ? 25.304 12.081 -28.061 1.00 80.19 341 GLU A C 1
ATOM 2644 O O . GLU A 1 341 ? 24.234 11.500 -27.880 1.00 80.19 341 GLU A O 1
ATOM 2649 N N . VAL A 1 342 ? 26.478 11.521 -27.769 1.00 79.38 342 VAL A N 1
ATOM 2650 C CA . VAL A 1 342 ? 26.631 10.145 -27.291 1.00 79.38 342 VAL A CA 1
ATOM 2651 C C . VAL A 1 342 ? 25.915 9.921 -25.954 1.00 79.38 342 VAL A C 1
ATOM 2653 O O . VAL A 1 342 ? 25.213 8.919 -25.797 1.00 79.38 342 VAL A O 1
ATOM 2656 N N . ILE A 1 343 ? 26.022 10.863 -25.011 1.00 81.94 343 ILE A N 1
ATOM 2657 C CA . ILE A 1 343 ? 25.268 10.823 -23.747 1.00 81.94 343 ILE A CA 1
ATOM 2658 C C . ILE A 1 343 ? 23.761 10.846 -24.031 1.00 81.94 343 ILE A C 1
ATOM 2660 O O . ILE A 1 343 ? 23.012 10.046 -23.470 1.00 81.94 343 ILE A O 1
ATOM 2664 N N . GLY A 1 344 ? 23.311 11.715 -24.936 1.00 77.50 344 GLY A N 1
ATOM 2665 C CA . GLY A 1 344 ? 21.912 11.813 -25.337 1.00 77.50 344 GLY A CA 1
ATOM 2666 C C . GLY A 1 344 ? 21.358 10.526 -25.952 1.00 77.50 344 GLY A C 1
ATOM 2667 O O . GLY A 1 344 ? 20.243 10.108 -25.622 1.00 77.50 344 GLY A O 1
ATOM 2668 N N . TRP A 1 345 ? 22.132 9.862 -26.812 1.00 80.44 345 TRP A N 1
ATOM 2669 C CA . TRP A 1 345 ? 21.763 8.564 -27.378 1.00 80.44 345 TRP A CA 1
ATOM 2670 C C . TRP A 1 345 ? 21.683 7.488 -26.301 1.00 80.44 345 TRP A C 1
ATOM 2672 O O . TRP A 1 345 ? 20.719 6.728 -26.276 1.00 80.44 345 TRP A O 1
ATOM 2682 N N . PHE A 1 346 ? 22.640 7.458 -25.372 1.00 80.88 346 PHE A N 1
ATOM 2683 C CA . PHE A 1 346 ? 22.639 6.505 -24.265 1.00 80.88 346 PHE A CA 1
ATOM 2684 C C . PHE A 1 346 ? 21.433 6.698 -23.334 1.00 80.88 346 PHE A C 1
ATOM 2686 O O . PHE A 1 346 ? 20.732 5.739 -23.018 1.00 80.88 346 PHE A O 1
ATOM 2693 N N . GLN A 1 347 ? 21.114 7.939 -22.963 1.00 81.38 347 GLN A N 1
ATOM 2694 C CA . GLN A 1 347 ? 19.910 8.257 -22.187 1.00 81.38 347 GLN A CA 1
ATOM 2695 C C . GLN A 1 347 ? 18.629 7.864 -22.936 1.00 81.38 347 GLN A C 1
ATOM 2697 O O . GLN A 1 347 ? 17.692 7.332 -22.337 1.00 81.38 347 GLN A O 1
ATOM 2702 N N . THR A 1 348 ? 18.592 8.072 -24.257 1.00 80.12 348 THR A N 1
ATOM 2703 C CA . THR A 1 348 ? 17.456 7.667 -25.100 1.00 80.12 348 THR A CA 1
ATOM 2704 C C . THR A 1 348 ? 17.317 6.149 -25.144 1.00 80.12 348 THR A C 1
ATOM 2706 O O . THR A 1 348 ? 16.204 5.648 -25.002 1.00 80.12 348 THR A O 1
ATOM 2709 N N . ASN A 1 349 ? 18.427 5.410 -25.232 1.00 81.06 349 ASN A N 1
ATOM 2710 C CA . ASN A 1 349 ? 18.439 3.951 -25.135 1.00 81.06 349 ASN A CA 1
ATOM 2711 C C . ASN A 1 349 ? 17.883 3.476 -23.782 1.00 81.06 349 ASN A C 1
ATOM 2713 O O . ASN A 1 349 ? 17.040 2.583 -23.747 1.00 81.06 349 ASN A O 1
ATOM 2717 N N . LEU A 1 350 ? 18.286 4.102 -22.670 1.00 81.81 350 LEU A N 1
ATOM 2718 C CA . LEU A 1 350 ? 17.770 3.781 -21.334 1.00 81.81 350 LEU A CA 1
ATOM 2719 C C . LEU A 1 350 ? 16.262 4.053 -21.212 1.00 81.81 350 LEU A C 1
ATOM 2721 O O . LEU A 1 350 ? 15.518 3.201 -20.725 1.00 81.81 350 LEU A O 1
ATOM 2725 N N . ALA A 1 351 ? 15.785 5.202 -21.697 1.00 81.50 351 ALA A N 1
ATOM 2726 C CA . ALA A 1 351 ? 14.358 5.530 -21.698 1.00 81.50 351 ALA A CA 1
ATOM 2727 C C . ALA A 1 351 ? 13.549 4.578 -22.598 1.00 81.50 351 ALA A C 1
ATOM 2729 O O . ALA A 1 351 ? 12.450 4.153 -22.240 1.00 81.50 351 ALA A O 1
ATOM 2730 N N . MET A 1 352 ? 14.106 4.195 -23.749 1.00 77.56 352 MET A N 1
ATOM 2731 C CA . MET A 1 352 ? 13.515 3.200 -24.640 1.00 77.56 352 MET A CA 1
ATOM 2732 C C . MET A 1 352 ? 13.446 1.815 -24.006 1.00 77.56 352 MET A C 1
ATOM 2734 O O . MET A 1 352 ? 12.439 1.133 -24.172 1.00 77.56 352 MET A O 1
ATOM 2738 N N . LEU A 1 353 ? 14.475 1.402 -23.263 1.00 78.38 353 LEU A N 1
ATOM 2739 C CA . LEU A 1 353 ? 14.466 0.139 -22.530 1.00 78.38 353 LEU A CA 1
ATOM 2740 C C . LEU A 1 353 ? 13.302 0.104 -21.530 1.00 78.38 353 LEU A C 1
ATOM 2742 O O . LEU A 1 353 ? 12.543 -0.863 -21.502 1.00 78.38 353 LEU A O 1
ATOM 2746 N N . GLN A 1 354 ? 13.105 1.182 -20.763 1.00 81.12 354 GLN A N 1
ATOM 2747 C CA . GLN A 1 354 ? 11.969 1.300 -19.843 1.00 81.12 354 GLN A CA 1
ATOM 2748 C C . GLN A 1 354 ? 10.622 1.262 -20.584 1.00 81.12 354 GLN A C 1
ATOM 2750 O O . GLN A 1 354 ? 9.696 0.579 -20.144 1.00 81.12 354 GLN A O 1
ATOM 2755 N N . ALA A 1 355 ? 10.519 1.946 -21.729 1.00 77.88 355 ALA A N 1
ATOM 2756 C CA . ALA A 1 355 ? 9.302 1.979 -22.534 1.00 77.88 355 ALA A CA 1
ATOM 2757 C C . ALA A 1 355 ? 8.959 0.604 -23.125 1.00 77.88 355 ALA A C 1
ATOM 2759 O O . ALA A 1 355 ? 7.833 0.144 -22.969 1.00 77.88 355 ALA A O 1
ATOM 2760 N N . HIS A 1 356 ? 9.930 -0.091 -23.724 1.00 74.81 356 HIS A N 1
ATOM 2761 C CA . HIS A 1 356 ? 9.735 -1.417 -24.315 1.00 74.81 356 HIS A CA 1
ATOM 2762 C C . HIS A 1 356 ? 9.330 -2.467 -23.282 1.00 74.81 356 HIS A C 1
ATOM 2764 O O . HIS A 1 356 ? 8.458 -3.295 -23.558 1.00 74.81 356 HIS A O 1
ATOM 2770 N N . VAL A 1 357 ? 9.907 -2.404 -22.077 1.00 78.00 357 VAL A N 1
ATOM 2771 C CA . VAL A 1 357 ? 9.493 -3.282 -20.984 1.00 78.00 357 VAL A CA 1
ATOM 2772 C C . VAL A 1 357 ? 8.030 -3.016 -20.630 1.00 78.00 357 VAL A C 1
ATOM 2774 O O . VAL A 1 357 ? 7.271 -3.973 -20.533 1.00 78.00 357 VAL A O 1
ATOM 2777 N N . VAL A 1 358 ? 7.579 -1.765 -20.501 1.00 77.69 358 VAL A N 1
ATOM 2778 C CA . VAL A 1 358 ? 6.164 -1.461 -20.197 1.00 77.69 358 VAL A CA 1
ATOM 2779 C C . VAL A 1 358 ? 5.220 -1.823 -21.353 1.00 77.69 358 VAL A C 1
ATOM 2781 O O . VAL A 1 358 ? 4.190 -2.459 -21.116 1.00 77.69 358 VAL A O 1
ATOM 2784 N N . ASP A 1 359 ? 5.587 -1.493 -22.592 1.00 73.56 359 ASP A N 1
ATOM 2785 C CA . ASP A 1 359 ? 4.782 -1.732 -23.799 1.00 73.56 359 ASP A CA 1
ATOM 2786 C C . ASP A 1 359 ? 4.521 -3.226 -24.045 1.00 73.56 359 ASP A C 1
ATOM 2788 O O . ASP A 1 359 ? 3.489 -3.591 -24.610 1.00 73.56 359 ASP A O 1
ATOM 2792 N N . PHE A 1 360 ? 5.414 -4.105 -23.574 1.00 72.50 360 PHE A N 1
ATOM 2793 C CA . PHE A 1 360 ? 5.186 -5.552 -23.581 1.00 72.50 360 PHE A CA 1
ATOM 2794 C C . PHE A 1 360 ? 3.886 -5.950 -22.855 1.00 72.50 360 PHE A C 1
ATOM 2796 O O . PHE A 1 360 ? 3.207 -6.886 -23.277 1.00 72.50 360 PHE A O 1
ATOM 2803 N N . ALA A 1 361 ? 3.549 -5.261 -21.758 1.00 70.94 361 ALA A N 1
ATOM 2804 C CA . ALA A 1 361 ? 2.394 -5.572 -20.914 1.00 70.94 361 ALA A CA 1
ATOM 2805 C C . ALA A 1 361 ? 1.141 -4.752 -21.266 1.00 70.94 361 ALA A C 1
ATOM 2807 O O . ALA A 1 361 ? 0.032 -5.268 -21.161 1.00 70.94 361 ALA A O 1
ATOM 2808 N N . SER A 1 362 ? 1.312 -3.494 -21.682 1.00 68.19 362 SER A N 1
ATOM 2809 C CA . SER A 1 362 ? 0.233 -2.638 -22.185 1.00 68.19 362 SER A CA 1
ATOM 2810 C C . SER A 1 362 ? 0.790 -1.685 -23.220 1.00 68.19 362 SER A C 1
ATOM 2812 O O . SER A 1 362 ? 1.524 -0.760 -22.869 1.00 68.19 362 SER A O 1
ATOM 2814 N N . ASN A 1 363 ? 0.336 -1.812 -24.461 1.00 62.88 363 ASN A N 1
ATOM 2815 C CA . ASN A 1 363 ? 0.608 -0.802 -25.469 1.00 62.88 363 ASN A CA 1
ATOM 2816 C C . ASN A 1 363 ? -0.620 0.094 -25.684 1.00 62.88 363 ASN A C 1
ATOM 2818 O O . ASN A 1 363 ? -1.717 -0.370 -25.974 1.00 62.88 363 ASN A O 1
ATOM 2822 N N . THR A 1 364 ? -0.398 1.400 -25.555 1.00 53.66 364 THR A N 1
ATOM 2823 C CA . THR A 1 364 ? -1.406 2.464 -25.699 1.00 53.66 364 THR A CA 1
ATOM 2824 C C . THR A 1 364 ? -1.358 3.159 -27.059 1.00 53.66 364 THR A C 1
ATOM 2826 O O . THR A 1 364 ? -2.006 4.187 -27.243 1.00 53.66 364 THR A O 1
ATOM 2829 N N . ALA A 1 365 ? -0.526 2.680 -27.982 1.00 55.22 365 ALA A N 1
ATOM 2830 C CA . ALA A 1 365 ? -0.395 3.255 -29.308 1.00 55.22 365 ALA A CA 1
ATOM 2831 C C . ALA A 1 365 ? -1.596 2.892 -30.183 1.00 55.22 365 ALA A C 1
ATOM 2833 O O . ALA A 1 365 ? -2.010 1.732 -30.239 1.00 55.22 365 ALA A O 1
ATOM 2834 N N . ASP A 1 366 ? -2.109 3.898 -30.888 1.00 52.72 366 ASP A N 1
ATOM 2835 C CA . ASP A 1 366 ? -3.017 3.690 -32.004 1.00 52.72 366 ASP A CA 1
ATOM 2836 C C . ASP A 1 366 ? -2.253 2.941 -33.104 1.00 52.72 366 ASP A C 1
ATOM 2838 O O . ASP A 1 366 ? -1.209 3.392 -33.581 1.00 52.72 366 ASP A O 1
ATOM 2842 N N . LEU A 1 367 ? -2.730 1.743 -33.433 1.00 54.31 367 LEU A N 1
ATOM 2843 C CA . LEU A 1 367 ? -2.096 0.829 -34.383 1.00 54.31 367 LEU A CA 1
ATOM 2844 C C . LEU A 1 367 ? -2.167 1.360 -35.821 1.00 54.31 367 LEU A C 1
ATOM 2846 O O . LEU A 1 367 ? -1.459 0.859 -36.699 1.00 54.31 367 LEU A O 1
ATOM 2850 N N . GLY A 1 368 ? -3.022 2.357 -36.068 1.00 56.19 368 GLY A N 1
ATOM 2851 C CA . GLY A 1 368 ? -3.429 2.709 -37.415 1.00 56.19 368 GLY A CA 1
ATOM 2852 C C . GLY A 1 368 ? -4.067 1.509 -38.136 1.00 56.19 368 GLY A C 1
ATOM 2853 O O . GLY A 1 368 ? -4.243 0.431 -37.565 1.00 56.19 368 GLY A O 1
ATOM 2854 N N . PRO A 1 369 ? -4.404 1.654 -39.423 1.00 48.03 369 PRO A N 1
ATOM 2855 C CA . PRO A 1 369 ? -5.092 0.606 -40.180 1.00 48.03 369 PRO A CA 1
ATOM 2856 C C . PRO A 1 369 ? -4.255 -0.661 -40.446 1.00 48.03 369 PRO A C 1
ATOM 2858 O O . PRO A 1 369 ? -4.814 -1.670 -40.865 1.00 48.03 369 PRO A O 1
ATOM 2861 N N . PHE A 1 370 ? -2.936 -0.637 -40.206 1.00 52.78 370 PHE A N 1
ATOM 2862 C CA . PHE A 1 370 ? -2.017 -1.738 -40.547 1.00 52.78 370 PHE A CA 1
ATOM 2863 C C . PHE A 1 370 ? -1.258 -2.336 -39.351 1.00 52.78 370 PHE A C 1
ATOM 2865 O O . PHE A 1 370 ? -0.418 -3.218 -39.536 1.00 52.78 370 PHE A O 1
ATOM 2872 N N . GLY A 1 371 ? -1.504 -1.866 -38.127 1.00 52.00 371 GLY A N 1
ATOM 2873 C CA . GLY A 1 371 ? -0.861 -2.425 -36.943 1.00 52.00 371 GLY A CA 1
ATOM 2874 C C . GLY A 1 371 ? -1.551 -3.709 -36.476 1.00 52.00 371 GLY A C 1
ATOM 2875 O O . GLY A 1 371 ? -2.775 -3.780 -36.402 1.00 52.00 371 GLY A O 1
ATOM 2876 N N . TYR A 1 372 ? -0.761 -4.721 -36.116 1.00 48.66 372 TYR A N 1
ATOM 2877 C CA . TYR A 1 372 ? -1.251 -5.971 -35.535 1.00 48.66 372 TYR A CA 1
ATOM 2878 C C . TYR A 1 372 ? -0.648 -6.213 -34.147 1.00 48.66 372 TYR A C 1
ATOM 2880 O O . TYR A 1 372 ? 0.438 -5.734 -33.812 1.00 48.66 372 TYR A O 1
ATOM 2888 N N . VAL A 1 373 ? -1.375 -6.965 -33.323 1.00 60.78 373 VAL A N 1
ATOM 2889 C CA . VAL A 1 373 ? -0.924 -7.415 -32.002 1.00 60.78 373 VAL A CA 1
ATOM 2890 C C . VAL A 1 373 ? -0.287 -8.787 -32.167 1.00 60.78 373 VAL A C 1
ATOM 2892 O O . VAL A 1 373 ? -0.952 -9.700 -32.650 1.00 60.78 373 VAL A O 1
ATOM 2895 N N . GLU A 1 374 ? 0.979 -8.952 -31.775 1.00 59.62 374 GLU A N 1
ATOM 2896 C CA . GLU A 1 374 ? 1.596 -10.284 -31.728 1.00 59.62 374 GLU A CA 1
ATOM 2897 C C . GLU A 1 374 ? 1.385 -10.856 -30.319 1.00 59.62 374 GLU A C 1
ATOM 2899 O O . GLU A 1 374 ? 2.000 -10.365 -29.368 1.00 59.62 374 GLU A O 1
ATOM 2904 N N . PRO A 1 375 ? 0.501 -11.854 -30.139 1.00 60.09 375 PRO A N 1
ATOM 2905 C CA . PRO A 1 375 ? 0.318 -12.469 -28.836 1.00 60.09 375 PRO A CA 1
ATOM 2906 C C . PRO A 1 375 ? 1.609 -13.185 -28.396 1.00 60.09 375 PRO A C 1
ATOM 2908 O O . PRO A 1 375 ? 2.361 -13.685 -29.238 1.00 60.09 375 PRO A O 1
ATOM 2911 N N . PRO A 1 376 ? 1.884 -13.259 -27.082 1.00 65.00 376 PRO A N 1
ATOM 2912 C CA . PRO A 1 376 ? 3.045 -13.977 -26.573 1.00 65.00 376 PRO A CA 1
ATOM 2913 C C . PRO A 1 376 ? 3.003 -15.446 -27.008 1.00 65.00 376 PRO A C 1
ATOM 2915 O O . PRO A 1 376 ? 1.974 -16.109 -26.896 1.00 65.00 376 PRO A O 1
ATOM 2918 N N . ARG A 1 377 ? 4.144 -15.953 -27.491 1.00 61.44 377 ARG A N 1
ATOM 2919 C CA . ARG A 1 377 ? 4.270 -17.294 -28.094 1.00 61.44 377 ARG A CA 1
ATOM 2920 C C . ARG A 1 377 ? 4.033 -18.435 -27.102 1.00 61.44 377 ARG A C 1
ATOM 2922 O O . ARG A 1 377 ? 3.594 -19.505 -27.503 1.00 61.44 377 ARG A O 1
ATOM 2929 N N . ASN A 1 378 ? 4.310 -18.187 -25.819 1.00 65.06 378 ASN A N 1
ATOM 2930 C CA . ASN A 1 378 ? 4.293 -19.187 -24.752 1.00 65.06 378 ASN A CA 1
ATOM 2931 C C . ASN A 1 378 ? 3.404 -18.734 -23.586 1.00 65.06 378 ASN A C 1
ATOM 2933 O O . ASN A 1 378 ? 3.367 -17.548 -23.251 1.00 65.06 378 ASN A O 1
ATOM 2937 N N . SER A 1 379 ? 2.788 -19.691 -22.888 1.00 68.75 379 SER A N 1
ATOM 2938 C CA . SER A 1 379 ? 1.989 -19.447 -21.675 1.00 68.75 379 SER A CA 1
ATOM 2939 C C . SER A 1 379 ? 2.780 -18.721 -20.577 1.00 68.75 379 SER A C 1
ATOM 2941 O O . SER A 1 379 ? 2.260 -17.815 -19.933 1.00 68.75 379 SER A O 1
ATOM 2943 N N . HIS A 1 380 ? 4.067 -19.042 -20.413 1.00 65.50 380 HIS A N 1
ATOM 2944 C CA . HIS A 1 380 ? 4.947 -18.373 -19.449 1.00 65.50 380 HIS A CA 1
ATOM 2945 C C . HIS A 1 380 ? 5.183 -16.891 -19.774 1.00 65.50 380 HIS A C 1
ATOM 2947 O O . HIS A 1 380 ? 5.222 -16.066 -18.868 1.00 65.50 380 HIS A O 1
ATOM 2953 N N . LEU A 1 381 ? 5.305 -16.529 -21.056 1.00 65.88 381 LEU A N 1
ATOM 2954 C CA . LEU A 1 381 ? 5.410 -15.127 -21.483 1.00 65.88 381 LEU A CA 1
ATOM 2955 C C . LEU A 1 381 ? 4.069 -14.400 -21.337 1.00 65.88 381 LEU A C 1
ATOM 2957 O O . LEU A 1 381 ? 4.042 -13.212 -21.032 1.00 65.88 381 LEU A O 1
ATOM 2961 N N . GLN A 1 382 ? 2.958 -15.115 -21.509 1.00 71.31 382 GLN A N 1
ATOM 2962 C CA . GLN A 1 382 ? 1.622 -14.573 -21.285 1.00 71.31 382 GLN A CA 1
ATOM 2963 C C . GLN A 1 382 ? 1.382 -14.214 -19.811 1.00 71.31 382 GLN A C 1
ATOM 2965 O O . GLN A 1 382 ? 0.810 -13.164 -19.524 1.00 71.31 382 GLN A O 1
ATOM 2970 N N . ASP A 1 383 ? 1.878 -15.031 -18.880 1.00 72.56 383 ASP A N 1
ATOM 2971 C CA . ASP A 1 383 ? 1.842 -14.752 -17.437 1.00 72.56 383 ASP A CA 1
ATOM 2972 C C . ASP A 1 383 ? 2.684 -13.513 -17.052 1.00 72.56 383 ASP A C 1
ATOM 2974 O O . ASP A 1 383 ? 2.344 -12.762 -16.134 1.00 72.56 383 ASP A O 1
ATOM 2978 N N . GLN A 1 384 ? 3.746 -13.215 -17.813 1.00 73.94 384 GLN A N 1
ATOM 2979 C CA . GLN A 1 384 ? 4.558 -12.009 -17.605 1.00 73.94 384 GLN A CA 1
ATOM 2980 C C . GLN A 1 384 ? 3.805 -10.705 -17.914 1.00 73.94 384 GLN A C 1
ATOM 2982 O O . GLN A 1 384 ? 4.160 -9.664 -17.357 1.00 73.94 384 GLN A O 1
ATOM 2987 N N . CYS A 1 385 ? 2.749 -10.727 -18.738 1.00 73.81 385 CYS A N 1
ATOM 2988 C CA . CYS A 1 385 ? 1.965 -9.523 -19.047 1.00 73.81 385 CYS A CA 1
ATOM 2989 C C . CYS A 1 385 ? 1.291 -8.934 -17.796 1.00 73.81 385 CYS A C 1
ATOM 2991 O O . CYS A 1 385 ? 1.196 -7.719 -17.665 1.00 73.81 385 CYS A O 1
ATOM 2993 N N . THR A 1 386 ? 0.887 -9.774 -16.838 1.00 74.69 386 THR A N 1
ATOM 2994 C CA . THR A 1 386 ? 0.297 -9.325 -15.562 1.00 74.69 386 THR A CA 1
ATOM 2995 C C . THR A 1 386 ? 1.334 -8.988 -14.488 1.00 74.69 386 THR A C 1
ATOM 2997 O O . THR A 1 386 ? 0.980 -8.535 -13.400 1.00 74.69 386 THR A O 1
ATOM 3000 N N . LYS A 1 387 ? 2.623 -9.190 -14.786 1.00 79.44 387 LYS A N 1
ATOM 3001 C CA . LYS A 1 387 ? 3.759 -8.980 -13.877 1.00 79.44 387 LYS A CA 1
ATOM 3002 C C . LYS A 1 387 ? 4.549 -7.715 -14.218 1.00 79.44 387 LYS A C 1
ATOM 3004 O O . LYS A 1 387 ? 5.759 -7.669 -14.013 1.00 79.44 387 LYS A O 1
ATOM 3009 N N . GLN A 1 388 ? 3.890 -6.678 -14.732 1.00 83.88 388 GLN A N 1
ATOM 3010 C CA . GLN A 1 388 ? 4.500 -5.360 -14.918 1.00 83.88 388 GLN A CA 1
ATOM 3011 C C . GLN A 1 388 ? 3.926 -4.353 -13.934 1.00 83.88 388 GLN A C 1
ATOM 3013 O O . GLN A 1 388 ? 2.732 -4.085 -13.969 1.00 83.88 388 GLN A O 1
ATOM 3018 N N . LEU A 1 389 ? 4.789 -3.753 -13.122 1.00 84.38 389 LEU A N 1
ATOM 3019 C CA . LEU A 1 389 ? 4.480 -2.645 -12.232 1.00 84.38 389 LEU A CA 1
ATOM 3020 C C . LEU A 1 389 ? 4.696 -1.317 -12.962 1.00 84.38 389 LEU A C 1
ATOM 3022 O O . LEU A 1 389 ? 5.757 -1.066 -13.539 1.00 84.38 389 LEU A O 1
ATOM 3026 N N . VAL A 1 390 ? 3.693 -0.448 -12.903 1.00 81.06 390 VAL A N 1
ATOM 3027 C CA . VAL A 1 390 ? 3.748 0.928 -13.413 1.00 81.06 390 VAL A CA 1
ATOM 3028 C C . VAL A 1 390 ? 3.267 1.901 -12.349 1.00 81.06 390 VAL A C 1
ATOM 3030 O O . VAL A 1 390 ? 2.485 1.540 -11.466 1.00 81.06 390 VAL A O 1
ATOM 3033 N N . ARG A 1 391 ? 3.717 3.154 -12.430 1.00 78.12 391 ARG A N 1
ATOM 3034 C CA . ARG A 1 391 ? 3.163 4.228 -11.603 1.00 78.12 391 ARG A CA 1
ATOM 3035 C C . ARG A 1 391 ? 1.800 4.645 -12.141 1.00 78.12 391 ARG A C 1
ATOM 3037 O O . ARG A 1 391 ? 1.684 5.039 -13.296 1.00 78.12 391 ARG A O 1
ATOM 3044 N N . ALA A 1 392 ? 0.791 4.597 -11.279 1.00 73.69 392 ALA A N 1
ATOM 3045 C CA . ALA A 1 392 ? -0.593 4.924 -11.615 1.00 73.69 392 ALA A CA 1
ATOM 3046 C C . ALA A 1 392 ? -1.120 6.055 -10.722 1.00 73.69 392 ALA A C 1
ATOM 3048 O O . ALA A 1 392 ? -1.797 5.825 -9.721 1.00 73.69 392 ALA A O 1
ATOM 3049 N N . VAL A 1 393 ? -0.768 7.301 -11.033 1.00 67.00 393 VAL A N 1
ATOM 3050 C CA . VAL A 1 393 ? -1.135 8.441 -10.181 1.00 67.00 393 VAL A CA 1
ATOM 3051 C C . VAL A 1 393 ? -2.588 8.846 -10.433 1.00 67.00 393 VAL A C 1
ATOM 3053 O O . VAL A 1 393 ? -2.908 9.352 -11.498 1.00 67.00 393 VAL A O 1
ATOM 3056 N N . GLY A 1 394 ? -3.452 8.678 -9.427 1.00 68.94 394 GLY A N 1
ATOM 3057 C CA . GLY A 1 394 ? -4.801 9.258 -9.435 1.00 68.94 394 GLY A CA 1
ATOM 3058 C C . GLY A 1 394 ? -5.903 8.409 -10.078 1.00 68.94 394 GLY A C 1
ATOM 3059 O O . GLY A 1 394 ? -7.006 8.916 -10.233 1.00 68.94 394 GLY A O 1
ATOM 3060 N N . GLU A 1 395 ? -5.650 7.137 -10.401 1.00 77.81 395 GLU A N 1
ATOM 3061 C CA . GLU A 1 395 ? -6.668 6.231 -10.975 1.00 77.81 395 GLU A CA 1
ATOM 3062 C C . GLU A 1 395 ? -7.042 5.077 -10.026 1.00 77.81 395 GLU A C 1
ATOM 3064 O O . GLU A 1 395 ? -8.218 4.732 -9.870 1.00 77.81 395 GLU A O 1
ATOM 3069 N N . VAL A 1 396 ? -6.050 4.512 -9.327 1.00 84.69 396 VAL A N 1
ATOM 3070 C CA . VAL A 1 396 ? -6.220 3.358 -8.430 1.00 84.69 396 VAL A CA 1
ATOM 3071 C C . VAL A 1 396 ? -5.495 3.545 -7.096 1.00 84.69 396 VAL A C 1
ATOM 3073 O O . VAL A 1 396 ? -4.585 4.367 -6.966 1.00 84.69 396 VAL A O 1
ATOM 3076 N N . GLN A 1 397 ? -5.875 2.745 -6.100 1.00 87.25 397 GLN A N 1
ATOM 3077 C CA . GLN A 1 397 ? -5.188 2.629 -4.812 1.00 87.25 397 GLN A CA 1
ATOM 3078 C C . GLN A 1 397 ? -4.934 1.167 -4.453 1.00 87.25 397 GLN A C 1
ATOM 3080 O O . GLN A 1 397 ? -5.741 0.290 -4.759 1.00 87.25 397 GLN A O 1
ATOM 3085 N N . ASN A 1 398 ? -3.813 0.925 -3.775 1.00 88.56 398 ASN A N 1
ATOM 3086 C CA . ASN A 1 398 ? -3.401 -0.400 -3.325 1.00 88.56 398 ASN A CA 1
ATOM 3087 C C . ASN A 1 398 ? -3.600 -0.546 -1.823 1.00 88.56 398 ASN A C 1
ATOM 3089 O O . ASN A 1 398 ? -3.109 0.288 -1.067 1.00 88.56 398 ASN A O 1
ATOM 3093 N N . PHE A 1 399 ? -4.202 -1.648 -1.395 1.00 90.12 399 PHE A N 1
ATOM 3094 C CA . PHE A 1 399 ? -4.449 -1.975 0.002 1.00 90.12 399 PHE A CA 1
ATOM 3095 C C . PHE A 1 399 ? -3.634 -3.183 0.450 1.00 90.12 399 PHE A C 1
ATOM 3097 O O . PHE A 1 399 ? -3.584 -4.198 -0.244 1.00 90.12 399 PHE A O 1
ATOM 3104 N N . SER A 1 400 ? -3.035 -3.099 1.639 1.00 90.81 400 SER A N 1
ATOM 3105 C CA . SER A 1 400 ? -2.442 -4.265 2.304 1.00 90.81 400 SER A CA 1
ATOM 3106 C C . SER A 1 400 ? -3.542 -5.185 2.832 1.00 90.81 400 SER A C 1
ATOM 3108 O O . SER A 1 400 ? -4.250 -4.830 3.776 1.00 90.81 400 SER A O 1
ATOM 3110 N N . VAL A 1 401 ? -3.675 -6.382 2.253 1.00 91.44 401 VAL A N 1
ATOM 3111 C CA . VAL A 1 401 ? -4.704 -7.357 2.658 1.00 91.44 401 VAL A CA 1
ATOM 3112 C C . VAL A 1 401 ? -4.489 -7.814 4.097 1.00 91.44 401 VAL A C 1
ATOM 3114 O O . VAL A 1 401 ? -5.436 -7.857 4.876 1.00 91.44 401 VAL A O 1
ATOM 3117 N N . CYS A 1 402 ? -3.236 -8.068 4.479 1.00 91.19 402 CYS A N 1
ATOM 3118 C CA . CYS A 1 402 ? -2.874 -8.422 5.849 1.00 91.19 402 CYS A CA 1
ATOM 3119 C C . CYS A 1 402 ? -3.289 -7.324 6.848 1.00 91.19 402 CYS A C 1
ATOM 3121 O O . CYS A 1 402 ? -3.930 -7.613 7.857 1.00 91.19 402 CYS A O 1
ATOM 3123 N N . GLY A 1 403 ? -3.017 -6.052 6.529 1.00 90.81 403 GLY A N 1
ATOM 3124 C CA . GLY A 1 403 ? -3.416 -4.922 7.375 1.00 90.81 403 GLY A CA 1
ATOM 3125 C C . GLY A 1 403 ? -4.934 -4.805 7.541 1.00 90.81 403 GLY A C 1
ATOM 3126 O O . GLY A 1 403 ? -5.417 -4.615 8.656 1.00 90.81 403 GLY A O 1
ATOM 3127 N N . MET A 1 404 ? -5.696 -4.979 6.456 1.00 93.38 404 MET A N 1
ATOM 3128 C CA . MET A 1 404 ? -7.163 -4.979 6.516 1.00 93.38 404 MET A CA 1
ATOM 3129 C C . MET A 1 404 ? -7.704 -6.129 7.366 1.00 93.38 404 MET A C 1
ATOM 3131 O O . MET A 1 404 ? -8.579 -5.906 8.199 1.00 93.38 404 MET A O 1
ATOM 3135 N N . LEU A 1 405 ? -7.170 -7.341 7.196 1.00 93.81 405 LEU A N 1
ATOM 3136 C CA . LEU A 1 405 ? -7.595 -8.509 7.967 1.00 93.81 405 LEU A CA 1
ATOM 3137 C C . LEU A 1 405 ? -7.352 -8.322 9.465 1.00 93.81 405 LEU A C 1
ATOM 3139 O O . LEU A 1 405 ? -8.239 -8.621 10.256 1.00 93.81 405 LEU A O 1
ATOM 3143 N N . ILE A 1 406 ? -6.200 -7.774 9.861 1.00 92.88 406 ILE A N 1
ATOM 3144 C CA . ILE A 1 406 ? -5.918 -7.475 11.273 1.00 92.88 406 ILE A CA 1
ATOM 3145 C C . ILE A 1 406 ? -6.962 -6.504 11.831 1.00 92.88 406 ILE A C 1
ATOM 3147 O O . ILE A 1 406 ? -7.527 -6.767 12.891 1.00 92.88 406 ILE A O 1
ATOM 3151 N N . ILE A 1 407 ? -7.260 -5.415 11.112 1.00 94.56 407 ILE A N 1
ATOM 3152 C CA . ILE A 1 407 ? -8.265 -4.434 11.546 1.00 94.56 407 ILE A CA 1
ATOM 3153 C C . ILE A 1 407 ? -9.631 -5.100 11.716 1.00 94.56 407 ILE A C 1
ATOM 3155 O O . ILE A 1 407 ? -10.274 -4.911 12.749 1.00 94.56 407 ILE A O 1
ATOM 3159 N N . VAL A 1 408 ? -10.065 -5.891 10.732 1.00 95.88 408 VAL A N 1
ATOM 3160 C CA . VAL A 1 408 ? -11.372 -6.558 10.753 1.00 95.88 408 VAL A CA 1
ATOM 3161 C C . VAL A 1 408 ? -11.460 -7.569 11.895 1.00 95.88 408 VAL A C 1
ATOM 3163 O O . VAL A 1 408 ? -12.405 -7.513 12.679 1.00 95.88 408 VAL A O 1
ATOM 3166 N N . CYS A 1 409 ? -10.466 -8.447 12.042 1.00 96.75 409 CYS A N 1
ATOM 3167 C CA . CYS A 1 409 ? -10.462 -9.488 13.068 1.00 96.75 409 CYS A CA 1
ATOM 3168 C C . CYS A 1 409 ? -10.391 -8.908 14.484 1.00 96.75 409 CYS A C 1
ATOM 3170 O O . CYS A 1 409 ? -11.163 -9.318 15.349 1.00 96.75 409 CYS A O 1
ATOM 3172 N N . VAL A 1 410 ? -9.507 -7.935 14.729 1.00 96.19 410 VAL A N 1
ATOM 3173 C CA . VAL A 1 410 ? -9.380 -7.299 16.051 1.00 96.19 410 VAL A CA 1
ATOM 3174 C C . VAL A 1 410 ? -10.653 -6.532 16.402 1.00 96.19 410 VAL A C 1
ATOM 3176 O O . VAL A 1 410 ? -11.153 -6.655 17.518 1.00 96.19 410 VAL A O 1
ATOM 3179 N N . SER A 1 411 ? -11.221 -5.791 15.448 1.00 96.31 411 SER A N 1
ATOM 3180 C CA . SER A 1 411 ? -12.471 -5.056 15.669 1.00 96.31 411 SER A CA 1
ATOM 3181 C C . SER A 1 411 ? -13.634 -5.998 15.976 1.00 96.31 411 SER A C 1
ATOM 3183 O O . SER A 1 411 ? -14.367 -5.772 16.936 1.00 96.31 411 SER A O 1
ATOM 3185 N N . ALA A 1 412 ? -13.775 -7.086 15.213 1.00 96.50 412 ALA A N 1
ATOM 3186 C CA . ALA A 1 412 ? -14.804 -8.093 15.454 1.00 96.50 412 ALA A CA 1
ATOM 3187 C C . ALA A 1 412 ? -14.643 -8.755 16.831 1.00 96.50 412 ALA A C 1
ATOM 3189 O O . ALA A 1 412 ? -15.625 -8.893 17.555 1.00 96.50 412 ALA A O 1
ATOM 3190 N N . ALA A 1 413 ? -13.415 -9.105 17.228 1.00 96.50 413 ALA A N 1
ATOM 3191 C CA . ALA A 1 413 ? -13.144 -9.690 18.539 1.00 96.50 413 ALA A CA 1
ATOM 3192 C C . ALA A 1 413 ? -13.525 -8.744 19.690 1.00 96.50 413 ALA A C 1
ATOM 3194 O O . ALA A 1 413 ? -14.152 -9.181 20.652 1.00 96.50 413 ALA A O 1
ATOM 3195 N N . LEU A 1 414 ? -13.206 -7.449 19.580 1.00 96.06 414 LEU A N 1
ATOM 3196 C CA . LEU A 1 414 ? -13.574 -6.444 20.584 1.00 96.06 414 LEU A CA 1
ATOM 3197 C C . LEU A 1 414 ? -15.090 -6.267 20.709 1.00 96.06 414 LEU A C 1
ATOM 3199 O O . LEU A 1 414 ? -15.608 -6.204 21.821 1.00 96.06 414 LEU A O 1
ATOM 3203 N N . ILE A 1 415 ? -15.799 -6.219 19.581 1.00 95.94 415 ILE A N 1
ATOM 3204 C CA . ILE A 1 415 ? -17.261 -6.074 19.557 1.00 95.94 415 ILE A CA 1
ATOM 3205 C C . ILE A 1 415 ? -17.938 -7.316 20.152 1.00 95.94 415 ILE A C 1
ATOM 3207 O O . ILE A 1 415 ? -18.858 -7.197 20.961 1.00 95.94 415 ILE A O 1
ATOM 3211 N N . LEU A 1 416 ? -17.473 -8.514 19.784 1.00 95.81 416 LEU A N 1
ATOM 3212 C CA . LEU A 1 416 ? -17.999 -9.769 20.324 1.00 95.81 416 LEU A CA 1
ATOM 3213 C C . LEU A 1 416 ? -17.734 -9.899 21.826 1.00 95.81 416 LEU A C 1
ATOM 3215 O O . LEU A 1 416 ? -18.614 -10.350 22.562 1.00 95.81 416 LEU A O 1
ATOM 3219 N N . LEU A 1 417 ? -16.552 -9.481 22.284 1.00 94.81 417 LEU A N 1
ATOM 3220 C CA . LEU A 1 417 ? -16.214 -9.469 23.702 1.00 94.81 417 LEU A CA 1
ATOM 3221 C C . LEU A 1 417 ? -17.128 -8.514 24.476 1.00 94.81 417 LEU A C 1
ATOM 3223 O O . LEU A 1 417 ? -17.712 -8.933 25.465 1.00 94.81 417 LEU A O 1
ATOM 3227 N N . ASP A 1 418 ? -17.330 -7.283 24.002 1.00 94.06 418 ASP A N 1
ATOM 3228 C CA . ASP A 1 418 ? -18.248 -6.311 24.617 1.00 94.06 418 ASP A CA 1
ATOM 3229 C C . ASP A 1 418 ? -19.682 -6.864 24.725 1.00 94.06 418 ASP A C 1
ATOM 3231 O O . ASP A 1 418 ? -20.285 -6.866 25.797 1.00 94.06 418 ASP A O 1
ATOM 3235 N N . CYS A 1 419 ? -20.197 -7.469 23.649 1.00 91.50 419 CYS A N 1
ATOM 3236 C CA . CYS A 1 419 ? -21.542 -8.057 23.630 1.00 91.50 419 CYS A CA 1
ATOM 3237 C C . CYS A 1 419 ? -21.717 -9.274 24.558 1.00 91.50 419 CYS A C 1
ATOM 3239 O O . CYS A 1 419 ? -22.851 -9.635 24.892 1.00 91.50 419 CYS A O 1
ATOM 3241 N N . SER A 1 420 ? -20.628 -9.953 24.925 1.00 92.25 420 SER A N 1
ATOM 3242 C CA . SER A 1 420 ? -20.656 -11.165 25.754 1.00 92.25 420 SER A CA 1
ATOM 3243 C C . SER A 1 420 ? -20.142 -10.948 27.176 1.00 92.25 420 SER A C 1
ATOM 3245 O O . SER A 1 420 ? -20.387 -11.803 28.025 1.00 92.25 420 SER A O 1
ATOM 3247 N N . LEU A 1 421 ? -19.505 -9.809 27.461 1.00 90.19 421 LEU A N 1
ATOM 3248 C CA . LEU A 1 421 ? -18.781 -9.552 28.704 1.00 90.19 421 LEU A CA 1
ATOM 3249 C C . LEU A 1 421 ? -19.647 -9.757 29.949 1.00 90.19 421 LEU A C 1
ATOM 3251 O O . LEU A 1 421 ? -19.269 -10.525 30.827 1.00 90.19 421 LEU A O 1
ATOM 3255 N N . GLU A 1 422 ? -20.816 -9.115 30.010 1.00 85.25 422 GLU A N 1
ATOM 3256 C CA . GLU A 1 422 ? -21.719 -9.226 31.166 1.00 85.25 422 GLU A CA 1
ATOM 3257 C C . GLU A 1 422 ? -22.152 -10.675 31.395 1.00 85.25 422 GLU A C 1
ATOM 3259 O O . GLU A 1 422 ? -22.038 -11.184 32.503 1.00 85.25 422 GLU A O 1
ATOM 3264 N N . ARG A 1 423 ? -22.530 -11.385 30.323 1.00 85.81 423 ARG A N 1
ATOM 3265 C CA . ARG A 1 423 ? -22.950 -12.791 30.414 1.00 85.81 423 ARG A CA 1
ATOM 3266 C C . ARG A 1 423 ? -21.825 -13.707 30.875 1.00 85.81 423 ARG A C 1
ATOM 3268 O O . ARG A 1 423 ? -22.088 -14.640 31.620 1.00 85.81 423 ARG A O 1
ATOM 3275 N N . ILE A 1 424 ? -20.595 -13.468 30.419 1.00 88.25 424 ILE A N 1
ATOM 3276 C CA . ILE A 1 424 ? -19.430 -14.256 30.833 1.00 88.25 424 ILE A CA 1
ATOM 3277 C C . ILE A 1 424 ? -19.160 -14.032 32.318 1.00 88.25 424 ILE A C 1
ATOM 3279 O O . ILE A 1 424 ? -18.934 -14.996 33.040 1.00 88.25 424 ILE A O 1
ATOM 3283 N N . VAL A 1 425 ? -19.183 -12.781 32.780 1.00 87.25 425 VAL A N 1
ATOM 3284 C CA . VAL A 1 425 ? -18.884 -12.476 34.183 1.00 87.25 425 VAL A CA 1
ATOM 3285 C C . VAL A 1 425 ? -19.976 -13.000 35.106 1.00 87.25 425 VAL A C 1
ATOM 3287 O O . VAL A 1 425 ? -19.640 -13.609 36.115 1.00 87.25 425 VAL A O 1
ATOM 3290 N N . ASP A 1 426 ? -21.247 -12.827 34.748 1.00 83.75 426 ASP A N 1
ATOM 3291 C CA . ASP A 1 426 ? -22.360 -13.341 35.548 1.00 83.75 426 ASP A CA 1
ATOM 3292 C C . ASP A 1 426 ? -22.345 -14.881 35.576 1.00 83.75 426 ASP A C 1
ATOM 3294 O O . ASP A 1 426 ? -22.457 -15.473 36.642 1.00 83.75 426 ASP A O 1
ATOM 3298 N N . PHE A 1 427 ? -22.066 -15.543 34.444 1.00 85.94 427 PHE A N 1
ATOM 3299 C CA . PHE A 1 427 ? -21.886 -17.001 34.402 1.00 85.94 427 PHE A CA 1
ATOM 3300 C C . PHE A 1 427 ? -20.723 -17.483 35.281 1.00 85.94 427 PHE A C 1
ATOM 3302 O O . PHE A 1 427 ? -20.824 -18.527 35.918 1.00 85.94 427 PHE A O 1
ATOM 3309 N N . VAL A 1 428 ? -19.606 -16.750 35.313 1.00 87.06 428 VAL A N 1
ATOM 3310 C CA . VAL A 1 428 ? -18.448 -17.092 36.151 1.00 87.06 428 VAL A CA 1
ATOM 3311 C C . VAL A 1 428 ? -18.751 -16.872 37.632 1.00 87.06 428 VAL A C 1
ATOM 3313 O O . VAL A 1 428 ? -18.405 -17.731 38.440 1.00 87.06 428 VAL A O 1
ATOM 3316 N N . ASP A 1 429 ? -19.377 -15.750 38.001 1.00 84.69 429 ASP A N 1
ATOM 3317 C CA . ASP A 1 429 ? -19.777 -15.493 39.390 1.00 84.69 429 ASP A CA 1
ATOM 3318 C C . ASP A 1 429 ? -20.794 -16.565 39.857 1.00 84.69 429 ASP A C 1
ATOM 3320 O O . ASP A 1 429 ? -20.620 -17.101 40.950 1.00 84.69 429 ASP A O 1
ATOM 3324 N N . ASP A 1 430 ? -21.754 -16.974 39.014 1.00 83.88 430 ASP A N 1
ATOM 3325 C CA . ASP A 1 430 ? -22.698 -18.070 39.304 1.00 83.88 430 ASP A CA 1
ATOM 3326 C C . ASP A 1 430 ? -21.994 -19.431 39.430 1.00 83.88 430 ASP A C 1
ATOM 3328 O O . ASP A 1 430 ? -22.249 -20.184 40.369 1.00 83.88 430 ASP A O 1
ATOM 3332 N N . PHE A 1 431 ? -21.073 -19.752 38.515 1.00 87.31 431 PHE A N 1
ATOM 3333 C CA . PHE A 1 431 ? -20.341 -21.025 38.516 1.00 87.31 431 PHE A CA 1
ATOM 3334 C C . PHE A 1 431 ? -19.460 -21.208 39.761 1.00 87.31 431 PHE A C 1
ATOM 3336 O O . PHE A 1 431 ? -19.269 -22.330 40.224 1.00 87.31 431 PHE A O 1
ATOM 3343 N N . TYR A 1 432 ? -18.918 -20.114 40.300 1.00 84.88 432 TYR A N 1
ATOM 3344 C CA . TYR A 1 432 ? -18.119 -20.115 41.529 1.00 84.88 432 TYR A CA 1
ATOM 3345 C C . TYR A 1 432 ? -18.927 -19.744 42.787 1.00 84.88 432 TYR A C 1
ATOM 3347 O O . TYR A 1 432 ? -18.318 -19.546 43.839 1.00 84.88 432 TYR A O 1
ATOM 3355 N N . GLU A 1 433 ? -20.258 -19.628 42.688 1.00 81.06 433 GLU A N 1
ATOM 3356 C CA . GLU A 1 433 ? -21.168 -19.217 43.773 1.00 81.06 433 GLU A CA 1
ATOM 3357 C C . GLU A 1 433 ? -20.710 -17.939 44.506 1.00 81.06 433 GLU A C 1
ATOM 3359 O O . GLU A 1 433 ? -20.791 -17.809 45.732 1.00 81.06 433 GLU A O 1
ATOM 3364 N N . ARG A 1 434 ? -20.178 -16.968 43.758 1.00 77.06 434 ARG A N 1
ATOM 3365 C CA . ARG A 1 434 ? -19.571 -15.762 44.321 1.00 77.06 434 ARG A CA 1
ATOM 3366 C C . ARG A 1 434 ? -20.563 -14.599 44.337 1.00 77.06 434 ARG A C 1
ATOM 3368 O O . ARG A 1 434 ? -20.784 -13.961 43.315 1.00 77.06 434 ARG A O 1
ATOM 3375 N N . ASP A 1 435 ? -21.068 -14.228 45.518 1.00 71.06 435 ASP A N 1
ATOM 3376 C CA . ASP A 1 435 ? -21.797 -12.957 45.687 1.00 71.06 435 ASP A CA 1
ATOM 3377 C C . ASP A 1 435 ? -20.815 -11.775 45.640 1.00 71.06 435 ASP A C 1
ATOM 3379 O O . ASP A 1 435 ? -20.211 -11.370 46.641 1.00 71.06 435 ASP A O 1
ATOM 3383 N N . SER A 1 436 ? -20.606 -11.237 44.437 1.00 78.00 436 SER A N 1
ATOM 3384 C CA . SER A 1 436 ? -19.723 -10.100 44.229 1.00 78.00 436 SER A CA 1
ATOM 3385 C C . SER A 1 436 ? -20.459 -8.780 44.514 1.00 78.00 436 SER A C 1
ATOM 3387 O O . SER A 1 436 ? -21.458 -8.431 43.885 1.00 78.00 436 SER A O 1
ATOM 3389 N N . VAL A 1 437 ? -19.921 -7.977 45.445 1.00 84.12 437 VAL A N 1
ATOM 3390 C CA . VAL A 1 437 ? -20.402 -6.601 45.723 1.00 84.12 437 VAL A CA 1
ATOM 3391 C C . VAL A 1 437 ? -20.459 -5.772 44.436 1.00 84.12 437 VAL A C 1
ATOM 3393 O O . VAL A 1 437 ? -21.354 -4.949 44.247 1.00 84.12 437 VAL A O 1
ATOM 3396 N N . ALA A 1 438 ? -19.522 -6.028 43.525 1.00 83.56 438 ALA A N 1
ATOM 3397 C CA . ALA A 1 438 ? -19.485 -5.381 42.231 1.00 83.56 438 ALA A CA 1
ATOM 3398 C C . ALA A 1 438 ? -20.644 -5.811 41.316 1.00 83.56 438 ALA A C 1
ATOM 3400 O O . ALA A 1 438 ? -21.240 -4.942 40.689 1.00 83.56 438 ALA A O 1
ATOM 3401 N N . GLY A 1 439 ? -21.046 -7.089 41.299 1.00 83.94 439 GLY A N 1
ATOM 3402 C CA . GLY A 1 439 ? -22.241 -7.553 40.586 1.00 83.94 439 GLY A CA 1
ATOM 3403 C C . GLY A 1 439 ? -23.514 -6.839 41.049 1.00 83.94 439 GLY A C 1
ATOM 3404 O O . GLY A 1 439 ? -24.261 -6.298 40.230 1.00 83.94 439 GLY A O 1
ATOM 3405 N N . ARG A 1 440 ? -23.700 -6.704 42.369 1.00 85.25 440 ARG A N 1
ATOM 3406 C CA . ARG A 1 440 ? -24.814 -5.928 42.945 1.00 85.25 440 ARG A CA 1
ATOM 3407 C C . ARG A 1 440 ? -24.763 -4.447 42.559 1.00 85.25 440 ARG A C 1
ATOM 3409 O O . ARG A 1 440 ? -25.789 -3.879 42.189 1.00 85.25 440 ARG A O 1
ATOM 3416 N N . ALA A 1 441 ? -23.579 -3.832 42.576 1.00 86.38 441 ALA A N 1
ATOM 3417 C CA . ALA A 1 441 ? -23.400 -2.452 42.120 1.00 86.38 441 ALA A CA 1
ATOM 3418 C C . ALA A 1 441 ? -23.712 -2.289 40.619 1.00 86.38 441 ALA A C 1
ATOM 3420 O O . ALA A 1 441 ? -24.359 -1.321 40.233 1.00 86.38 441 ALA A O 1
ATOM 3421 N N . ARG A 1 442 ? -23.329 -3.252 39.763 1.00 87.44 442 ARG A N 1
ATOM 3422 C CA . ARG A 1 442 ? -23.630 -3.224 38.316 1.00 87.44 442 ARG A CA 1
ATOM 3423 C C . ARG A 1 442 ? -25.131 -3.215 38.044 1.00 87.44 442 ARG A C 1
ATOM 3425 O O . ARG A 1 442 ? -25.581 -2.507 37.139 1.00 87.44 442 ARG A O 1
ATOM 3432 N N . GLN A 1 443 ? -25.892 -3.996 38.809 1.00 85.19 443 GLN A N 1
ATOM 3433 C CA . GLN A 1 443 ? -27.349 -4.022 38.721 1.00 85.19 443 GLN A CA 1
ATOM 3434 C C . GLN A 1 443 ? -27.965 -2.733 39.281 1.00 85.19 443 GLN A C 1
ATOM 3436 O O . GLN A 1 443 ? -28.833 -2.151 38.632 1.00 85.19 443 GLN A O 1
ATOM 3441 N N . GLY A 1 444 ? -27.480 -2.274 40.439 1.00 85.06 444 GLY A N 1
ATOM 3442 C CA . GLY A 1 444 ? -27.946 -1.067 41.125 1.00 85.06 444 GLY A CA 1
ATOM 3443 C C . GLY A 1 444 ? -27.768 0.215 40.309 1.00 85.06 444 GLY A C 1
ATOM 3444 O O . GLY A 1 444 ? -28.684 1.031 40.220 1.00 85.06 444 GLY A O 1
ATOM 3445 N N . ASP A 1 445 ? -26.616 0.356 39.656 1.00 89.38 445 ASP A N 1
ATOM 3446 C CA . ASP A 1 445 ? -26.242 1.550 38.894 1.00 89.38 445 ASP A CA 1
ATOM 3447 C C . ASP A 1 445 ? -26.827 1.582 37.474 1.00 89.38 445 ASP A C 1
ATOM 3449 O O . ASP A 1 445 ? -26.676 2.577 36.759 1.00 89.38 445 ASP A O 1
ATOM 3453 N N . ASN A 1 446 ? -27.490 0.514 37.024 1.00 88.19 446 ASN A N 1
ATOM 3454 C CA . ASN A 1 446 ? -28.121 0.480 35.708 1.00 88.19 446 ASN A CA 1
ATOM 3455 C C . ASN A 1 446 ? -29.269 1.505 35.627 1.00 88.19 446 ASN A C 1
ATOM 3457 O O . ASN A 1 446 ? -30.142 1.532 36.494 1.00 88.19 446 ASN A O 1
ATOM 3461 N N . LYS A 1 447 ? -29.343 2.304 34.551 1.00 89.50 447 LYS A N 1
ATOM 3462 C CA . LYS A 1 447 ? -30.362 3.364 34.365 1.00 89.50 447 LYS A CA 1
ATOM 3463 C C . LYS A 1 447 ? -31.805 2.932 34.651 1.00 89.50 447 LYS A C 1
ATOM 3465 O O . LYS A 1 447 ? -32.571 3.709 35.214 1.00 89.50 447 LYS A O 1
ATOM 3470 N N . LEU A 1 448 ? -32.186 1.709 34.271 1.00 87.69 448 LEU A N 1
ATOM 3471 C CA . LEU A 1 448 ? -33.546 1.197 34.487 1.00 87.69 448 LEU A CA 1
ATOM 3472 C C . LEU A 1 448 ? -33.789 0.812 35.951 1.00 87.69 448 LEU A C 1
ATOM 3474 O O . LEU A 1 448 ? -34.897 0.976 36.454 1.00 87.69 448 LEU A O 1
ATOM 3478 N N . HIS A 1 449 ? -32.755 0.346 36.650 1.00 86.38 449 HIS A N 1
ATOM 3479 C CA . HIS A 1 449 ? -32.833 0.047 38.074 1.00 86.38 449 HIS A CA 1
ATOM 3480 C C . HIS A 1 449 ? -32.863 1.330 38.917 1.00 86.38 449 HIS A C 1
ATOM 3482 O O . HIS A 1 449 ? -33.657 1.442 39.847 1.00 86.38 449 HIS A O 1
ATOM 3488 N N . LEU A 1 450 ? -32.094 2.350 38.526 1.00 88.00 450 LEU A N 1
ATOM 3489 C CA . LEU A 1 450 ? -32.187 3.684 39.124 1.00 88.00 450 LEU A CA 1
ATOM 3490 C C . LEU A 1 450 ? -33.589 4.288 38.952 1.00 88.00 450 LEU A C 1
ATOM 3492 O O . LEU A 1 450 ? -34.119 4.888 39.886 1.00 88.00 450 LEU A O 1
ATOM 3496 N N . LEU A 1 451 ? -34.224 4.086 37.790 1.00 85.44 451 LEU A N 1
ATOM 3497 C CA . LEU A 1 451 ? -35.616 4.489 37.578 1.00 85.44 451 LEU A CA 1
ATOM 3498 C C . LEU A 1 451 ? -36.580 3.710 38.484 1.00 85.44 451 LEU A C 1
ATOM 3500 O O . LEU A 1 451 ? -37.436 4.329 39.107 1.00 85.44 451 LEU A O 1
ATOM 3504 N N . ARG A 1 452 ? -36.417 2.385 38.619 1.00 84.56 452 ARG A N 1
ATOM 3505 C CA . ARG A 1 452 ? -37.196 1.566 39.570 1.00 84.56 452 ARG A CA 1
ATOM 3506 C C . ARG A 1 452 ? -37.125 2.142 40.985 1.00 84.56 452 ARG A C 1
ATOM 3508 O O . ARG A 1 452 ? -38.162 2.312 41.620 1.00 84.56 452 ARG A O 1
ATOM 3515 N N . MET A 1 453 ? -35.922 2.451 41.470 1.00 82.88 453 MET A N 1
ATOM 3516 C CA . MET A 1 453 ? -35.724 3.010 42.813 1.00 82.88 453 MET A CA 1
ATOM 3517 C C . MET A 1 453 ? -36.415 4.369 42.972 1.00 82.88 453 MET A C 1
ATOM 3519 O O . MET A 1 453 ? -36.992 4.648 44.020 1.00 82.88 453 MET A O 1
ATOM 3523 N N . ALA A 1 454 ? -36.421 5.191 41.920 1.00 81.12 454 ALA A N 1
ATOM 3524 C CA . ALA A 1 454 ? -37.120 6.472 41.920 1.00 81.12 454 ALA A CA 1
ATOM 3525 C C . ALA A 1 454 ? -38.659 6.338 41.915 1.00 81.12 454 ALA A C 1
ATOM 3527 O O . ALA A 1 454 ? -39.341 7.250 42.373 1.00 81.12 454 ALA A O 1
ATOM 3528 N N . LEU A 1 455 ? -39.208 5.220 41.424 1.00 77.94 455 LEU A N 1
ATOM 3529 C CA . LEU A 1 455 ? -40.651 4.965 41.313 1.00 77.94 455 LEU A CA 1
ATOM 3530 C C . LEU A 1 455 ? -41.263 4.205 42.518 1.00 77.94 455 LEU A C 1
ATOM 3532 O O . LEU A 1 455 ? -42.461 3.929 42.495 1.00 77.94 455 LEU A O 1
ATOM 3536 N N . GLY A 1 456 ? -40.490 3.882 43.567 1.00 71.50 456 GLY A N 1
ATOM 3537 C CA . GLY A 1 456 ? -40.967 3.200 44.790 1.00 71.50 456 GLY A CA 1
ATOM 3538 C C . GLY A 1 456 ? -40.786 1.674 44.742 1.00 71.50 456 GLY A C 1
ATOM 3539 O O . GLY A 1 456 ? -41.665 0.947 44.290 1.00 71.50 456 GLY A O 1
ATOM 3540 N N . GLY A 1 457 ? -39.613 1.203 45.174 1.00 64.38 457 GLY A N 1
ATOM 3541 C CA . GLY A 1 457 ? -38.929 0.007 44.665 1.00 64.38 457 GLY A CA 1
ATOM 3542 C C . GLY A 1 457 ? -39.377 -1.398 45.092 1.00 64.38 457 GLY A C 1
ATOM 3543 O O . GLY A 1 457 ? -38.732 -2.346 44.630 1.00 64.38 457 GLY A O 1
ATOM 3544 N N . ASP A 1 458 ? -40.433 -1.577 45.885 1.00 66.56 458 ASP A N 1
ATOM 3545 C CA . ASP A 1 458 ? -40.681 -2.880 46.532 1.00 66.56 458 ASP A CA 1
ATOM 3546 C C . ASP A 1 458 ? -41.464 -3.886 45.657 1.00 66.56 458 ASP A C 1
ATOM 3548 O O . ASP A 1 458 ? -41.171 -5.077 45.690 1.00 66.56 458 ASP A O 1
ATOM 3552 N N . ASP A 1 459 ? -42.344 -3.423 44.760 1.00 75.56 459 ASP A N 1
ATOM 3553 C CA . ASP A 1 459 ? -43.249 -4.292 43.972 1.00 75.56 459 ASP A CA 1
ATOM 3554 C C . ASP A 1 459 ? -42.741 -4.657 42.556 1.00 75.56 459 ASP A C 1
ATOM 3556 O O . ASP A 1 459 ? -43.534 -4.871 41.637 1.00 75.56 459 ASP A O 1
ATOM 3560 N N . TRP A 1 460 ? -41.427 -4.674 42.322 1.00 82.06 460 TRP A N 1
ATOM 3561 C CA . TRP A 1 460 ? -40.855 -4.900 40.983 1.00 82.06 460 TRP A CA 1
ATOM 3562 C C . TRP A 1 460 ? -40.118 -6.235 40.884 1.00 82.06 460 TRP A C 1
ATOM 3564 O O . TRP A 1 460 ? -39.230 -6.527 41.691 1.00 82.06 460 TRP A O 1
ATOM 3574 N N . THR A 1 461 ? -40.405 -6.997 39.830 1.00 84.25 461 THR A N 1
ATOM 3575 C CA . THR A 1 461 ? -39.739 -8.263 39.499 1.00 84.25 461 THR A CA 1
ATOM 3576 C C . THR A 1 461 ? -38.721 -8.070 38.369 1.00 84.25 461 THR A C 1
ATOM 3578 O O . THR A 1 461 ? -38.777 -7.111 37.595 1.00 84.25 461 THR A O 1
ATOM 3581 N N . LEU A 1 462 ? -37.717 -8.949 38.289 1.00 81.12 462 LEU A N 1
ATOM 3582 C CA . LEU A 1 462 ? -36.745 -8.952 37.191 1.00 81.12 462 LEU A CA 1
ATOM 3583 C C . LEU A 1 462 ? -37.317 -9.734 36.010 1.00 81.12 462 LEU A C 1
ATOM 3585 O O . LEU A 1 462 ? -37.437 -10.955 36.057 1.00 81.12 462 LEU A O 1
ATOM 3589 N N . GLY A 1 463 ? -37.663 -9.015 34.948 1.00 78.88 463 GLY A N 1
ATOM 3590 C CA . GLY A 1 463 ? -38.085 -9.587 33.680 1.00 78.88 463 GLY A CA 1
ATOM 3591 C C . GLY A 1 463 ? -36.913 -10.076 32.825 1.00 78.88 463 GLY A C 1
ATOM 3592 O O . GLY A 1 463 ? -35.739 -10.049 33.211 1.00 78.88 463 GLY A O 1
ATOM 3593 N N . ARG A 1 464 ? -37.235 -10.509 31.600 1.00 78.06 464 ARG A N 1
ATOM 3594 C CA . ARG A 1 464 ? -36.245 -10.965 30.612 1.00 78.06 464 ARG A CA 1
ATOM 3595 C C . ARG A 1 464 ? -35.187 -9.876 30.358 1.00 78.06 464 ARG A C 1
ATOM 3597 O O . ARG A 1 464 ? -35.521 -8.697 30.276 1.00 78.06 464 ARG A O 1
ATOM 3604 N N . TRP A 1 465 ? -33.926 -10.288 30.194 1.00 73.50 465 TRP A N 1
ATOM 3605 C CA . TRP A 1 465 ? -32.764 -9.399 30.002 1.00 73.50 465 TRP A CA 1
ATOM 3606 C C . TRP A 1 465 ? -32.453 -8.473 31.193 1.00 73.50 465 TRP A C 1
ATOM 3608 O O . TRP A 1 465 ? -31.833 -7.429 31.009 1.00 73.50 465 TRP A O 1
ATOM 3618 N N . GLY A 1 466 ? -32.890 -8.831 32.408 1.00 75.12 466 GLY A N 1
ATOM 3619 C CA . GLY A 1 466 ? -32.596 -8.057 33.621 1.00 75.12 466 GLY A CA 1
ATOM 3620 C C . GLY A 1 466 ? -33.340 -6.720 33.700 1.00 75.12 466 GLY A C 1
ATOM 3621 O O . GLY A 1 466 ? -32.937 -5.823 34.442 1.00 75.12 466 GLY A O 1
ATOM 3622 N N . ILE A 1 467 ? -34.416 -6.565 32.925 1.00 84.38 467 ILE A N 1
ATOM 3623 C CA . ILE A 1 467 ? -35.247 -5.359 32.909 1.00 84.38 467 ILE A CA 1
ATOM 3624 C C . ILE A 1 467 ? -36.240 -5.435 34.078 1.00 84.38 467 ILE A C 1
ATOM 3626 O O . ILE A 1 467 ? -36.952 -6.433 34.180 1.00 84.38 467 ILE A O 1
ATOM 3630 N N . PRO A 1 468 ? -36.328 -4.421 34.959 1.00 85.00 468 PRO A N 1
ATOM 3631 C CA . PRO A 1 468 ? -37.334 -4.405 36.015 1.00 85.00 468 PRO A CA 1
ATOM 3632 C C . PRO A 1 468 ? -38.734 -4.221 35.413 1.00 85.00 468 PRO A C 1
ATOM 3634 O O . PRO A 1 468 ? -38.970 -3.271 34.665 1.00 85.00 468 PRO A O 1
ATOM 3637 N N . VAL A 1 469 ? -39.653 -5.126 35.745 1.00 84.81 469 VAL A N 1
ATOM 3638 C CA . VAL A 1 469 ? -41.051 -5.135 35.289 1.00 84.81 469 VAL A CA 1
ATOM 3639 C C . VAL A 1 469 ? -41.971 -5.200 36.510 1.00 84.81 469 VAL A C 1
ATOM 3641 O O . VAL A 1 469 ? -41.573 -5.648 37.586 1.00 84.81 469 VAL A O 1
ATOM 3644 N N . ARG A 1 470 ? -43.194 -4.699 36.360 1.00 80.56 470 ARG A N 1
ATOM 3645 C CA . ARG A 1 470 ? -44.255 -4.777 37.362 1.00 80.56 470 ARG A CA 1
ATOM 3646 C C . ARG A 1 470 ? -45.544 -5.189 36.659 1.00 80.56 470 ARG A C 1
ATOM 3648 O O . ARG A 1 470 ? -45.828 -4.670 35.585 1.00 80.56 470 ARG A O 1
ATOM 3655 N N . ASP A 1 471 ? -46.301 -6.091 37.274 1.00 71.88 471 ASP A N 1
ATOM 3656 C CA . ASP A 1 471 ? -47.519 -6.660 36.674 1.00 71.88 471 ASP A CA 1
ATOM 3657 C C . ASP A 1 471 ? -48.761 -5.760 36.838 1.00 71.88 471 ASP A C 1
ATOM 3659 O O . ASP A 1 471 ? -49.764 -5.952 36.158 1.00 71.88 471 ASP A O 1
ATOM 3663 N N . ASN A 1 472 ? -48.700 -4.757 37.721 1.00 70.25 472 ASN A N 1
ATOM 3664 C CA . ASN A 1 472 ? -49.829 -3.877 38.034 1.00 70.25 472 ASN A CA 1
ATOM 3665 C C . ASN A 1 472 ? -49.818 -2.586 37.193 1.00 70.25 472 ASN A C 1
ATOM 3667 O O . ASN A 1 472 ? -48.773 -1.943 37.072 1.00 70.25 472 ASN A O 1
ATOM 3671 N N . ASP A 1 473 ? -51.001 -2.140 36.742 1.00 64.50 473 ASP A N 1
ATOM 3672 C CA . ASP A 1 473 ? -51.268 -0.859 36.045 1.00 64.50 473 ASP A CA 1
ATOM 3673 C C . ASP A 1 473 ? -51.107 0.376 36.966 1.00 64.50 473 ASP A C 1
ATOM 3675 O O . ASP A 1 473 ? -52.000 1.217 37.129 1.00 64.50 473 ASP A O 1
ATOM 3679 N N . ALA A 1 474 ? -49.957 0.498 37.627 1.00 68.00 474 ALA A N 1
ATOM 3680 C CA . ALA A 1 474 ? -49.658 1.620 38.502 1.00 68.00 474 ALA A CA 1
ATOM 3681 C C . ALA A 1 474 ? -49.490 2.913 37.687 1.00 68.00 474 ALA A C 1
ATOM 3683 O O . ALA A 1 474 ? -48.632 3.019 36.808 1.00 68.00 474 ALA A O 1
ATOM 3684 N N . LYS A 1 475 ? -50.295 3.933 38.005 1.00 70.00 475 LYS A N 1
ATOM 3685 C CA . LYS A 1 475 ? -50.145 5.275 37.429 1.00 70.00 475 LYS A CA 1
ATOM 3686 C C . LYS A 1 475 ? -49.047 6.032 38.171 1.00 70.00 475 LYS A C 1
ATOM 3688 O O . LYS A 1 475 ? -49.154 6.260 39.373 1.00 70.00 475 LYS A O 1
ATOM 3693 N N . TYR A 1 476 ? -48.020 6.456 37.440 1.00 72.12 476 TYR A N 1
ATOM 3694 C CA . TYR A 1 476 ? -46.932 7.276 37.970 1.00 72.12 476 TYR A CA 1
ATOM 3695 C C . TYR A 1 476 ? -47.079 8.729 37.528 1.00 72.12 476 TYR A C 1
ATOM 3697 O O . TYR A 1 476 ? -47.314 9.015 36.352 1.00 72.12 476 TYR A O 1
ATOM 3705 N N . ASN A 1 477 ? -46.897 9.653 38.470 1.00 75.44 477 ASN A N 1
ATOM 3706 C CA . ASN A 1 477 ? -46.850 11.077 38.164 1.00 75.44 477 ASN A CA 1
ATOM 3707 C C . ASN A 1 477 ? -45.492 11.445 37.556 1.00 75.44 477 ASN A C 1
ATOM 3709 O O . ASN A 1 477 ? -44.455 10.876 37.906 1.00 75.44 477 ASN A O 1
ATOM 3713 N N . ARG A 1 478 ? -45.492 12.428 36.649 1.00 75.44 478 ARG A N 1
ATOM 3714 C CA . ARG A 1 478 ? -44.250 13.015 36.128 1.00 75.44 478 ARG A CA 1
ATOM 3715 C C . ARG A 1 478 ? -43.467 13.693 37.264 1.00 75.44 478 ARG A C 1
ATOM 3717 O O . ARG A 1 478 ? -44.078 14.130 38.239 1.00 75.44 4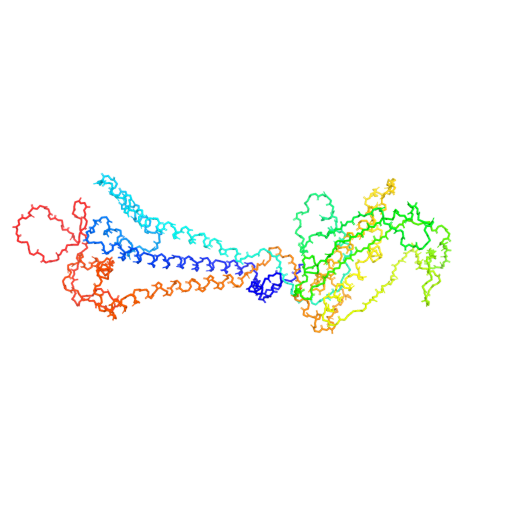78 ARG A O 1
ATOM 3724 N N . PRO A 1 479 ? -42.132 13.789 37.156 1.00 74.50 479 PRO A N 1
ATOM 3725 C CA . PRO A 1 479 ? -41.317 14.340 38.228 1.00 74.50 479 PRO A CA 1
ATOM 3726 C C . PRO A 1 479 ? -41.611 15.841 38.436 1.00 74.50 479 PRO A C 1
ATOM 3728 O O . PRO A 1 479 ? -41.717 16.605 37.475 1.00 74.50 479 PRO A O 1
ATOM 3731 N N . CYS A 1 480 ? -41.760 16.243 39.702 1.00 69.88 480 CYS A N 1
ATOM 3732 C CA . CYS A 1 480 ? -42.197 17.577 40.131 1.00 69.88 480 CYS A CA 1
ATOM 3733 C C . CYS A 1 480 ? -41.057 18.380 40.751 1.00 69.88 480 CYS A C 1
ATOM 3735 O O . CYS A 1 480 ? -40.215 17.837 41.468 1.00 69.88 480 CYS A O 1
ATOM 3737 N N . ALA A 1 481 ? -41.019 19.686 40.482 1.00 66.19 481 ALA A N 1
ATOM 3738 C CA . ALA A 1 481 ? -39.994 20.564 41.032 1.00 66.19 481 ALA A CA 1
ATOM 3739 C C . ALA A 1 481 ? -40.252 20.836 42.522 1.00 66.19 481 ALA A C 1
ATOM 3741 O O . ALA A 1 481 ? -41.322 21.309 42.880 1.00 66.19 481 ALA A O 1
ATOM 3742 N N . SER A 1 482 ? -39.248 20.605 43.369 1.00 54.88 482 SER A N 1
ATOM 3743 C CA . SER A 1 482 ? -39.211 21.072 44.756 1.00 54.88 482 SER A CA 1
ATOM 3744 C C . SER A 1 482 ? -38.009 21.998 44.914 1.00 54.88 482 SER A C 1
ATOM 3746 O O . SER A 1 482 ? -36.878 21.532 45.032 1.00 54.88 482 SER A O 1
ATOM 3748 N N . LYS A 1 483 ? -38.261 23.314 44.817 1.00 56.81 483 LYS A N 1
ATOM 3749 C CA . LYS A 1 483 ? -37.378 24.501 44.976 1.00 56.81 483 LYS A CA 1
ATOM 3750 C C . LYS A 1 483 ? -35.972 24.516 44.321 1.00 56.81 483 LYS A C 1
ATOM 3752 O O . LYS A 1 483 ? -35.547 25.607 43.951 1.00 56.81 483 LYS A O 1
ATOM 3757 N N . ARG A 1 484 ? -35.251 23.399 44.134 1.00 59.69 484 ARG A N 1
ATOM 3758 C CA . ARG A 1 484 ? -33.986 23.237 43.375 1.00 59.69 484 ARG A CA 1
ATOM 3759 C C . ARG A 1 484 ? -33.731 21.824 42.804 1.00 59.69 484 ARG A C 1
ATOM 3761 O O . ARG A 1 484 ? -32.861 21.702 41.947 1.00 59.69 484 ARG A O 1
ATOM 3768 N N . LEU A 1 485 ? -34.437 20.775 43.243 1.00 67.38 485 LEU A N 1
ATOM 3769 C CA . LEU A 1 485 ? -34.278 19.392 42.753 1.00 67.38 485 LEU A CA 1
ATOM 3770 C C . LEU A 1 485 ? -35.646 18.807 42.371 1.00 67.38 485 LEU A C 1
ATOM 3772 O O . LEU A 1 485 ? -36.669 19.202 42.929 1.00 67.38 485 LEU A O 1
ATOM 3776 N N . VAL A 1 486 ? -35.666 17.899 41.394 1.00 75.06 486 VAL A N 1
ATOM 3777 C CA . VAL A 1 486 ? -36.897 17.272 40.888 1.00 75.06 486 VAL A CA 1
ATOM 3778 C C . VAL A 1 486 ? -36.964 15.832 41.399 1.00 75.06 486 VAL A C 1
ATOM 3780 O O . VAL A 1 486 ? -35.969 15.113 41.306 1.00 75.06 486 VAL A O 1
ATOM 3783 N N . SER A 1 487 ? -38.113 15.409 41.927 1.00 68.19 487 SER A N 1
ATOM 3784 C CA . SER A 1 487 ? -38.349 14.035 42.390 1.00 68.19 487 SER A CA 1
ATOM 3785 C C . SER A 1 487 ? -39.638 13.460 41.802 1.00 68.19 487 SER A C 1
ATOM 3787 O O . SER A 1 487 ? -40.556 14.194 41.429 1.00 68.19 487 SER A O 1
ATOM 3789 N N . TYR A 1 488 ? -39.706 12.131 41.702 1.00 66.81 488 TYR A N 1
ATOM 3790 C CA . TYR A 1 488 ? -40.963 11.428 41.450 1.00 66.81 488 TYR A CA 1
ATOM 3791 C C . TYR A 1 488 ? -41.788 11.428 42.746 1.00 66.81 488 TYR A C 1
ATOM 3793 O O . TYR A 1 488 ? -41.270 11.099 43.812 1.00 66.81 488 TYR A O 1
ATOM 3801 N N . GLY A 1 489 ? -43.052 11.854 42.674 1.00 56.22 489 GLY A N 1
ATOM 3802 C CA . GLY A 1 489 ? -43.973 11.830 43.814 1.00 56.22 489 GLY A CA 1
ATOM 3803 C C . GLY A 1 489 ? -44.657 10.468 43.938 1.00 56.22 489 GLY A C 1
ATOM 3804 O O . GLY A 1 489 ? -45.198 9.968 42.951 1.00 56.22 489 GLY A O 1
ATOM 3805 N N . GLY A 1 490 ? -44.649 9.870 45.133 1.00 49.97 490 GLY A N 1
ATOM 3806 C CA . GLY A 1 490 ? -45.392 8.637 45.408 1.00 49.97 490 GLY A CA 1
ATOM 3807 C C . GLY A 1 490 ? -46.901 8.888 45.397 1.00 49.97 490 GLY A C 1
ATOM 3808 O O . GLY A 1 490 ? -47.369 9.865 45.975 1.00 49.97 490 GLY A O 1
ATOM 3809 N N . SER A 1 491 ? -47.681 8.014 44.755 1.00 43.94 491 SER A N 1
ATOM 3810 C CA . SER A 1 491 ? -49.140 8.177 44.669 1.00 43.94 491 SER A CA 1
ATOM 3811 C C . SER A 1 491 ? -49.893 7.801 45.955 1.00 43.94 491 SER A C 1
ATOM 3813 O O . SER A 1 491 ? -51.112 7.889 45.951 1.00 43.94 491 SER A O 1
ATOM 3815 N N . ASN A 1 492 ? -49.213 7.351 47.023 1.00 40.88 492 ASN A N 1
ATOM 3816 C CA . ASN A 1 492 ? -49.859 6.705 48.177 1.00 40.88 492 ASN A CA 1
ATOM 3817 C C . ASN A 1 492 ? -49.157 6.915 49.537 1.00 40.88 492 ASN A C 1
ATOM 3819 O O . ASN A 1 492 ? -49.177 6.034 50.391 1.00 40.88 492 ASN A O 1
ATOM 3823 N N . THR A 1 493 ? -48.561 8.078 49.799 1.00 37.78 493 THR A N 1
ATOM 3824 C CA . THR A 1 493 ? -48.255 8.451 51.192 1.00 37.78 493 THR A CA 1
ATOM 3825 C C . THR A 1 493 ? -49.434 9.233 51.751 1.00 37.78 493 THR A C 1
ATOM 3827 O O . THR A 1 493 ? -49.592 10.421 51.467 1.00 37.78 493 THR A O 1
ATOM 3830 N N . GLY A 1 494 ? -50.283 8.549 52.522 1.00 33.81 494 GLY A N 1
ATOM 3831 C CA . GLY A 1 494 ? -51.221 9.205 53.423 1.00 33.81 494 GLY A CA 1
ATOM 3832 C C . GLY A 1 494 ? -50.463 10.215 54.280 1.00 33.81 494 GLY A C 1
ATOM 3833 O O . GLY A 1 494 ? -49.482 9.876 54.937 1.00 33.81 494 GLY A O 1
ATOM 3834 N N . LEU A 1 495 ? -50.896 11.469 54.214 1.00 33.62 495 LEU A N 1
ATOM 3835 C CA . LEU A 1 495 ? -50.430 12.554 55.064 1.00 33.62 495 LEU A CA 1
ATOM 3836 C C . LEU A 1 495 ? -50.797 12.234 56.521 1.00 33.62 495 LEU A C 1
ATOM 3838 O O . LEU A 1 495 ? -51.888 12.572 56.971 1.00 33.62 495 LEU A O 1
ATOM 3842 N N . THR A 1 496 ? -49.900 11.599 57.273 1.00 30.66 496 THR A N 1
ATOM 3843 C CA . THR A 1 496 ? -49.861 11.777 58.729 1.00 30.66 496 THR A CA 1
ATOM 3844 C C . THR A 1 496 ? -49.000 13.001 58.989 1.00 30.66 496 THR A C 1
ATOM 3846 O O . THR A 1 496 ? -47.814 13.021 58.661 1.00 30.66 496 THR A O 1
ATOM 3849 N N . GLY A 1 497 ? -49.658 14.067 59.436 1.00 37.62 497 GLY A N 1
ATOM 3850 C CA . GLY A 1 497 ? -49.099 15.406 59.476 1.00 37.62 497 GLY A CA 1
ATOM 3851 C C . GLY A 1 497 ? -47.957 15.555 60.468 1.00 37.62 497 GLY A C 1
ATOM 3852 O O . GLY A 1 497 ? -48.137 15.258 61.639 1.00 37.62 497 GLY A O 1
ATOM 3853 N N . GLU A 1 498 ? -46.838 16.096 59.987 1.00 31.11 498 GLU A N 1
ATOM 3854 C CA . GLU A 1 498 ? -46.055 17.097 60.726 1.00 31.11 498 GLU A CA 1
ATOM 3855 C C . GLU A 1 498 ? -45.057 17.898 59.868 1.00 31.11 498 GLU A C 1
ATOM 3857 O O . GLU A 1 498 ? -44.155 18.510 60.412 1.00 31.11 498 GLU A O 1
ATOM 3862 N N . ASP A 1 499 ? -45.235 17.992 58.542 1.00 27.92 499 ASP A N 1
ATOM 3863 C CA . ASP A 1 499 ? -44.423 18.896 57.708 1.00 27.92 499 ASP A CA 1
ATOM 3864 C C . ASP A 1 499 ? -45.307 19.683 56.730 1.00 27.92 499 ASP A C 1
ATOM 3866 O O . ASP A 1 499 ? -45.417 19.414 55.531 1.00 27.92 499 ASP A O 1
ATOM 3870 N N . ILE A 1 500 ? -45.995 20.684 57.279 1.00 40.31 500 ILE A N 1
ATOM 3871 C CA . ILE A 1 500 ? -46.726 21.691 56.511 1.00 40.31 500 ILE A CA 1
ATOM 3872 C C . ILE A 1 500 ? -45.705 22.702 55.984 1.00 40.31 500 ILE A C 1
ATOM 3874 O O . ILE A 1 500 ? -45.217 23.555 56.721 1.00 40.31 500 ILE A O 1
ATOM 3878 N N . GLY A 1 501 ? -45.399 22.635 54.688 1.00 30.20 501 GLY A N 1
ATOM 3879 C CA . GLY A 1 501 ? -44.485 23.593 54.071 1.00 30.20 501 GLY A CA 1
ATOM 3880 C C . GLY A 1 501 ? -44.359 23.489 52.555 1.00 30.20 501 GLY A C 1
ATOM 3881 O O . GLY A 1 501 ? -43.259 23.271 52.061 1.00 30.20 501 GLY A O 1
ATOM 3882 N N . LEU A 1 502 ? -45.466 23.749 51.845 1.00 31.19 502 LEU A N 1
ATOM 3883 C CA . LEU A 1 502 ? -45.636 23.862 50.380 1.00 31.19 502 LEU A CA 1
ATOM 3884 C C . LEU A 1 502 ? -45.929 22.558 49.626 1.00 31.19 502 LEU A C 1
ATOM 3886 O O . LEU A 1 502 ? -45.047 21.889 49.095 1.00 31.19 502 LEU A O 1
ATOM 3890 N N . MET A 1 503 ? -47.230 22.306 49.454 1.00 33.53 503 MET A N 1
ATOM 3891 C CA . MET A 1 503 ? -47.751 21.582 48.298 1.00 33.53 503 MET A CA 1
ATOM 3892 C C . MET A 1 503 ? -47.215 22.211 47.006 1.00 33.53 503 MET A C 1
ATOM 3894 O O . MET A 1 503 ? -47.438 23.395 46.748 1.00 33.53 503 MET A O 1
ATOM 3898 N N . GLN A 1 504 ? -46.601 21.403 46.149 1.00 36.62 504 GLN A N 1
ATOM 3899 C CA . GLN A 1 504 ? -46.569 21.684 44.720 1.00 36.62 504 GLN A CA 1
ATOM 3900 C C . GLN A 1 504 ? -47.270 20.528 44.010 1.00 36.62 504 GLN A C 1
ATOM 3902 O O . GLN A 1 504 ? -46.713 19.455 43.803 1.00 36.62 504 GLN A O 1
ATOM 3907 N N . VAL A 1 505 ? -48.546 20.759 43.706 1.00 35.94 505 VAL A N 1
ATOM 3908 C CA . VAL A 1 505 ? -49.364 19.902 42.850 1.00 35.94 505 VAL A CA 1
ATOM 3909 C C . VAL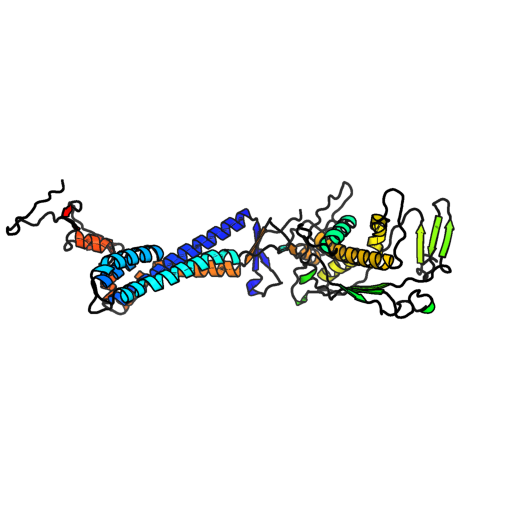 A 1 505 ? -48.800 20.010 41.434 1.00 35.94 505 VAL A C 1
ATOM 3911 O O . VAL A 1 505 ? -48.890 21.072 40.818 1.00 35.94 505 VAL A O 1
ATOM 3914 N N . CYS A 1 506 ? -48.218 18.936 40.904 1.00 40.06 506 CYS A N 1
ATOM 3915 C CA . CYS A 1 506 ? -48.167 18.778 39.453 1.00 40.06 506 CYS A CA 1
ATOM 3916 C C . CYS A 1 506 ? -49.553 18.351 38.987 1.00 40.06 506 CYS A C 1
ATOM 3918 O O . CYS A 1 506 ? -50.078 17.353 39.481 1.00 40.06 506 CYS A O 1
ATOM 3920 N N . LYS A 1 507 ? -50.140 19.135 38.083 1.00 36.09 507 LYS A N 1
ATOM 3921 C CA . LYS A 1 507 ? -51.324 18.722 37.326 1.00 36.09 507 LYS A CA 1
ATOM 3922 C C . LYS A 1 507 ? -50.985 17.612 36.344 1.00 36.09 507 LYS A C 1
ATOM 3924 O O . LYS A 1 507 ? -49.875 17.673 35.763 1.00 36.09 507 LYS A O 1
#

Solvent-accessible surface area (backbone atoms only — not comparable to full-atom values): 29149 Å² total; per-residue (Å²): 122,78,57,68,46,68,47,80,47,75,42,53,92,44,58,84,79,61,11,44,32,36,29,32,47,49,78,60,41,52,52,52,48,52,50,50,28,50,45,41,50,53,21,41,36,25,47,34,50,49,52,30,50,54,54,33,42,60,59,44,66,48,93,79,71,47,75,68,52,51,52,49,38,35,42,44,69,64,40,82,32,35,70,48,38,43,52,51,51,48,54,54,49,62,71,45,63,86,78,63,85,88,53,63,63,65,61,49,46,70,53,42,52,59,28,49,52,51,48,52,52,37,53,50,52,31,60,50,47,58,68,37,48,43,87,37,67,41,34,29,29,81,41,66,28,35,75,74,93,52,68,70,60,22,46,53,48,34,64,46,57,70,42,95,60,86,73,58,88,70,83,57,52,48,68,41,76,66,79,70,65,48,78,44,61,67,32,69,50,92,58,92,68,47,89,40,35,72,76,37,47,52,39,12,41,27,42,34,39,49,77,44,36,36,43,77,50,56,15,36,63,44,52,81,91,55,55,51,70,48,67,54,72,48,79,45,68,64,61,76,51,86,88,37,56,47,81,50,75,53,99,92,46,52,27,43,32,30,54,86,48,68,42,88,94,78,41,85,45,53,45,74,46,45,80,85,65,80,86,89,87,85,83,89,88,90,79,70,91,76,51,30,52,60,48,51,55,47,51,57,22,51,65,60,29,33,65,66,53,48,37,61,75,40,48,74,71,48,43,64,69,58,76,60,45,58,90,93,46,69,71,88,77,62,95,62,47,66,57,58,36,52,51,51,41,52,48,27,23,53,42,33,34,50,46,44,53,48,24,48,17,38,47,72,68,84,52,65,100,81,50,66,66,59,67,64,94,42,72,68,46,49,57,47,20,56,26,31,42,31,37,39,86,91,57,46,38,33,30,37,47,52,56,49,49,52,52,52,52,54,27,49,51,34,41,53,45,45,77,40,44,68,62,52,50,50,51,50,32,59,74,66,71,48,90,46,64,29,59,55,44,58,54,53,43,30,69,66,42,48,48,42,57,56,71,63,61,82,78,60,44,77,40,82,95,74,39,77,38,60,94,66,94,74,81,77,61,75,69,39,77,54,101,86,53,70,44,56,61,76,91,77,74,79,85,78,85,86,80,92,80,76,89,71,84,76,131

Secondary structure (DSSP, 8-state):
---B--EEEE-TTS-TTT-EEEEEEHHHHHHHHHHHHHHHHHHHHHHHHHHHHHHHHHHHT-SS--HHHHHHHHHHHH-SSHHHHHHHHHHHHHHHTTT--SSHHHHHHHHHHHHHHHHHHHHHHHHHGGGGEE--EEEBP-B--B----HHHHHHHHHHHTSSSS---SPPSSSSSS--EEEEEEEPPSSS-GGGBTT-TT-EEEEEE--EETTTTT-B---GGG--EE--EEEE--B--TTSEEEEEETTEEEEEE-SS-BTTTBSSSEEEESS------------SSTHHHHHHHHHHHHHSSHHHHHHHHGGGG-SGGGG-BTTB-PPPPTTHHHHHHHHHHHHHHHHHHHHHHHHHB--S--GGG--B---SSHHHHHHTT-BEEE-TTTEEEEEHHHHHHHHHHHHHHHHHHHHHHHHHHHHHHHTT---HHHHHHHHTSHHHHHHHHT-GGG-EE-GGG-EE-SS----PPPEEETTEEEPPPTT----SS--S------

Radius of gyration: 40.62 Å; Cα contacts (8 Å, |Δi|>4): 677; chains: 1; bounding box: 98×52×121 Å

Organism: Gibberella subglutinans (NCBI:txid42677)

Mean predicted aligned error: 15.52 Å